Protein AF-A0A131ZZ94-F1 (afdb_monomer_lite)

Organism: Sarcoptes scabiei (NCBI:txid52283)

Secondary structure (DSSP, 8-state):
-EEEE-TTS-EEEEES-TTT-SS-EEEEEP--TT--TTS----S------S----TTSEEEEEETTEEEEEEEEEE-SSEEEEEETTEEEEEEE--SEEEEEEEETTEEEEEEE---------------------EEEEEEETTTTEEEEEEEES-EEEEEEETTEEEEEETTS-EEEE-PPPHHHHHHHHHHTT-HHHHHHHHHHTT--HHHHHHHHHHHHHHHHHHT-HHHHHHHHHTTBTTB-HHHHHHHS-SGGGHHHHHHHHHHHHHTT---HHHHHHHHHHHHHHT-HHHHHHHHH-TT----HHHHHHHHHHTT-HHHHHHHHHHTT-HHHHHHIIIIII--HHHHHHHHHHHHHTT-HHHHHHHHHHHHHHHHHH-HHHHHHHHHHHHHHHHHHHHHHHHHTTS--------------TT--GGGGGGGGTT-HHHHHHHHHHHHHHHHH-TTS-S---HHHHHHHHHHHHHHHHHHHHHHHT--

Radius of gyration: 48.08 Å; chains: 1; bounding box: 126×49×130 Å

Foldseek 3Di:
DDWDADPVGKIWDWDDDPPDDPDTPIDIDDDDVPDDPPVDDPPPPDDDQDDDAADPQQKDWADDVVDPPFIWIWGDDQQWIWTADPVHTDDIGGDHFAWDHWDHANQKIKTKGFDPPPPPPPDDDDDDDDPPQRWIKIWIARPVVGDTPDIDTHAAFPDWDCPPNWIWTQHPVRDIDIHDDDDLVVVLVVCVVVLVLVVSLVSCVVPPDDLLVSLVSLQSNLVVCVVVVVNQVSLVSNLSNPPNDDVVVVCVSQVDPVRLVSLLVNLVSCVVVVNDDQVSVLVNLLSCLSVVVPPVNLVVLPDPPDDYDLVSSLVSCVVSPVLVSSLVSCVVVVVVVSNVCSCVVPVVPLPVVLVVLVVVVVVVVLLVSQVVCLVCLLSSCVVPVPSSLVSLLVSQVVLVVVVVVVVVPVVPDPDDDDDDDDPPPSSRHDSVSNLVSCVPPLPSSLVNLVSQVVVVVVSPPDDDDDPPVSVVVNVVSVVVVVVVVVVVVVVPD

InterPro domains:
  IPR000547 Clathrin, heavy chain/VPS, 7-fold repeat [PS50236] (238-382)
  IPR011990 Tetratricopeptide-like helical domain superfamily [G3DSA:1.25.40.10] (176-417)
  IPR057307 PEP5/VPS11 N-terminal [PF23341] (46-181)
  IPR057308 PEP5/VPS11, clathrin heavy-chain repeat [PF23356] (226-484)

Sequence (493 aa):
MIAVGFNDGHCLIIKGQLIRDKNLRLKLFQISRSDSITNVRFALNTRQIDSFGCEIGASCLKSDPKQTDSLQFIVGRKDAIYFYSIDGRGPCLAYDGHKLFLSWFRNYLVVVTTENTGRSVENFKETSDTLVMNQNHITIYDIEKKFIAYSCPVPTVNQIVSEWGLIYLISNDGRVLVFRECDIQTKLELLFKKNQFSMAIEIAKNQTYSQDVLADMFKQYGDHLYSNGDFDEAINQYCQTLGFLEPSYVIRKFLDLQRIHNLTTYLQEIHKRNLATEDHTTLLINCYVKLKNEEKLNEFLRSSEIVFDVDIAIRVLRQSGYFENASMLAKKHLRYDNYFSILIEDQGDAKTVLQTFEEMFNENKYEIVGQYLCKYGRLLMNDDPETTTKLLKQLCLACMLKASDETSDLNRNSDDLDIGNDSNTFVGGNPEMYLHIFLNNHSKMIEFLEFLIKEWKRFEKFEPEVPMEISNTLLELYMHSYKTDTKVSDGLR

pLDDT: mean 74.45, std 16.96, range [26.92, 93.44]

Structure (mmCIF, N/CA/C/O backbone):
data_AF-A0A131ZZ94-F1
#
_entry.id   AF-A0A131ZZ94-F1
#
loop_
_atom_site.group_PDB
_atom_site.id
_atom_site.type_symbol
_atom_site.label_atom_id
_atom_site.label_alt_id
_atom_site.label_comp_id
_atom_site.label_asym_id
_atom_site.label_entity_id
_atom_site.label_seq_id
_atom_site.pdbx_PDB_ins_code
_atom_site.Cartn_x
_atom_site.Cartn_y
_atom_site.Cartn_z
_atom_site.occupancy
_atom_site.B_iso_or_equiv
_atom_site.auth_seq_id
_atom_site.auth_comp_id
_atom_site.auth_asym_id
_atom_site.auth_atom_id
_atom_site.pdbx_PDB_model_num
ATOM 1 N N . MET A 1 1 ? 50.672 -1.438 -36.544 1.00 46.91 1 MET A N 1
ATOM 2 C CA . MET A 1 1 ? 51.143 -2.355 -37.604 1.00 46.91 1 MET A CA 1
ATOM 3 C C . MET A 1 1 ? 49.917 -2.675 -38.429 1.00 46.91 1 MET A C 1
ATOM 5 O O . MET A 1 1 ? 48.940 -3.099 -37.833 1.00 46.91 1 MET A O 1
ATOM 9 N N . ILE A 1 2 ? 49.925 -2.373 -39.723 1.00 48.00 2 ILE A N 1
ATOM 10 C CA . ILE A 1 2 ? 48.803 -2.670 -40.623 1.00 48.00 2 ILE A CA 1
ATOM 11 C C . ILE A 1 2 ? 49.236 -3.826 -41.519 1.00 48.00 2 ILE A C 1
ATOM 13 O O . ILE A 1 2 ? 50.358 -3.808 -42.019 1.00 48.00 2 ILE A O 1
ATOM 17 N N . ALA A 1 3 ? 48.376 -4.826 -41.692 1.00 51.38 3 ALA A N 1
ATOM 18 C CA . ALA A 1 3 ? 48.575 -5.907 -42.647 1.00 51.38 3 ALA A CA 1
ATOM 19 C C . ALA A 1 3 ? 47.468 -5.832 -43.705 1.00 51.38 3 ALA A C 1
ATOM 21 O O . ALA A 1 3 ? 46.295 -5.738 -43.353 1.00 51.38 3 ALA A O 1
ATOM 22 N N . VAL A 1 4 ? 47.848 -5.839 -44.981 1.00 52.34 4 VAL A N 1
ATOM 23 C CA . VAL A 1 4 ? 46.928 -5.793 -46.124 1.00 52.34 4 VAL A CA 1
ATOM 24 C C . VAL A 1 4 ? 47.115 -7.072 -46.929 1.00 52.34 4 VAL A C 1
ATOM 26 O O . VAL A 1 4 ? 48.199 -7.311 -47.458 1.00 52.34 4 VAL A O 1
ATOM 29 N N . GLY A 1 5 ? 46.073 -7.900 -46.986 1.00 46.19 5 GLY A N 1
ATOM 30 C CA . GLY A 1 5 ? 46.037 -9.104 -47.813 1.00 46.19 5 GLY A CA 1
ATOM 31 C C . GLY A 1 5 ? 45.476 -8.800 -49.201 1.00 46.19 5 GLY A C 1
ATOM 32 O O . GLY A 1 5 ? 44.475 -8.096 -49.317 1.00 46.19 5 GLY A O 1
ATOM 33 N N . PHE A 1 6 ? 46.113 -9.331 -50.239 1.00 48.53 6 PHE A N 1
ATOM 34 C CA . PHE A 1 6 ? 45.680 -9.232 -51.630 1.00 48.53 6 PHE A CA 1
ATOM 35 C C . PHE A 1 6 ? 45.013 -10.536 -52.087 1.00 48.53 6 PHE A C 1
ATOM 37 O O . PHE A 1 6 ? 45.308 -11.618 -51.578 1.00 48.53 6 PHE A O 1
ATOM 44 N N . ASN A 1 7 ? 44.125 -10.440 -53.082 1.00 39.03 7 ASN A N 1
ATOM 45 C CA . ASN A 1 7 ? 43.371 -11.584 -53.620 1.00 39.03 7 ASN A CA 1
ATOM 46 C C . ASN A 1 7 ? 44.253 -12.662 -54.275 1.00 39.03 7 ASN A C 1
ATOM 48 O O . ASN A 1 7 ? 43.802 -13.785 -54.478 1.00 39.03 7 ASN A O 1
ATOM 52 N N . ASP A 1 8 ? 45.501 -12.336 -54.603 1.00 45.38 8 ASP A N 1
ATOM 53 C CA . ASP A 1 8 ? 46.503 -13.261 -55.140 1.00 45.38 8 ASP A CA 1
ATOM 54 C C . ASP A 1 8 ? 47.322 -13.966 -54.039 1.00 45.38 8 ASP A C 1
ATOM 56 O O . ASP A 1 8 ? 48.255 -14.717 -54.326 1.00 45.38 8 ASP A O 1
ATOM 60 N N . GLY A 1 9 ? 46.960 -13.739 -52.773 1.00 44.78 9 GLY A N 1
ATOM 61 C CA . GLY A 1 9 ? 47.592 -14.321 -51.602 1.00 44.78 9 GLY A CA 1
ATOM 62 C C . GLY A 1 9 ? 48.712 -13.471 -51.012 1.00 44.78 9 GLY A C 1
ATOM 63 O O . GLY A 1 9 ? 49.158 -13.781 -49.919 1.00 44.78 9 GLY A O 1
ATOM 64 N N . HIS A 1 10 ? 49.176 -12.386 -51.634 1.00 50.19 10 HIS A N 1
ATOM 65 C CA . HIS A 1 10 ? 50.245 -11.590 -51.020 1.00 50.19 10 HIS A CA 1
ATOM 66 C C . HIS A 1 10 ? 49.765 -10.893 -49.745 1.00 50.19 10 HIS A C 1
ATOM 68 O O . HIS A 1 10 ? 48.630 -10.432 -49.658 1.00 50.19 10 HIS A O 1
ATOM 74 N N . CYS A 1 11 ? 50.650 -10.768 -48.755 1.00 43.88 11 CYS A N 1
ATOM 75 C CA . CYS A 1 11 ? 50.369 -9.984 -47.556 1.00 43.88 11 CYS A CA 1
ATOM 76 C C . CYS A 1 11 ? 51.442 -8.908 -47.384 1.00 43.88 11 CYS A C 1
ATOM 78 O O . CYS A 1 11 ? 52.639 -9.198 -47.279 1.00 43.88 11 CYS A O 1
ATOM 80 N N . LEU A 1 12 ? 51.008 -7.650 -47.386 1.00 54.84 12 LEU A N 1
ATOM 81 C CA . LEU A 1 12 ? 51.851 -6.487 -47.161 1.00 54.84 12 LEU A CA 1
ATOM 82 C C . LEU A 1 12 ? 51.756 -6.085 -45.696 1.00 54.84 12 LEU A C 1
ATOM 84 O O . LEU A 1 12 ? 50.696 -5.678 -45.223 1.00 54.84 12 LEU A O 1
ATOM 88 N N . ILE A 1 13 ? 52.879 -6.157 -44.987 1.00 53.91 13 ILE A N 1
ATOM 89 C CA . ILE A 1 13 ? 52.961 -5.691 -43.604 1.00 53.91 13 ILE A CA 1
ATOM 90 C C . ILE A 1 13 ? 53.627 -4.318 -43.585 1.00 53.91 13 ILE A C 1
ATOM 92 O O . ILE A 1 13 ? 54.760 -4.141 -44.039 1.00 53.91 13 ILE A O 1
ATOM 96 N N . ILE A 1 14 ? 52.916 -3.355 -43.006 1.00 62.72 14 ILE A N 1
ATOM 97 C CA . ILE A 1 14 ? 53.347 -1.976 -42.811 1.00 62.72 14 ILE A CA 1
ATOM 98 C C . ILE A 1 14 ? 53.611 -1.762 -41.321 1.00 62.72 14 ILE A C 1
ATOM 100 O O . ILE A 1 14 ? 52.702 -1.798 -40.479 1.00 62.72 14 ILE A O 1
ATOM 104 N N . LYS A 1 15 ? 54.883 -1.541 -40.974 1.00 47.03 15 LYS A N 1
ATOM 105 C CA . LYS A 1 15 ? 55.322 -1.309 -39.594 1.00 47.03 15 LYS A CA 1
ATOM 106 C C . LYS A 1 15 ? 55.968 0.079 -39.488 1.00 47.03 15 LYS A C 1
ATOM 108 O O . LYS A 1 15 ? 57.059 0.288 -40.002 1.00 47.03 15 LYS A O 1
ATOM 113 N N . GLY A 1 16 ? 55.282 1.011 -38.823 1.00 58.53 16 GLY A N 1
ATOM 114 C CA . GLY A 1 16 ? 55.731 2.392 -38.593 1.00 58.53 16 GLY A CA 1
ATOM 115 C C . GLY A 1 16 ? 54.583 3.310 -38.146 1.00 58.53 16 GLY A C 1
ATOM 116 O O . GLY A 1 16 ? 53.424 2.885 -38.151 1.00 58.53 16 GLY A O 1
ATOM 117 N N . GLN A 1 17 ? 54.891 4.551 -37.751 1.00 52.94 17 GLN A N 1
ATOM 118 C CA . GLN A 1 17 ? 53.883 5.598 -37.529 1.00 52.94 17 GLN A CA 1
ATOM 119 C C . GLN A 1 17 ? 53.517 6.243 -38.875 1.00 52.94 17 GLN A C 1
ATOM 121 O O . GLN A 1 17 ? 54.285 7.034 -39.418 1.00 52.94 17 GLN A O 1
ATOM 126 N N . LEU A 1 18 ? 52.330 5.915 -39.396 1.00 54.91 18 LEU A N 1
ATOM 127 C CA . LEU A 1 18 ? 51.855 6.300 -40.740 1.00 54.91 18 LEU A CA 1
ATOM 128 C C . LEU A 1 18 ? 51.822 7.812 -41.007 1.00 54.91 18 LEU A C 1
ATOM 130 O O . LEU A 1 18 ? 51.810 8.223 -42.159 1.00 54.91 18 LEU A O 1
ATOM 134 N N . ILE A 1 19 ? 51.804 8.633 -39.956 1.00 55.12 19 ILE A N 1
ATOM 135 C CA . ILE A 1 19 ? 51.599 10.083 -40.064 1.00 55.12 19 ILE A CA 1
ATOM 136 C C . ILE A 1 19 ? 52.928 10.859 -40.109 1.00 55.12 19 ILE A C 1
ATOM 138 O O . ILE A 1 19 ? 52.954 11.992 -40.580 1.00 55.12 19 ILE A O 1
ATOM 142 N N . ARG A 1 20 ? 54.046 10.294 -39.625 1.00 51.78 20 ARG A N 1
ATOM 143 C CA . ARG A 1 20 ? 55.294 11.062 -39.422 1.00 51.78 20 ARG A CA 1
ATOM 144 C C . ARG A 1 20 ? 56.564 10.448 -39.989 1.00 51.78 20 ARG A C 1
ATOM 146 O O . ARG A 1 20 ? 57.563 11.157 -40.078 1.00 51.78 20 ARG A O 1
ATOM 153 N N . ASP A 1 21 ? 56.550 9.180 -40.378 1.00 51.53 21 ASP A N 1
ATOM 154 C CA . ASP A 1 21 ? 57.777 8.503 -40.783 1.00 51.53 21 ASP A CA 1
ATOM 155 C C . ASP A 1 21 ? 57.909 8.458 -42.312 1.00 51.53 21 ASP A C 1
ATOM 157 O O . ASP A 1 21 ? 57.137 7.783 -42.991 1.00 51.53 21 ASP A O 1
ATOM 161 N N . LYS A 1 22 ? 58.892 9.177 -42.873 1.00 56.44 22 LYS A N 1
ATOM 162 C CA . LYS A 1 22 ? 59.203 9.115 -44.318 1.00 56.44 22 LYS A CA 1
ATOM 163 C C . LYS A 1 22 ? 59.820 7.769 -44.720 1.00 56.44 22 LYS A C 1
ATOM 165 O O . LYS A 1 22 ? 59.779 7.412 -45.892 1.00 56.44 22 LYS A O 1
ATOM 170 N N . ASN A 1 23 ? 60.345 7.011 -43.754 1.00 52.41 23 ASN A N 1
ATOM 171 C CA . ASN A 1 23 ? 60.973 5.709 -43.968 1.00 52.41 23 ASN A CA 1
ATOM 172 C C . ASN A 1 23 ? 60.067 4.575 -43.469 1.00 52.41 23 ASN A C 1
ATOM 174 O O . ASN A 1 23 ? 60.428 3.802 -42.579 1.00 52.41 23 ASN A O 1
ATOM 178 N N . LEU A 1 24 ? 58.873 4.465 -44.057 1.00 57.50 24 LEU A N 1
ATOM 179 C CA . LEU A 1 24 ? 57.983 3.328 -43.828 1.00 57.50 24 LEU A CA 1
ATOM 180 C C . LEU A 1 24 ? 58.675 2.038 -44.285 1.00 57.50 24 LEU A C 1
ATOM 182 O O . LEU A 1 24 ? 58.926 1.828 -45.471 1.00 57.50 24 LEU A O 1
ATOM 186 N N . ARG A 1 25 ? 58.976 1.144 -43.337 1.00 55.22 25 ARG A N 1
ATOM 187 C CA . ARG A 1 25 ? 59.466 -0.201 -43.657 1.00 55.22 25 ARG A CA 1
ATOM 188 C C . ARG A 1 25 ? 58.295 -1.043 -44.154 1.00 55.22 25 ARG A C 1
ATOM 190 O O . ARG A 1 25 ? 57.530 -1.595 -43.362 1.00 55.22 25 ARG A O 1
ATOM 197 N N . LEU A 1 26 ? 58.167 -1.106 -45.475 1.00 56.69 26 LEU A N 1
ATOM 198 C CA . LEU A 1 26 ? 57.225 -1.959 -46.190 1.00 56.69 26 LEU A CA 1
ATOM 199 C C . LEU A 1 26 ? 57.909 -3.286 -46.506 1.00 56.69 26 LEU A C 1
ATOM 201 O O . LEU A 1 26 ? 59.005 -3.303 -47.068 1.00 56.69 26 LEU A O 1
ATOM 205 N N . LYS A 1 27 ? 57.279 -4.402 -46.139 1.00 53.06 27 LYS A N 1
ATOM 206 C CA . LYS A 1 27 ? 57.772 -5.734 -46.496 1.00 53.06 27 LYS A CA 1
ATOM 207 C C . LYS A 1 27 ? 56.646 -6.508 -47.168 1.00 53.06 27 LYS A C 1
ATOM 209 O O . LYS A 1 27 ? 55.640 -6.819 -46.530 1.00 53.06 27 LYS A O 1
ATOM 214 N N . LEU A 1 28 ? 56.813 -6.750 -48.467 1.00 47.59 28 LEU A N 1
ATOM 215 C CA . LEU A 1 28 ? 55.926 -7.591 -49.261 1.00 47.59 28 LEU A CA 1
ATOM 216 C C . LEU A 1 28 ? 56.375 -9.041 -49.082 1.00 47.59 28 LEU A C 1
ATOM 218 O O . LEU A 1 28 ? 57.528 -9.368 -49.363 1.00 47.59 28 LEU A O 1
ATOM 222 N N . PHE A 1 29 ? 55.484 -9.894 -48.590 1.00 52.84 29 PHE A N 1
ATOM 223 C CA . PHE A 1 29 ? 55.756 -11.320 -48.480 1.00 52.84 29 PHE A CA 1
ATOM 224 C C . PHE A 1 29 ? 55.069 -12.067 -49.623 1.00 52.84 29 PHE A C 1
ATOM 226 O O . PHE A 1 29 ? 53.852 -11.976 -49.790 1.00 52.84 29 PHE A O 1
ATOM 233 N N . GLN A 1 30 ? 55.868 -12.795 -50.405 1.00 48.09 30 GLN A N 1
ATOM 234 C CA . GLN A 1 30 ? 55.397 -13.712 -51.439 1.00 48.09 30 GLN A CA 1
ATOM 235 C C . GLN A 1 30 ? 55.072 -15.058 -50.790 1.00 48.09 30 GLN A C 1
ATOM 237 O O . GLN A 1 30 ? 55.921 -15.641 -50.115 1.00 48.09 30 GLN A O 1
ATOM 242 N N . ILE A 1 31 ? 53.837 -15.533 -50.953 1.00 52.62 31 ILE A N 1
ATOM 243 C CA . ILE A 1 31 ? 53.407 -16.810 -50.378 1.00 52.62 31 ILE A CA 1
ATOM 244 C C . ILE A 1 31 ? 53.910 -17.954 -51.265 1.00 52.62 31 ILE A C 1
ATOM 246 O O . ILE A 1 31 ? 53.377 -18.194 -52.347 1.00 52.62 31 ILE A O 1
ATOM 250 N N . SER A 1 32 ? 54.909 -18.703 -50.793 1.00 49.25 32 SER A N 1
ATOM 251 C CA . SER A 1 32 ? 55.075 -20.101 -51.195 1.00 49.25 32 SER A CA 1
ATOM 252 C C . SER A 1 32 ? 54.032 -20.930 -50.436 1.00 49.25 32 SER A C 1
ATOM 254 O O . SER A 1 32 ? 53.804 -20.725 -49.246 1.00 49.25 32 SER A O 1
ATOM 256 N N . ARG A 1 33 ? 53.367 -21.881 -51.108 1.00 49.97 33 ARG A N 1
ATOM 257 C CA . ARG A 1 33 ? 52.320 -22.731 -50.495 1.00 49.97 33 ARG A CA 1
ATOM 258 C C . ARG A 1 33 ? 52.803 -23.559 -49.287 1.00 49.97 33 ARG A C 1
ATOM 260 O O . ARG A 1 33 ? 51.976 -24.188 -48.633 1.00 49.97 33 ARG A O 1
ATOM 267 N N . SER A 1 34 ? 54.106 -23.597 -49.012 1.00 45.50 34 SER A N 1
ATOM 268 C CA . SER A 1 34 ? 54.725 -24.465 -48.010 1.00 45.50 34 SER A CA 1
ATOM 269 C C . SER A 1 34 ? 55.165 -23.774 -46.718 1.00 45.50 34 SER A C 1
ATOM 271 O O . SER A 1 34 ? 55.247 -24.474 -45.714 1.00 45.50 34 SER A O 1
ATOM 273 N N . ASP A 1 35 ? 55.395 -22.454 -46.688 1.00 43.88 35 ASP A N 1
ATOM 274 C CA . ASP A 1 35 ? 56.026 -21.807 -45.525 1.00 43.88 35 ASP A CA 1
ATOM 275 C C . ASP A 1 35 ? 55.230 -20.606 -44.990 1.00 43.88 35 ASP A C 1
ATOM 277 O O . ASP A 1 35 ? 55.074 -19.572 -45.640 1.00 43.88 35 ASP A O 1
ATOM 281 N N . SER A 1 36 ? 54.737 -20.724 -43.753 1.00 44.25 36 SER A N 1
ATOM 282 C CA . SER A 1 36 ? 54.044 -19.652 -43.031 1.00 44.25 36 SER A CA 1
ATOM 283 C C . SER A 1 36 ? 55.044 -18.736 -42.315 1.00 44.25 36 SER A C 1
ATOM 285 O O . SER A 1 36 ? 55.601 -19.106 -41.283 1.00 44.25 36 SER A O 1
ATOM 287 N N . ILE A 1 37 ? 55.244 -17.516 -42.818 1.00 45.94 37 ILE A N 1
ATOM 288 C CA . ILE A 1 37 ? 56.236 -16.557 -42.286 1.00 45.94 37 ILE A CA 1
ATOM 289 C C . ILE A 1 37 ? 55.794 -15.897 -40.958 1.00 45.94 37 ILE A C 1
ATOM 291 O O . ILE A 1 37 ? 56.588 -15.256 -40.274 1.00 45.94 37 ILE A O 1
ATOM 295 N N . THR A 1 38 ? 54.543 -16.076 -40.530 1.00 44.00 38 THR A N 1
ATOM 296 C CA . THR A 1 38 ? 53.992 -15.434 -39.321 1.00 44.00 38 THR A CA 1
ATOM 297 C C . THR A 1 38 ? 53.884 -16.351 -38.101 1.00 44.00 38 THR A C 1
ATOM 299 O O . THR A 1 38 ? 53.284 -15.941 -37.112 1.00 44.00 38 THR A O 1
ATOM 302 N N . ASN A 1 39 ? 54.413 -17.584 -38.135 1.00 37.38 39 ASN A N 1
ATOM 303 C CA . ASN A 1 39 ? 54.088 -18.630 -37.143 1.00 37.38 39 ASN A CA 1
ATOM 304 C C . ASN A 1 39 ? 52.571 -18.918 -37.012 1.00 37.38 39 ASN A C 1
ATOM 306 O O . ASN A 1 39 ? 52.156 -19.679 -36.143 1.00 37.38 39 ASN A O 1
ATOM 310 N N . VAL A 1 40 ? 51.740 -18.368 -37.906 1.00 36.47 40 VAL A N 1
ATOM 311 C CA . VAL A 1 40 ? 50.331 -18.720 -38.078 1.00 36.47 40 VAL A CA 1
ATOM 312 C C . VAL A 1 40 ? 50.240 -19.553 -39.348 1.00 36.47 40 VAL A C 1
ATOM 314 O O . VAL A 1 40 ? 50.200 -19.032 -40.462 1.00 36.47 40 VAL A O 1
ATOM 317 N N . ARG A 1 41 ? 50.254 -20.874 -39.184 1.00 41.00 41 ARG A N 1
ATOM 318 C CA . ARG A 1 41 ? 49.861 -21.806 -40.239 1.00 41.00 41 ARG A CA 1
ATOM 319 C C . ARG A 1 41 ? 48.337 -21.851 -40.234 1.00 41.00 41 ARG A C 1
ATOM 321 O O . ARG A 1 41 ? 47.757 -22.306 -39.252 1.00 41.00 41 ARG A O 1
ATOM 328 N N . PHE A 1 42 ? 47.680 -21.408 -41.307 1.00 44.03 42 PHE A N 1
ATOM 329 C CA . PHE A 1 42 ? 46.278 -21.775 -41.515 1.00 44.03 42 PHE A CA 1
ATOM 330 C C . PHE A 1 42 ? 46.252 -23.300 -41.646 1.00 44.03 42 PHE A C 1
ATOM 332 O O . PHE A 1 42 ? 46.781 -23.858 -42.610 1.00 44.03 42 PHE A O 1
ATOM 339 N N . ALA A 1 43 ? 45.771 -23.992 -40.613 1.00 37.97 43 ALA A N 1
ATOM 340 C CA . ALA A 1 43 ? 45.686 -25.441 -40.636 1.00 37.97 43 ALA A CA 1
ATOM 341 C C . ALA A 1 43 ? 44.800 -25.852 -41.820 1.00 37.97 43 ALA A C 1
ATOM 343 O O . ALA A 1 43 ? 43.672 -25.389 -41.949 1.00 37.97 43 ALA A O 1
ATOM 344 N N . LEU A 1 44 ? 45.312 -26.745 -42.668 1.00 43.72 44 LEU A N 1
ATOM 345 C CA . LEU A 1 44 ? 44.608 -27.312 -43.827 1.00 43.72 44 LEU A CA 1
ATOM 346 C C . LEU A 1 44 ? 43.401 -28.191 -43.439 1.00 43.72 44 LEU A C 1
ATOM 348 O O . LEU A 1 44 ? 42.758 -28.759 -44.316 1.00 43.72 44 LEU A O 1
ATOM 352 N N . ASN A 1 45 ? 43.057 -28.283 -42.149 1.00 49.00 45 ASN A N 1
ATOM 353 C CA . ASN A 1 45 ? 41.781 -28.833 -41.698 1.00 49.00 45 ASN A CA 1
ATOM 354 C C . ASN A 1 45 ? 40.673 -27.795 -41.914 1.00 49.00 45 ASN A C 1
ATOM 356 O O . ASN A 1 45 ? 40.109 -27.238 -40.974 1.00 49.00 45 ASN A O 1
ATOM 360 N N . THR A 1 46 ? 40.365 -27.525 -43.178 1.00 54.62 46 THR A N 1
ATOM 361 C CA . THR A 1 46 ? 39.184 -26.759 -43.559 1.00 54.62 46 THR A CA 1
ATOM 362 C C . THR A 1 46 ? 37.966 -27.665 -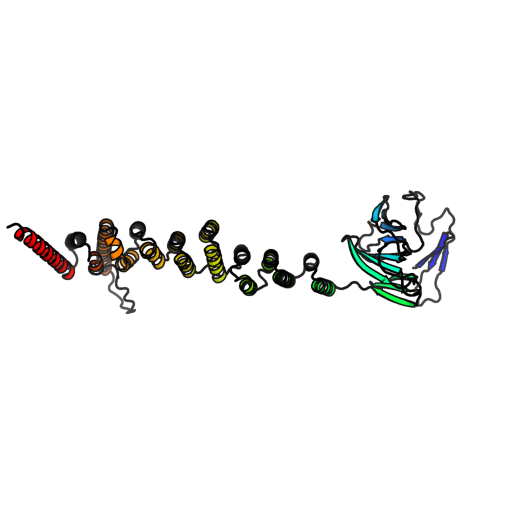43.430 1.00 54.62 46 THR A C 1
ATOM 364 O O . THR A 1 46 ? 37.745 -28.545 -44.262 1.00 54.62 46 THR A O 1
ATOM 367 N N . ARG A 1 47 ? 37.165 -27.465 -42.382 1.00 60.53 47 ARG A N 1
ATOM 368 C CA . ARG A 1 47 ? 35.829 -28.059 -42.286 1.00 60.53 47 ARG A CA 1
ATOM 369 C C . ARG A 1 47 ? 34.843 -27.111 -42.960 1.00 60.53 47 ARG A C 1
ATOM 371 O O . ARG A 1 47 ? 34.616 -26.010 -42.469 1.00 60.53 47 ARG A O 1
ATOM 378 N N . GLN A 1 48 ? 34.270 -27.524 -44.088 1.00 65.00 48 GLN A N 1
ATOM 379 C CA . GLN A 1 48 ? 33.223 -26.748 -44.745 1.00 65.00 48 GLN A CA 1
ATOM 380 C C . GLN A 1 48 ? 31.938 -26.828 -43.912 1.00 65.00 48 GLN A C 1
ATOM 382 O O . GLN A 1 48 ? 31.360 -27.902 -43.762 1.00 65.00 48 GLN A O 1
ATOM 387 N N . ILE A 1 49 ? 31.523 -25.696 -43.341 1.00 69.81 49 ILE A N 1
ATOM 388 C CA . ILE A 1 49 ? 30.300 -25.599 -42.529 1.00 69.81 49 ILE A CA 1
ATOM 389 C C . ILE A 1 49 ? 29.069 -25.390 -43.425 1.00 69.81 49 ILE A C 1
ATOM 391 O O . ILE A 1 49 ? 28.005 -25.932 -43.140 1.00 69.81 49 ILE A O 1
ATOM 395 N N . ASP A 1 50 ? 29.216 -24.623 -44.509 1.00 67.12 50 ASP A N 1
ATOM 396 C CA . ASP A 1 50 ? 28.177 -24.369 -45.512 1.00 67.12 50 ASP A CA 1
ATOM 397 C C . ASP A 1 50 ? 28.823 -24.042 -46.882 1.00 67.12 50 ASP A C 1
ATOM 399 O O . ASP A 1 50 ? 29.994 -23.662 -46.952 1.00 67.12 50 ASP A O 1
ATOM 403 N N . SER A 1 51 ? 28.090 -24.215 -47.984 1.00 74.38 51 SER A N 1
ATOM 404 C CA . SER A 1 51 ? 28.499 -23.890 -49.362 1.00 74.38 51 SER A CA 1
ATOM 405 C C . SER A 1 51 ? 27.964 -22.551 -49.873 1.00 74.38 51 SER A C 1
ATOM 407 O O . SER A 1 51 ? 28.358 -22.098 -50.945 1.00 74.38 51 SER A O 1
ATOM 409 N N . PHE A 1 52 ? 27.050 -21.919 -49.142 1.00 71.12 52 PHE A N 1
ATOM 410 C CA . PHE A 1 52 ? 26.390 -20.691 -49.578 1.00 71.12 52 PHE A CA 1
ATOM 411 C C . PHE A 1 52 ? 27.128 -19.431 -49.072 1.00 71.12 52 PHE A C 1
ATOM 413 O O . PHE A 1 52 ? 27.348 -19.261 -47.871 1.00 71.12 52 PHE A O 1
ATOM 420 N N . GLY A 1 53 ? 27.471 -18.517 -49.985 1.00 73.44 53 GLY A N 1
ATOM 421 C CA . GLY A 1 53 ? 28.133 -17.239 -49.680 1.00 73.44 53 GLY A CA 1
ATOM 422 C C . GLY A 1 53 ? 27.172 -16.065 -49.442 1.00 73.44 53 GLY A C 1
ATOM 423 O O . GLY A 1 53 ? 25.974 -16.257 -49.223 1.00 73.44 53 GLY A O 1
ATOM 424 N N . CYS A 1 54 ? 27.711 -14.846 -49.506 1.00 79.56 54 CYS A N 1
ATOM 425 C CA . CYS A 1 54 ? 26.967 -13.585 -49.502 1.00 79.56 54 CYS A CA 1
ATOM 426 C C . CYS A 1 54 ? 27.596 -12.571 -50.462 1.00 79.56 54 CYS A C 1
ATOM 428 O O . CYS A 1 54 ? 28.691 -12.783 -50.986 1.00 79.56 54 CYS A O 1
ATOM 430 N N . GLU A 1 55 ? 26.894 -11.464 -50.682 1.00 77.50 55 GLU A N 1
ATOM 431 C CA . GLU A 1 55 ? 27.408 -10.333 -51.451 1.00 77.50 55 GLU A CA 1
ATOM 432 C C . GLU A 1 55 ? 28.458 -9.540 -50.654 1.00 77.50 55 GLU A C 1
ATOM 434 O O . GLU A 1 55 ? 28.577 -9.668 -49.430 1.00 77.50 55 GLU A O 1
ATOM 439 N N . ILE A 1 56 ? 29.253 -8.729 -51.358 1.00 78.00 56 ILE A N 1
ATOM 440 C CA . ILE A 1 56 ? 30.296 -7.895 -50.748 1.00 78.00 56 ILE A CA 1
ATOM 441 C C . ILE A 1 56 ? 29.636 -6.897 -49.794 1.00 78.00 56 ILE A C 1
ATOM 443 O O . ILE A 1 56 ? 28.702 -6.204 -50.175 1.00 78.00 56 ILE A O 1
ATOM 447 N N . GLY A 1 57 ? 30.133 -6.824 -48.557 1.00 78.00 57 GLY A N 1
ATOM 448 C CA . GLY A 1 57 ? 29.572 -5.965 -47.509 1.00 78.00 57 GLY A CA 1
ATOM 449 C C . GLY A 1 57 ? 28.493 -6.643 -46.661 1.00 78.00 57 GLY A C 1
ATOM 450 O O . GLY A 1 57 ? 28.298 -6.249 -45.514 1.00 78.00 57 GLY A O 1
ATOM 451 N N . ALA A 1 58 ? 27.872 -7.724 -47.138 1.00 84.50 58 ALA A N 1
ATOM 452 C CA . ALA A 1 58 ? 26.814 -8.449 -46.432 1.00 84.50 58 ALA A CA 1
ATOM 453 C C . ALA A 1 58 ? 27.339 -9.488 -45.418 1.00 84.50 58 ALA A C 1
ATOM 455 O O . ALA A 1 58 ? 26.661 -10.471 -45.119 1.00 84.50 58 ALA A O 1
ATOM 456 N N . SER A 1 59 ? 28.539 -9.289 -44.872 1.00 85.12 59 SER A N 1
ATOM 457 C CA . SER A 1 59 ? 29.110 -10.136 -43.820 1.00 85.12 59 SER A CA 1
ATOM 458 C C . SER A 1 59 ? 29.866 -9.312 -42.793 1.00 85.12 59 SER A C 1
ATOM 460 O O . SER A 1 59 ? 30.578 -8.379 -43.163 1.00 85.12 59 SER A O 1
ATOM 462 N N . CYS A 1 60 ? 29.792 -9.703 -41.526 1.00 84.31 60 CYS A N 1
ATOM 463 C CA . CYS A 1 60 ? 30.581 -9.094 -40.462 1.00 84.31 60 CYS A CA 1
ATOM 464 C C . CYS A 1 60 ? 30.988 -10.123 -39.403 1.00 84.31 60 CYS A C 1
ATOM 466 O O . CYS A 1 60 ? 30.446 -11.225 -39.325 1.00 84.31 60 CYS A O 1
ATOM 468 N N . LEU A 1 61 ? 31.973 -9.764 -38.586 1.00 82.62 61 LEU A N 1
ATOM 469 C CA . LEU A 1 61 ? 32.399 -10.563 -37.445 1.00 82.62 61 LEU A CA 1
ATOM 470 C C . LEU A 1 61 ? 31.766 -9.983 -36.180 1.00 82.62 61 LEU A C 1
ATOM 472 O O . LEU A 1 61 ? 31.943 -8.801 -35.883 1.00 82.62 61 LEU A O 1
ATOM 476 N N . LYS A 1 62 ? 31.070 -10.819 -35.412 1.00 80.00 62 LYS A N 1
ATOM 477 C CA . LYS A 1 62 ? 30.710 -10.501 -34.035 1.00 80.00 62 LYS A CA 1
ATOM 478 C C . LYS A 1 62 ? 31.994 -10.469 -33.216 1.00 80.00 62 LYS A C 1
ATOM 480 O O . LYS A 1 62 ? 32.625 -11.503 -33.006 1.00 80.00 62 LYS A O 1
ATOM 485 N N . SER A 1 63 ? 32.375 -9.278 -32.779 1.00 69.88 63 SER A N 1
ATOM 486 C CA . SER A 1 63 ? 33.558 -9.062 -31.955 1.00 69.88 63 SER A CA 1
ATOM 487 C C . SER A 1 63 ? 33.137 -8.347 -30.681 1.00 69.88 63 SER A C 1
ATOM 489 O O . SER A 1 63 ? 32.836 -7.154 -30.720 1.00 69.88 63 SER A O 1
ATOM 491 N N . ASP A 1 64 ? 33.133 -9.066 -29.559 1.00 65.50 64 ASP A N 1
ATOM 492 C CA . ASP A 1 64 ? 33.071 -8.455 -28.233 1.00 65.50 64 ASP A CA 1
ATOM 493 C C . ASP A 1 64 ? 34.507 -8.314 -27.694 1.00 65.50 64 ASP A C 1
ATOM 495 O O . ASP A 1 64 ? 35.178 -9.325 -27.479 1.00 65.50 64 ASP A O 1
ATOM 499 N N . PRO A 1 65 ? 35.008 -7.087 -27.453 1.00 59.28 65 PRO A N 1
ATOM 500 C CA . PRO A 1 65 ? 36.323 -6.876 -26.849 1.00 59.28 65 PRO A CA 1
ATOM 501 C C . PRO A 1 65 ? 36.507 -7.571 -25.491 1.00 59.28 65 PRO A C 1
ATOM 503 O O . PRO A 1 65 ? 37.644 -7.770 -25.067 1.00 59.28 65 PRO A O 1
ATOM 506 N N . LYS A 1 66 ? 35.413 -7.899 -24.787 1.00 56.44 66 LYS A N 1
ATOM 507 C CA . LYS A 1 66 ? 35.430 -8.526 -23.458 1.00 56.44 66 LYS A CA 1
ATOM 508 C C . LYS A 1 66 ? 35.343 -10.053 -23.495 1.00 56.44 66 LYS A C 1
ATOM 510 O O . LYS A 1 66 ? 35.671 -10.687 -22.496 1.00 56.44 66 LYS A O 1
ATOM 515 N N . GLN A 1 67 ? 34.912 -10.640 -24.611 1.00 57.75 67 GLN A N 1
ATOM 516 C CA . GLN A 1 67 ? 34.686 -12.078 -24.753 1.00 57.75 67 GLN A CA 1
ATOM 517 C C . GLN A 1 67 ? 35.322 -12.573 -26.059 1.00 57.75 67 GLN A C 1
ATOM 519 O O . GLN A 1 67 ? 34.703 -12.599 -27.119 1.00 57.75 67 GLN A O 1
ATOM 524 N N . THR A 1 68 ? 36.592 -12.970 -25.984 1.00 55.19 68 THR A N 1
ATOM 525 C CA . THR A 1 68 ? 37.351 -13.483 -27.138 1.00 55.19 68 THR A CA 1
ATOM 526 C C . THR A 1 68 ? 36.933 -14.890 -27.571 1.00 55.19 68 THR A C 1
ATOM 528 O O . THR A 1 68 ? 37.218 -15.281 -28.700 1.00 55.19 68 THR A O 1
ATOM 531 N N . ASP A 1 69 ? 36.232 -15.633 -26.711 1.00 52.12 69 ASP A N 1
ATOM 532 C CA . ASP A 1 69 ? 35.911 -17.051 -26.931 1.00 52.12 69 ASP A CA 1
ATOM 533 C C . ASP A 1 69 ? 34.606 -17.278 -27.721 1.00 52.12 69 ASP A C 1
ATOM 535 O O . ASP A 1 69 ? 34.316 -18.399 -28.128 1.00 52.12 69 ASP A O 1
ATOM 539 N N . SER A 1 70 ? 33.816 -16.226 -27.981 1.00 62.25 70 SER A N 1
ATOM 540 C CA . SER A 1 70 ? 32.503 -16.302 -28.649 1.00 62.25 70 SER A CA 1
ATOM 541 C C . SER A 1 70 ? 32.474 -15.609 -30.021 1.00 62.25 70 SER A C 1
ATOM 543 O O . SER A 1 70 ? 31.471 -15.011 -30.420 1.00 62.25 70 SER A O 1
ATOM 545 N N . LEU A 1 71 ? 33.577 -15.704 -30.770 1.00 68.69 71 LEU A N 1
ATOM 546 C CA . LEU A 1 71 ? 33.677 -15.216 -32.149 1.00 68.69 71 LEU A CA 1
ATOM 547 C C . LEU A 1 71 ? 32.630 -15.896 -33.043 1.00 68.69 71 LEU A C 1
ATOM 549 O O . LEU A 1 71 ? 32.714 -17.090 -33.334 1.00 68.69 71 LEU A O 1
ATOM 553 N N . GLN A 1 72 ? 31.652 -15.113 -33.498 1.00 77.81 72 GLN A N 1
ATOM 554 C CA . GLN A 1 72 ? 30.629 -15.559 -34.442 1.00 77.81 72 GLN A CA 1
ATOM 555 C C . GLN A 1 72 ? 30.770 -14.799 -35.756 1.00 77.81 72 GLN A C 1
ATOM 557 O O . GLN A 1 72 ? 30.864 -13.573 -35.775 1.00 77.81 72 GLN A O 1
ATOM 562 N N . PHE A 1 73 ? 30.759 -15.514 -36.873 1.00 81.44 73 PHE A N 1
ATOM 563 C CA . PHE A 1 73 ? 30.733 -14.917 -38.201 1.00 81.44 73 PHE A CA 1
ATOM 564 C C . PHE A 1 73 ? 29.288 -14.775 -38.677 1.00 81.44 73 PHE A C 1
ATOM 566 O O . PHE A 1 73 ? 28.513 -15.727 -38.618 1.00 81.44 73 PHE A O 1
ATOM 573 N N . ILE A 1 74 ? 28.912 -13.582 -39.124 1.00 86.31 74 ILE A N 1
ATOM 574 C CA . ILE A 1 74 ? 27.541 -13.239 -39.494 1.00 86.31 74 ILE A CA 1
ATOM 575 C C . ILE A 1 74 ? 27.478 -13.035 -41.002 1.00 86.31 74 ILE A C 1
ATOM 577 O O . ILE A 1 74 ? 28.257 -12.267 -41.566 1.00 86.31 74 ILE A O 1
ATOM 581 N N . VAL A 1 75 ? 26.527 -13.704 -41.649 1.00 85.12 75 VAL A N 1
ATOM 582 C CA . VAL A 1 75 ? 26.355 -13.697 -43.105 1.00 85.12 75 VAL A CA 1
ATOM 583 C C . VAL A 1 75 ? 24.916 -13.346 -43.455 1.00 85.12 75 VAL A C 1
ATOM 585 O O . VAL A 1 75 ? 23.984 -14.061 -43.090 1.00 85.12 75 VAL A O 1
ATOM 588 N N . GLY A 1 76 ? 24.726 -12.257 -44.191 1.00 85.12 76 GLY A N 1
ATOM 589 C CA . GLY A 1 76 ? 23.440 -11.827 -44.722 1.00 85.12 76 GLY A CA 1
ATOM 590 C C . GLY A 1 76 ? 23.186 -12.429 -46.097 1.00 85.12 76 GLY A C 1
ATOM 591 O O . GLY A 1 76 ? 23.909 -12.151 -47.049 1.00 85.12 76 GLY A O 1
ATOM 592 N N . ARG A 1 77 ? 22.131 -13.232 -46.215 1.00 85.44 77 ARG A N 1
ATOM 593 C CA . ARG A 1 77 ? 21.588 -13.723 -47.493 1.00 85.44 77 ARG A CA 1
ATOM 594 C C . ARG A 1 77 ? 20.218 -13.115 -47.737 1.00 85.44 77 ARG A C 1
ATOM 596 O O . ARG A 1 77 ? 19.680 -12.507 -46.830 1.00 85.44 77 ARG A O 1
ATOM 603 N N . LYS A 1 78 ? 19.629 -13.265 -48.922 1.00 84.56 78 LYS A N 1
ATOM 604 C CA . LYS A 1 78 ? 18.332 -12.632 -49.237 1.00 84.56 78 LYS A CA 1
ATOM 605 C C . LYS A 1 78 ? 17.213 -13.033 -48.261 1.00 84.56 78 LYS A C 1
ATOM 607 O O . LYS A 1 78 ? 16.462 -12.180 -47.825 1.00 84.56 78 LYS A O 1
ATOM 612 N N . ASP A 1 79 ? 17.196 -14.294 -47.844 1.00 84.88 79 ASP A N 1
ATOM 613 C CA . ASP A 1 79 ? 16.198 -14.907 -46.961 1.00 84.88 79 ASP A CA 1
ATOM 614 C C . ASP A 1 79 ? 16.394 -14.586 -45.466 1.00 84.88 79 ASP A C 1
ATOM 616 O O . ASP A 1 79 ? 15.442 -14.310 -44.735 1.00 84.88 79 ASP A O 1
ATOM 620 N N . ALA A 1 80 ? 17.634 -14.646 -44.974 1.00 87.94 80 ALA A N 1
ATOM 621 C CA . ALA A 1 80 ? 17.917 -14.529 -43.544 1.00 87.94 80 ALA A CA 1
ATOM 622 C C . ALA A 1 80 ? 19.350 -14.063 -43.261 1.00 87.94 80 ALA A C 1
ATOM 624 O O . ALA A 1 80 ? 20.184 -13.919 -44.158 1.00 87.94 80 ALA A O 1
ATOM 625 N N . ILE A 1 81 ? 19.618 -13.753 -41.996 1.00 89.19 81 ILE A N 1
ATOM 626 C CA . ILE A 1 81 ? 20.958 -13.477 -41.482 1.00 89.19 81 ILE A CA 1
ATOM 627 C C . ILE A 1 81 ? 21.392 -14.674 -40.643 1.00 89.19 81 ILE A C 1
ATOM 629 O O . ILE A 1 81 ? 20.717 -15.057 -39.688 1.00 89.19 81 ILE A O 1
ATOM 633 N N . TYR A 1 82 ? 22.513 -15.275 -41.015 1.00 84.25 82 TYR A N 1
ATOM 634 C CA . TYR A 1 82 ? 23.021 -16.513 -40.445 1.00 84.25 82 TYR A CA 1
ATOM 635 C C . TYR A 1 82 ? 24.214 -16.248 -39.539 1.00 84.25 82 TYR A C 1
ATOM 637 O O . TYR A 1 82 ? 25.136 -15.537 -39.933 1.00 84.25 82 TYR A O 1
ATOM 645 N N . PHE A 1 83 ? 24.205 -16.849 -38.351 1.00 85.56 83 PHE A N 1
ATOM 646 C CA . PHE A 1 83 ? 25.317 -16.801 -37.410 1.00 85.56 83 PHE A CA 1
ATOM 647 C C . PHE A 1 83 ? 26.085 -18.121 -37.484 1.00 85.56 83 PHE A C 1
ATOM 649 O O . PHE A 1 83 ? 25.489 -19.195 -37.431 1.00 85.56 83 PHE A O 1
ATOM 656 N N . TYR A 1 84 ? 27.404 -18.051 -37.598 1.00 79.38 84 TYR A N 1
ATOM 657 C CA . TYR A 1 84 ? 28.300 -19.200 -37.663 1.00 79.38 84 TYR A CA 1
ATOM 658 C C . TYR A 1 84 ? 29.283 -19.146 -36.505 1.00 79.38 84 TYR A C 1
ATOM 660 O O . TYR A 1 84 ? 29.935 -18.128 -36.290 1.00 79.38 84 TYR A O 1
ATOM 668 N N . SER A 1 85 ? 29.403 -20.255 -35.791 1.00 75.31 85 SER A N 1
ATOM 669 C CA . SER A 1 85 ? 30.448 -20.484 -34.798 1.00 75.31 85 SER A CA 1
ATOM 670 C C . SER A 1 85 ? 31.509 -21.418 -35.385 1.00 75.31 85 SER A C 1
ATOM 672 O O . SER A 1 85 ? 31.300 -22.034 -36.432 1.00 75.31 85 SER A O 1
ATOM 674 N N . ILE A 1 86 ? 32.631 -21.580 -34.684 1.00 71.31 86 ILE A N 1
ATOM 675 C CA . ILE A 1 86 ? 33.690 -22.534 -35.058 1.00 71.31 86 ILE A CA 1
ATOM 676 C C . ILE A 1 86 ? 33.137 -23.971 -35.153 1.00 71.31 86 ILE A C 1
ATOM 678 O O . ILE A 1 86 ? 33.543 -24.741 -36.024 1.00 71.31 86 ILE A O 1
ATOM 682 N N . ASP A 1 87 ? 32.161 -24.310 -34.308 1.00 70.50 87 ASP A N 1
ATOM 683 C CA . ASP A 1 87 ? 31.563 -25.648 -34.243 1.00 70.50 87 ASP A CA 1
ATOM 684 C C . ASP A 1 87 ? 30.503 -25.922 -35.322 1.00 70.50 87 ASP A C 1
ATOM 686 O O . ASP A 1 87 ? 30.178 -27.083 -35.589 1.00 70.50 87 ASP A O 1
ATOM 690 N N . GLY A 1 88 ? 29.964 -24.880 -35.966 1.00 70.94 88 GLY A N 1
ATOM 691 C CA . GLY A 1 88 ? 28.930 -25.030 -36.985 1.00 70.94 88 GLY A CA 1
ATOM 692 C C . GLY A 1 88 ? 27.977 -23.842 -37.115 1.00 70.94 88 GLY A C 1
ATOM 693 O O . GLY A 1 88 ? 28.213 -22.744 -36.610 1.00 70.94 88 GLY A O 1
ATOM 694 N N . ARG A 1 89 ? 26.872 -24.074 -37.828 1.00 76.25 89 ARG A N 1
ATOM 695 C CA . ARG A 1 89 ? 25.810 -23.084 -38.038 1.00 76.25 89 ARG A CA 1
ATOM 696 C C . ARG A 1 89 ? 25.017 -22.882 -36.746 1.00 76.25 89 ARG A C 1
ATOM 698 O O . ARG A 1 89 ? 24.465 -23.829 -36.196 1.00 76.25 89 ARG A O 1
ATOM 705 N N . GLY A 1 90 ? 24.984 -21.641 -36.281 1.00 78.19 90 GLY A N 1
ATOM 706 C CA . GLY A 1 90 ? 24.224 -21.192 -35.125 1.00 78.19 90 GLY A CA 1
ATOM 707 C C . GLY A 1 90 ? 22.816 -20.708 -35.498 1.00 78.19 90 GLY A C 1
ATOM 708 O O . GLY A 1 90 ? 22.276 -21.094 -36.541 1.00 78.19 90 GLY A O 1
ATOM 709 N N . PRO A 1 91 ? 22.195 -19.867 -34.649 1.00 81.94 91 PRO A N 1
ATOM 710 C CA . PRO A 1 91 ? 20.855 -19.346 -34.901 1.00 81.94 91 PRO A CA 1
ATOM 711 C C . PRO A 1 91 ? 20.814 -18.481 -36.169 1.00 81.94 91 PRO A C 1
ATOM 713 O O . PRO A 1 91 ? 21.840 -18.038 -36.682 1.00 81.94 91 PRO A O 1
ATOM 716 N N . CYS A 1 92 ? 19.612 -18.227 -36.681 1.00 85.62 92 CYS A N 1
ATOM 717 C CA . CYS A 1 92 ? 19.402 -17.317 -37.802 1.00 85.62 92 CYS A CA 1
ATOM 718 C C . CYS A 1 92 ? 18.301 -16.308 -37.486 1.00 85.62 92 CYS A C 1
ATOM 720 O O . CYS A 1 92 ? 17.342 -16.628 -36.784 1.00 85.62 92 CYS A O 1
ATOM 722 N N . LEU A 1 93 ? 18.456 -15.091 -38.001 1.00 85.81 93 LEU A N 1
ATOM 723 C CA . LEU A 1 93 ? 17.451 -14.041 -37.942 1.00 85.81 93 LEU A CA 1
ATOM 724 C C . LEU A 1 93 ? 16.725 -14.009 -39.289 1.00 85.81 93 LEU A C 1
ATOM 726 O O . LEU A 1 93 ? 17.317 -13.636 -40.305 1.00 85.81 93 LEU A O 1
ATOM 730 N N . ALA A 1 94 ? 15.460 -14.428 -39.297 1.00 84.44 94 ALA A N 1
ATOM 731 C CA . ALA A 1 94 ? 14.612 -14.355 -40.480 1.00 84.44 94 ALA A CA 1
ATOM 732 C C . ALA A 1 94 ? 14.354 -12.883 -40.820 1.00 84.44 94 ALA A C 1
ATOM 734 O O . ALA A 1 94 ? 13.765 -12.145 -40.030 1.00 84.44 94 ALA A O 1
ATOM 735 N N . TYR A 1 95 ? 14.843 -12.448 -41.975 1.00 83.00 95 TYR A N 1
ATOM 736 C CA . TYR A 1 95 ? 14.689 -11.078 -42.434 1.00 83.00 95 TYR A CA 1
ATOM 737 C C . TYR A 1 95 ? 14.837 -11.085 -43.943 1.00 83.00 95 TYR A C 1
ATOM 739 O O . TYR A 1 95 ? 15.947 -11.243 -44.445 1.00 83.00 95 TYR A O 1
ATOM 747 N N . ASP A 1 96 ? 13.723 -10.974 -44.647 1.00 82.75 96 ASP A N 1
ATOM 748 C CA . ASP A 1 96 ? 13.727 -10.999 -46.101 1.00 82.75 96 ASP A CA 1
ATOM 749 C C . ASP A 1 96 ? 14.125 -9.626 -46.647 1.00 82.75 96 ASP A C 1
ATOM 751 O O . ASP A 1 96 ? 13.695 -8.590 -46.132 1.00 82.75 96 ASP A O 1
ATOM 755 N N . GLY A 1 97 ? 14.982 -9.617 -47.658 1.00 83.88 97 GLY A N 1
ATOM 756 C CA . GLY A 1 97 ? 15.458 -8.392 -48.284 1.00 83.88 97 GLY A CA 1
ATOM 757 C C . GLY A 1 97 ? 16.880 -8.494 -48.812 1.00 83.88 97 GLY A C 1
ATOM 758 O O . GLY A 1 97 ? 17.701 -9.309 -48.380 1.00 83.88 97 GLY A O 1
ATOM 759 N N . HIS A 1 98 ? 17.196 -7.628 -49.769 1.00 86.56 98 HIS A N 1
ATOM 760 C CA . HIS A 1 98 ? 18.530 -7.557 -50.348 1.00 86.56 98 HIS A CA 1
ATOM 761 C C . HIS A 1 98 ? 19.458 -6.756 -49.427 1.00 86.56 98 HIS A C 1
ATOM 763 O O . HIS A 1 98 ? 19.275 -5.557 -49.222 1.00 86.56 98 HIS A O 1
ATOM 769 N N . LYS A 1 99 ? 20.414 -7.452 -48.802 1.00 87.38 99 LYS A N 1
ATOM 770 C CA . LYS A 1 99 ? 21.311 -6.912 -47.768 1.00 87.38 99 LYS A CA 1
ATOM 771 C C . LYS A 1 99 ? 22.578 -6.403 -48.422 1.00 87.38 99 LYS A C 1
ATOM 773 O O . LYS A 1 99 ? 23.338 -7.194 -48.967 1.00 87.38 99 LYS A O 1
ATOM 778 N N . LEU A 1 100 ? 22.803 -5.100 -48.323 1.00 86.94 100 LEU A N 1
ATOM 779 C CA . LEU A 1 100 ? 23.994 -4.451 -48.858 1.00 86.94 100 LEU A CA 1
ATOM 780 C C . LEU A 1 100 ? 25.145 -4.504 -47.861 1.00 86.94 100 LEU A C 1
ATOM 782 O O . LEU A 1 100 ? 26.260 -4.883 -48.201 1.00 86.94 100 LEU A O 1
ATOM 786 N N . PHE A 1 101 ? 24.862 -4.130 -46.613 1.00 88.81 101 PHE A N 1
ATOM 787 C CA . PHE A 1 101 ? 25.886 -4.005 -45.586 1.00 88.81 101 PHE A CA 1
ATOM 788 C C . PHE A 1 101 ? 25.426 -4.606 -44.268 1.00 88.81 101 PHE A C 1
ATOM 790 O O . PHE A 1 101 ? 24.313 -4.346 -43.805 1.00 88.81 101 PHE A O 1
ATOM 797 N N . LEU A 1 102 ? 26.325 -5.364 -43.648 1.00 90.50 102 LEU A N 1
ATOM 798 C CA . LEU A 1 102 ? 26.242 -5.781 -42.260 1.00 90.50 102 LEU A CA 1
ATOM 799 C C . LEU A 1 102 ? 27.416 -5.185 -41.491 1.00 90.50 102 LEU A C 1
ATOM 801 O O . LEU A 1 102 ? 28.564 -5.292 -41.913 1.00 90.50 102 LEU A O 1
ATOM 805 N N . SER A 1 103 ? 27.136 -4.593 -40.336 1.00 90.12 103 SER A N 1
ATOM 806 C CA . SER A 1 103 ? 28.169 -4.160 -39.398 1.00 90.12 103 SER A CA 1
ATOM 807 C C . SER A 1 103 ? 27.798 -4.573 -37.984 1.00 90.12 103 SER A C 1
ATOM 809 O O . SER A 1 103 ? 26.627 -4.551 -37.604 1.00 90.12 103 SER A O 1
ATOM 811 N N . TRP A 1 104 ? 28.802 -4.972 -37.209 1.00 88.31 104 TRP A N 1
ATOM 812 C CA . TRP A 1 104 ? 28.640 -5.275 -35.796 1.00 88.31 104 TRP A CA 1
ATOM 813 C C . TRP A 1 104 ? 29.188 -4.118 -34.967 1.00 88.31 104 TRP A C 1
ATOM 815 O O . TRP A 1 104 ? 30.358 -3.757 -35.091 1.00 88.31 104 TRP A O 1
ATOM 825 N N . PHE A 1 105 ? 28.353 -3.546 -34.104 1.00 87.56 105 PHE A N 1
ATOM 826 C CA . PHE A 1 105 ? 28.737 -2.441 -33.237 1.00 87.56 105 PHE A CA 1
ATOM 827 C C . PHE A 1 105 ? 28.278 -2.701 -31.802 1.00 87.56 105 PHE A C 1
ATOM 829 O O . PHE A 1 105 ? 27.091 -2.612 -31.496 1.00 87.56 105 PHE A O 1
ATOM 836 N N . ARG A 1 106 ? 29.231 -2.977 -30.900 1.00 84.38 106 ARG A N 1
ATOM 837 C CA . ARG A 1 106 ? 28.970 -3.347 -29.494 1.00 84.38 106 ARG A CA 1
ATOM 838 C C . ARG A 1 106 ? 28.069 -4.585 -29.395 1.00 84.38 106 ARG A C 1
ATOM 840 O O . ARG A 1 106 ? 28.552 -5.676 -29.667 1.00 84.38 106 ARG A O 1
ATOM 847 N N . ASN A 1 107 ? 26.788 -4.404 -29.070 1.00 84.81 107 ASN A N 1
ATOM 848 C CA . ASN A 1 107 ? 25.780 -5.470 -28.984 1.00 84.81 107 ASN A CA 1
ATOM 849 C C . ASN A 1 107 ? 24.747 -5.368 -30.121 1.00 84.81 107 ASN A C 1
ATOM 851 O O . ASN A 1 107 ? 23.802 -6.156 -30.188 1.00 84.81 107 ASN A O 1
ATOM 855 N N . TYR A 1 108 ? 24.921 -4.393 -31.017 1.00 89.06 108 TYR A N 1
ATOM 856 C CA . TYR A 1 108 ? 23.995 -4.100 -32.093 1.00 89.06 108 TYR A CA 1
ATOM 857 C C . TYR A 1 108 ? 24.471 -4.690 -33.421 1.00 89.06 108 TYR A C 1
ATOM 859 O O . TYR A 1 108 ? 25.619 -4.500 -33.834 1.00 89.06 108 TYR A O 1
ATOM 867 N N . LEU A 1 109 ? 23.550 -5.340 -34.128 1.00 91.12 109 LEU A N 1
ATOM 868 C CA . LEU A 1 109 ? 23.715 -5.702 -35.530 1.00 91.12 109 LEU A CA 1
ATOM 869 C C . LEU A 1 109 ? 23.075 -4.618 -36.397 1.00 91.12 109 LEU A C 1
ATOM 871 O O . LEU A 1 109 ? 21.860 -4.424 -36.369 1.00 91.12 109 LEU A O 1
ATOM 875 N N . VAL A 1 110 ? 23.895 -3.928 -37.180 1.00 92.25 110 VAL A N 1
ATOM 876 C CA . VAL A 1 110 ? 23.455 -2.919 -38.142 1.00 92.25 110 VAL A CA 1
ATOM 877 C C . VAL A 1 110 ? 23.279 -3.586 -39.497 1.00 92.25 110 VAL A C 1
ATOM 879 O O . VAL A 1 110 ? 24.225 -4.160 -40.037 1.00 92.25 110 VAL A O 1
ATOM 882 N N . VAL A 1 111 ? 22.074 -3.491 -40.046 1.00 92.62 111 VAL A N 1
ATOM 883 C CA . VAL A 1 111 ? 21.697 -4.060 -41.338 1.00 92.62 111 VAL A CA 1
ATOM 884 C C . VAL A 1 111 ? 21.254 -2.929 -42.249 1.00 92.62 111 VAL A C 1
ATOM 886 O O . VAL A 1 111 ? 20.362 -2.164 -41.891 1.00 92.62 111 VAL A O 1
ATOM 889 N N . VAL A 1 112 ? 21.853 -2.833 -43.433 1.00 91.81 112 VAL A N 1
ATOM 890 C CA . VAL A 1 112 ? 21.374 -1.947 -44.498 1.00 91.81 112 VAL A CA 1
ATOM 891 C C . VAL A 1 112 ? 20.843 -2.797 -45.635 1.00 91.81 112 VAL A C 1
ATOM 893 O O . VAL A 1 112 ? 21.565 -3.624 -46.197 1.00 91.81 112 VAL A O 1
ATOM 896 N N . THR A 1 113 ? 19.579 -2.578 -45.970 1.00 91.06 113 THR A N 1
ATOM 897 C CA . THR A 1 113 ? 18.911 -3.216 -47.103 1.00 91.06 113 THR A CA 1
ATOM 898 C C . THR A 1 113 ? 18.584 -2.213 -48.188 1.00 91.06 113 THR A C 1
ATOM 900 O O . THR A 1 113 ? 18.502 -1.014 -47.928 1.00 91.06 113 THR A O 1
ATOM 903 N N . THR A 1 114 ? 18.406 -2.699 -49.410 1.00 86.19 114 THR A N 1
ATOM 904 C CA . THR A 1 114 ? 17.625 -1.971 -50.408 1.00 86.19 114 THR A CA 1
ATOM 905 C C . THR A 1 114 ? 16.158 -2.319 -50.205 1.00 86.19 114 THR A C 1
ATOM 907 O O . THR A 1 114 ? 15.806 -3.494 -50.045 1.00 86.19 114 THR A O 1
ATOM 910 N N . GLU A 1 115 ? 15.287 -1.312 -50.187 1.00 68.88 115 GLU A N 1
ATOM 911 C CA . GLU A 1 115 ? 13.861 -1.585 -50.311 1.00 68.88 115 GLU A CA 1
ATOM 912 C C . GLU A 1 115 ? 13.587 -2.078 -51.734 1.00 68.88 115 GLU A C 1
ATOM 914 O O . GLU A 1 115 ? 13.391 -1.295 -52.658 1.00 68.88 115 GLU A O 1
ATOM 919 N N . ASN A 1 116 ? 13.549 -3.396 -51.920 1.00 52.78 116 ASN A N 1
ATOM 920 C CA . ASN A 1 116 ? 12.702 -3.951 -52.963 1.00 52.78 116 ASN A CA 1
ATOM 921 C C . ASN A 1 116 ? 11.294 -3.973 -52.380 1.00 52.78 116 ASN A C 1
ATOM 923 O O . ASN A 1 116 ? 11.033 -4.688 -51.412 1.00 52.78 116 ASN A O 1
ATOM 927 N N . THR A 1 117 ? 10.399 -3.167 -52.940 1.00 47.53 117 THR A N 1
ATOM 928 C CA . THR A 1 117 ? 8.964 -3.141 -52.645 1.00 47.53 117 THR A CA 1
ATOM 929 C C . THR A 1 117 ? 8.340 -4.528 -52.858 1.00 47.53 117 THR A C 1
ATOM 931 O O . THR A 1 117 ? 7.773 -4.838 -53.897 1.00 47.53 117 THR A O 1
ATOM 934 N N . GLY A 1 118 ? 8.469 -5.390 -51.850 1.00 43.28 118 GLY A N 1
ATOM 935 C CA . GLY A 1 118 ? 7.848 -6.714 -51.753 1.00 43.28 118 GLY A CA 1
ATOM 936 C C . GLY A 1 118 ? 6.770 -6.792 -50.671 1.00 43.28 118 GLY A C 1
ATOM 937 O O . GLY A 1 118 ? 6.210 -7.857 -50.436 1.00 43.28 118 GLY A O 1
ATOM 938 N N . ARG A 1 119 ? 6.449 -5.674 -50.005 1.00 40.88 119 ARG A N 1
ATOM 939 C CA . ARG A 1 119 ? 5.218 -5.543 -49.218 1.00 40.88 119 ARG A CA 1
ATOM 940 C C . ARG A 1 119 ? 4.172 -4.870 -50.092 1.00 40.88 119 ARG A C 1
ATOM 942 O O . ARG A 1 119 ? 4.092 -3.648 -50.143 1.00 40.88 119 ARG A O 1
ATOM 949 N N . SER A 1 120 ? 3.385 -5.685 -50.786 1.00 35.94 120 SER A N 1
ATOM 950 C CA . SER A 1 120 ? 2.109 -5.285 -51.371 1.00 35.94 120 SER A CA 1
ATOM 951 C C . SER A 1 120 ? 1.181 -4.799 -50.254 1.00 35.94 120 SER A C 1
ATOM 953 O O . SER A 1 120 ? 0.434 -5.574 -49.660 1.00 35.94 120 SER A O 1
ATOM 955 N N . VAL A 1 121 ? 1.261 -3.510 -49.936 1.00 37.72 121 VAL A N 1
ATOM 956 C CA . VAL A 1 121 ? 0.140 -2.788 -49.344 1.00 37.72 121 VAL A CA 1
ATOM 957 C C . VAL A 1 121 ? -0.744 -2.417 -50.525 1.00 37.72 121 VAL A C 1
ATOM 959 O O . VAL A 1 121 ? -0.477 -1.458 -51.245 1.00 37.72 121 VAL A O 1
ATOM 962 N N . GLU A 1 122 ? -1.749 -3.250 -50.785 1.00 41.50 122 GLU A N 1
ATOM 963 C CA . GLU A 1 122 ? -2.851 -2.862 -51.654 1.00 41.50 122 GLU A CA 1
ATOM 964 C C . GLU A 1 122 ? -3.476 -1.571 -51.112 1.00 41.50 122 GLU A C 1
ATOM 966 O O . GLU A 1 122 ? -3.700 -1.434 -49.908 1.00 41.50 122 GLU A O 1
ATOM 971 N N . ASN A 1 123 ? -3.787 -0.667 -52.043 1.00 37.97 123 ASN A N 1
ATOM 972 C CA . ASN A 1 123 ? -4.434 0.637 -51.879 1.00 37.97 123 ASN A CA 1
ATOM 973 C C . ASN A 1 123 ? -3.501 1.827 -51.647 1.00 37.97 123 ASN A C 1
ATOM 975 O O . ASN A 1 123 ? -3.460 2.346 -50.545 1.00 37.97 123 ASN A O 1
ATOM 979 N N . PHE A 1 124 ? -2.910 2.374 -52.713 1.00 35.59 124 PHE A N 1
ATOM 980 C CA . PHE A 1 124 ? -2.960 3.824 -52.949 1.00 35.59 124 PHE A CA 1
ATOM 981 C C . PHE A 1 124 ? -2.957 4.111 -54.456 1.00 35.59 124 PHE A C 1
ATOM 983 O O . PHE A 1 124 ? -2.175 3.548 -55.216 1.00 35.59 124 PHE A O 1
ATOM 990 N N . LYS A 1 125 ? -3.920 4.938 -54.873 1.00 36.44 125 LYS A N 1
ATOM 991 C CA . LYS A 1 125 ? -4.208 5.302 -56.262 1.00 36.44 125 LYS A CA 1
ATOM 992 C C . LYS A 1 125 ? -3.051 6.077 -56.890 1.00 36.44 125 LYS A C 1
ATOM 994 O O . LYS A 1 125 ? -2.438 6.924 -56.246 1.00 36.44 125 LYS A O 1
ATOM 999 N N . GLU A 1 126 ? -2.840 5.792 -58.169 1.00 42.94 126 GLU A N 1
ATOM 1000 C CA . GLU A 1 126 ? -1.952 6.487 -59.093 1.00 42.94 126 GLU A CA 1
ATOM 1001 C C . GLU A 1 126 ? -2.139 8.005 -59.037 1.00 42.94 126 GLU A C 1
ATOM 1003 O O . GLU A 1 126 ? -3.209 8.511 -59.368 1.00 42.94 126 GLU A O 1
ATOM 1008 N N . THR A 1 127 ? -1.070 8.724 -58.696 1.00 34.28 127 THR A N 1
ATOM 1009 C CA . THR A 1 127 ? -0.781 10.044 -59.264 1.00 34.28 127 THR A CA 1
ATOM 1010 C C . THR A 1 127 ? 0.706 10.367 -59.113 1.00 34.28 127 THR A C 1
ATOM 1012 O O . THR A 1 127 ? 1.271 10.241 -58.031 1.00 34.28 127 THR A O 1
ATOM 1015 N N . SER A 1 128 ? 1.270 10.874 -60.210 1.00 38.88 128 SER A N 1
ATOM 1016 C CA . SER A 1 128 ? 2.508 11.655 -60.355 1.00 38.88 128 SER A CA 1
ATOM 1017 C C . SER A 1 128 ? 3.869 10.961 -60.207 1.00 38.88 128 SER A C 1
ATOM 1019 O O . SER A 1 128 ? 4.327 10.623 -59.119 1.00 38.88 128 SER A O 1
ATOM 1021 N N . ASP A 1 129 ? 4.542 10.893 -61.360 1.00 41.06 129 ASP A N 1
ATOM 1022 C CA . ASP A 1 129 ? 5.986 10.839 -61.582 1.00 41.06 129 ASP A CA 1
ATOM 1023 C C . ASP A 1 129 ? 6.816 11.423 -60.429 1.00 41.06 129 ASP A C 1
ATOM 1025 O O . ASP A 1 129 ? 7.009 12.632 -60.300 1.00 41.06 129 ASP A O 1
ATOM 1029 N N . THR A 1 130 ? 7.388 10.539 -59.621 1.00 36.66 130 THR A N 1
ATOM 1030 C CA . THR A 1 130 ? 8.594 10.824 -58.848 1.00 36.66 130 THR A CA 1
ATOM 1031 C C . THR A 1 130 ? 9.483 9.606 -58.987 1.00 36.66 130 THR A C 1
ATOM 1033 O O . THR A 1 130 ? 9.089 8.490 -58.664 1.00 36.66 130 THR A O 1
ATOM 1036 N N . LEU A 1 131 ? 10.664 9.830 -59.563 1.00 41.59 131 LEU A N 1
ATOM 1037 C CA . LEU A 1 131 ? 11.748 8.863 -59.673 1.00 41.59 131 LEU A CA 1
ATOM 1038 C C . LEU A 1 131 ? 11.820 8.057 -58.373 1.00 41.59 131 LEU A C 1
ATOM 1040 O O . LEU A 1 131 ? 12.109 8.635 -57.324 1.00 41.59 131 LEU A O 1
ATOM 1044 N N . VAL A 1 132 ? 11.534 6.755 -58.447 1.00 45.41 132 VAL A N 1
ATOM 1045 C CA . VAL A 1 132 ? 11.735 5.812 -57.345 1.00 45.41 132 VAL A CA 1
ATOM 1046 C C . VAL A 1 132 ? 13.231 5.829 -57.051 1.00 45.41 132 VAL A C 1
ATOM 1048 O O . VAL A 1 132 ? 14.022 5.128 -57.677 1.00 45.41 132 VAL A O 1
ATOM 1051 N N . MET A 1 133 ? 13.654 6.739 -56.175 1.00 50.03 133 MET A N 1
ATOM 1052 C CA . MET A 1 133 ? 15.004 6.733 -55.652 1.00 50.03 133 MET A CA 1
ATOM 1053 C C . MET A 1 133 ? 15.126 5.422 -54.893 1.00 50.03 133 MET A C 1
ATOM 1055 O O . MET A 1 133 ? 14.343 5.184 -53.978 1.00 50.03 133 MET A O 1
ATOM 1059 N N . ASN A 1 134 ? 16.076 4.578 -55.291 1.00 56.72 134 ASN A N 1
ATOM 1060 C CA . ASN A 1 134 ? 16.477 3.398 -54.535 1.00 56.72 134 ASN A CA 1
ATOM 1061 C C . ASN A 1 134 ? 16.947 3.869 -53.151 1.00 56.72 134 ASN A C 1
ATOM 1063 O O . ASN A 1 134 ? 18.120 4.184 -52.963 1.00 56.72 134 ASN A O 1
ATOM 1067 N N . GLN A 1 135 ? 16.022 4.031 -52.210 1.00 74.81 135 GLN A N 1
ATOM 1068 C CA . GLN A 1 135 ? 16.346 4.386 -50.842 1.00 74.81 135 GLN A CA 1
ATOM 1069 C C . GLN A 1 135 ? 16.796 3.114 -50.139 1.00 74.81 135 GLN A C 1
ATOM 1071 O O . GLN A 1 135 ? 16.214 2.036 -50.287 1.00 74.81 135 GLN A O 1
ATOM 1076 N N . ASN A 1 136 ? 17.888 3.245 -49.403 1.00 88.31 136 ASN A N 1
ATOM 1077 C CA . ASN A 1 136 ? 18.337 2.176 -48.543 1.00 88.31 136 ASN A CA 1
ATOM 1078 C C . ASN A 1 136 ? 17.549 2.264 -47.237 1.00 88.31 136 ASN A C 1
ATOM 1080 O O . ASN A 1 136 ? 17.080 3.326 -46.843 1.00 88.31 136 ASN A O 1
ATOM 1084 N N . HIS A 1 137 ? 17.441 1.161 -46.521 1.00 90.25 137 HIS A N 1
ATOM 1085 C CA . HIS A 1 137 ? 16.783 1.123 -45.230 1.00 90.25 137 HIS A CA 1
ATOM 1086 C C . HIS A 1 137 ? 17.765 0.586 -44.188 1.00 90.25 137 HIS A C 1
ATOM 1088 O O . HIS A 1 137 ? 18.298 -0.517 -44.340 1.00 90.25 137 HIS A O 1
ATOM 1094 N N . ILE A 1 138 ? 18.029 1.368 -43.134 1.00 91.69 138 ILE A N 1
ATOM 1095 C CA . ILE A 1 138 ? 18.854 0.927 -42.003 1.00 91.69 138 ILE A CA 1
ATOM 1096 C C . ILE A 1 138 ? 17.965 0.351 -40.905 1.00 91.69 138 ILE A C 1
ATOM 1098 O O . ILE A 1 138 ? 17.014 0.987 -40.452 1.00 91.69 138 ILE A O 1
ATOM 1102 N N . THR A 1 139 ? 18.327 -0.835 -40.426 1.00 92.00 139 THR A N 1
ATOM 1103 C CA . THR A 1 139 ? 17.732 -1.464 -39.250 1.00 92.00 139 THR A CA 1
ATOM 1104 C C . THR A 1 139 ? 18.832 -1.867 -38.278 1.00 92.00 139 THR A C 1
ATOM 1106 O O . THR A 1 139 ? 19.778 -2.564 -38.639 1.00 92.00 139 THR A O 1
ATOM 1109 N N . ILE A 1 140 ? 18.717 -1.411 -37.034 1.00 92.19 140 ILE A N 1
ATOM 1110 C CA . ILE A 1 140 ? 19.653 -1.706 -35.951 1.00 92.19 140 ILE A CA 1
ATOM 1111 C C . ILE A 1 140 ? 18.960 -2.662 -34.984 1.00 92.19 140 ILE A C 1
ATOM 1113 O O . ILE A 1 140 ? 17.961 -2.302 -34.359 1.00 92.19 140 ILE A O 1
ATOM 1117 N N . TYR A 1 141 ? 19.491 -3.874 -34.865 1.00 89.62 141 TYR A N 1
ATOM 1118 C CA . TYR A 1 141 ? 18.966 -4.922 -33.994 1.00 89.62 141 TYR A CA 1
ATOM 1119 C C . TYR A 1 141 ? 19.787 -5.034 -32.720 1.00 89.62 141 TYR A C 1
ATOM 1121 O O . TYR A 1 141 ? 21.011 -5.112 -32.786 1.00 89.62 141 TYR A O 1
ATOM 1129 N N . ASP A 1 142 ? 19.115 -5.130 -31.577 1.00 87.44 142 ASP A N 1
ATOM 1130 C CA . ASP A 1 142 ? 19.711 -5.657 -30.352 1.00 87.44 142 ASP A CA 1
ATOM 1131 C C . ASP A 1 142 ? 19.446 -7.169 -30.320 1.00 87.44 142 ASP A C 1
ATOM 1133 O O . ASP A 1 142 ? 18.316 -7.618 -30.100 1.00 87.44 142 ASP A O 1
ATOM 1137 N N . ILE A 1 143 ? 20.477 -7.960 -30.626 1.00 83.81 143 ILE A N 1
ATOM 1138 C CA . ILE A 1 143 ? 20.349 -9.420 -30.751 1.00 83.81 143 ILE A CA 1
ATOM 1139 C C . ILE A 1 143 ? 20.149 -10.081 -29.383 1.00 83.81 143 ILE A C 1
ATOM 1141 O O . ILE A 1 143 ? 19.466 -11.102 -29.293 1.00 83.81 143 ILE A O 1
ATOM 1145 N N . GLU A 1 144 ? 20.701 -9.502 -28.317 1.00 79.38 144 GLU A N 1
ATOM 1146 C CA . GLU A 1 144 ? 20.596 -10.053 -26.963 1.00 79.38 144 GLU A CA 1
ATOM 1147 C C . GLU A 1 144 ? 19.189 -9.853 -26.401 1.00 79.38 144 GLU A C 1
ATOM 1149 O O . GLU A 1 144 ? 18.574 -10.798 -25.907 1.00 79.38 144 GLU A O 1
ATOM 1154 N N . LYS A 1 145 ? 18.648 -8.639 -26.543 1.00 74.06 145 LYS A N 1
ATOM 1155 C CA . LYS A 1 145 ? 17.305 -8.280 -26.063 1.00 74.06 145 LYS A CA 1
ATOM 1156 C C . LYS A 1 145 ? 16.195 -8.543 -27.085 1.00 74.06 145 LYS A C 1
ATOM 1158 O O . LYS A 1 145 ? 15.030 -8.287 -26.797 1.00 74.06 145 LYS A O 1
ATOM 1163 N N . LYS A 1 146 ? 16.543 -9.063 -28.267 1.00 81.38 146 LYS A N 1
ATOM 1164 C CA . LYS A 1 146 ? 15.623 -9.486 -29.339 1.00 81.38 146 LYS A CA 1
ATOM 1165 C C . LYS A 1 146 ? 14.627 -8.402 -29.781 1.00 81.38 146 LYS A C 1
ATOM 1167 O O . LYS A 1 146 ? 13.468 -8.709 -30.054 1.00 81.38 146 LYS A O 1
ATOM 1172 N N . PHE A 1 147 ? 15.063 -7.147 -29.892 1.00 81.31 147 PHE A N 1
ATOM 1173 C CA . PHE A 1 147 ? 14.214 -6.055 -30.385 1.00 81.31 147 PHE A CA 1
ATOM 1174 C C . PHE A 1 147 ? 14.930 -5.177 -31.421 1.00 81.31 147 PHE A C 1
ATOM 1176 O O . PHE A 1 147 ? 16.155 -5.201 -31.559 1.00 81.31 147 PHE A O 1
ATOM 1183 N N . ILE A 1 148 ? 14.146 -4.402 -32.174 1.00 87.25 148 ILE A N 1
ATOM 1184 C CA . ILE A 1 148 ? 14.652 -3.430 -33.150 1.00 87.25 148 ILE A CA 1
ATOM 1185 C C . ILE A 1 148 ? 14.890 -2.106 -32.424 1.00 87.25 148 ILE A C 1
ATOM 1187 O O . ILE A 1 148 ? 13.941 -1.446 -32.007 1.00 87.25 148 ILE A O 1
ATOM 1191 N N . ALA A 1 149 ? 16.155 -1.716 -32.281 1.00 85.44 149 ALA A N 1
ATOM 1192 C CA . ALA A 1 149 ? 16.541 -0.491 -31.591 1.00 85.44 149 ALA A CA 1
ATOM 1193 C C . ALA A 1 149 ? 16.266 0.764 -32.429 1.00 85.44 149 ALA A C 1
ATOM 1195 O O . ALA A 1 149 ? 15.877 1.800 -31.890 1.00 85.44 149 ALA A O 1
ATOM 1196 N N . TYR A 1 150 ? 16.460 0.680 -33.747 1.00 88.44 150 TYR A N 1
ATOM 1197 C CA . TYR A 1 150 ? 16.224 1.793 -34.663 1.00 88.44 150 TYR A CA 1
ATOM 1198 C C . TYR A 1 150 ? 15.956 1.294 -36.087 1.00 88.44 150 TYR A C 1
ATOM 1200 O O . TYR A 1 150 ? 16.521 0.286 -36.509 1.00 88.44 150 TYR A O 1
ATOM 1208 N N . SER A 1 151 ? 15.097 1.999 -36.824 1.00 90.56 151 SER A N 1
ATOM 1209 C CA . SER A 1 151 ? 14.658 1.639 -38.175 1.00 90.56 151 SER A CA 1
ATOM 1210 C C . SER A 1 151 ? 14.297 2.911 -38.938 1.00 90.56 151 SER A C 1
ATOM 1212 O O . SER A 1 151 ? 13.448 3.663 -38.459 1.00 90.56 151 SER A O 1
ATOM 1214 N N . CYS A 1 152 ? 14.938 3.186 -40.076 1.00 89.00 152 CYS A N 1
ATOM 1215 C CA . CYS A 1 152 ? 14.664 4.399 -40.855 1.00 89.00 152 CYS A CA 1
ATOM 1216 C C . CYS A 1 152 ? 15.116 4.259 -42.322 1.00 89.00 152 CYS A C 1
ATOM 1218 O O . CYS A 1 152 ? 16.173 3.665 -42.568 1.00 89.00 152 CYS A O 1
ATOM 1220 N N . PRO A 1 153 ? 14.387 4.843 -43.292 1.00 89.44 153 PRO A N 1
ATOM 1221 C CA . PRO A 1 153 ? 14.905 5.033 -44.641 1.00 89.44 153 PRO A CA 1
ATOM 1222 C C . PRO A 1 153 ? 16.088 6.010 -44.638 1.00 89.44 153 PRO A C 1
ATOM 1224 O O . PRO A 1 153 ? 16.092 7.035 -43.953 1.00 89.44 153 PRO A O 1
ATOM 1227 N N . VAL A 1 154 ? 17.109 5.689 -45.422 1.00 88.25 154 VAL A N 1
ATOM 1228 C CA . VAL A 1 154 ? 18.335 6.469 -45.593 1.00 88.25 154 VAL A CA 1
ATOM 1229 C C . VAL A 1 154 ? 18.678 6.591 -47.083 1.00 88.25 154 VAL A C 1
ATOM 1231 O O . VAL A 1 154 ? 18.297 5.740 -47.890 1.00 88.25 154 VAL A O 1
ATOM 1234 N N . PRO A 1 155 ? 19.415 7.639 -47.491 1.00 87.06 155 PRO A N 1
ATOM 1235 C CA . PRO A 1 155 ? 19.938 7.724 -48.851 1.00 87.06 155 PRO A CA 1
ATOM 1236 C C . PRO A 1 155 ? 20.809 6.508 -49.193 1.00 87.06 155 PRO A C 1
ATOM 1238 O O . PRO A 1 155 ? 21.273 5.795 -48.302 1.00 87.06 155 PRO A O 1
ATOM 1241 N N . THR A 1 156 ? 21.076 6.289 -50.483 1.00 87.50 156 THR A N 1
ATOM 1242 C CA . THR A 1 156 ? 21.992 5.232 -50.940 1.00 87.50 156 THR A CA 1
ATOM 1243 C C . THR A 1 156 ? 23.316 5.292 -50.183 1.00 87.50 156 THR A C 1
ATOM 1245 O O . THR A 1 156 ? 24.071 6.256 -50.312 1.00 87.50 156 THR A O 1
ATOM 1248 N N . VAL A 1 157 ? 23.575 4.252 -49.398 1.00 87.88 157 VAL A N 1
ATOM 1249 C CA . VAL A 1 157 ? 24.747 4.092 -48.537 1.00 87.88 157 VAL A CA 1
ATOM 1250 C C . VAL A 1 157 ? 25.902 3.544 -49.368 1.00 87.88 157 VAL A C 1
ATOM 1252 O O . VAL A 1 157 ? 25.746 2.528 -50.040 1.00 87.88 157 VAL A O 1
ATOM 1255 N N . ASN A 1 158 ? 27.056 4.198 -49.282 1.00 87.75 158 ASN A N 1
ATOM 1256 C CA . ASN A 1 158 ? 28.321 3.732 -49.843 1.00 87.75 158 ASN A CA 1
ATOM 1257 C C . ASN A 1 158 ? 29.073 2.834 -48.852 1.00 87.75 158 ASN A C 1
ATOM 1259 O O . ASN A 1 158 ? 29.612 1.795 -49.216 1.00 87.75 158 ASN A O 1
ATOM 1263 N N . GLN A 1 159 ? 29.130 3.252 -47.582 1.00 85.56 159 GLN A N 1
ATOM 1264 C CA . GLN A 1 159 ? 29.918 2.565 -46.561 1.00 85.56 159 GLN A CA 1
ATOM 1265 C C . GLN A 1 159 ? 29.367 2.792 -45.149 1.00 85.56 159 GLN A C 1
ATOM 1267 O O . GLN A 1 159 ? 28.861 3.869 -44.827 1.00 85.56 159 GLN A O 1
ATOM 1272 N N . ILE A 1 160 ? 29.530 1.777 -44.295 1.00 89.50 160 ILE A N 1
ATOM 1273 C CA . ILE A 1 160 ? 29.308 1.852 -42.847 1.00 89.50 160 ILE A CA 1
ATOM 1274 C C . ILE A 1 160 ? 30.661 1.831 -42.143 1.00 89.50 160 ILE A C 1
ATOM 1276 O O . ILE A 1 160 ? 31.496 0.972 -42.427 1.00 89.50 160 ILE A O 1
ATOM 1280 N N . VAL A 1 161 ? 30.868 2.756 -41.212 1.00 88.94 161 VAL A N 1
ATOM 1281 C CA . VAL A 1 161 ? 32.086 2.838 -40.403 1.00 88.94 161 VAL A CA 1
ATOM 1282 C C . VAL A 1 161 ? 31.707 2.943 -38.931 1.00 88.94 161 VAL A C 1
ATOM 1284 O O . VAL A 1 161 ? 30.809 3.694 -38.561 1.00 88.94 161 VAL A O 1
ATOM 1287 N N . SER A 1 162 ? 32.394 2.190 -38.080 1.00 87.50 162 SER A N 1
ATOM 1288 C CA . SER A 1 162 ? 32.154 2.158 -36.638 1.00 87.50 162 SER A CA 1
ATOM 1289 C C . SER A 1 162 ? 33.409 2.613 -35.907 1.00 87.50 162 SER A C 1
ATOM 1291 O O . SER A 1 162 ? 34.257 1.800 -35.562 1.00 87.50 162 SER A O 1
ATOM 1293 N N . GLU A 1 163 ? 33.532 3.920 -35.691 1.00 83.88 163 GLU A N 1
ATOM 1294 C CA . GLU A 1 163 ? 34.724 4.542 -35.108 1.00 83.88 163 GLU A CA 1
ATOM 1295 C C . GLU A 1 163 ? 34.348 5.483 -33.963 1.00 83.88 163 GLU A C 1
ATOM 1297 O O . GLU A 1 163 ? 33.231 5.994 -33.886 1.00 83.88 163 GLU A O 1
ATOM 1302 N N . TRP A 1 164 ? 35.273 5.686 -33.023 1.00 85.12 164 TRP A N 1
ATOM 1303 C CA . TRP A 1 164 ? 35.095 6.588 -31.868 1.00 85.12 164 TRP A CA 1
ATOM 1304 C C . TRP A 1 164 ? 33.828 6.329 -31.032 1.00 85.12 164 TRP A C 1
ATOM 1306 O O . TRP A 1 164 ? 33.284 7.232 -30.400 1.00 85.12 164 TRP A O 1
ATOM 1316 N N . GLY A 1 165 ? 33.347 5.083 -31.018 1.00 82.81 165 GLY A N 1
ATOM 1317 C CA . GLY A 1 165 ? 32.138 4.711 -30.286 1.00 82.81 165 GLY A CA 1
ATOM 1318 C C . GLY A 1 165 ? 30.836 5.224 -30.909 1.00 82.81 165 GLY A C 1
ATOM 1319 O O . GLY A 1 165 ? 29.840 5.315 -30.192 1.00 82.81 165 GLY A O 1
ATOM 1320 N N . LEU A 1 166 ? 30.834 5.532 -32.208 1.00 88.19 166 LEU A N 1
ATOM 1321 C CA . LEU A 1 166 ? 29.666 5.936 -32.991 1.00 88.19 166 LEU A CA 1
ATOM 1322 C C . LEU A 1 166 ? 29.584 5.122 -34.291 1.00 88.19 166 LEU A C 1
ATOM 1324 O O . LEU A 1 166 ? 30.573 4.534 -34.733 1.00 88.19 166 LEU A O 1
ATOM 1328 N N . ILE A 1 167 ? 28.401 5.093 -34.907 1.00 90.81 167 ILE A N 1
ATOM 1329 C CA . ILE A 1 167 ? 28.209 4.511 -36.241 1.00 90.81 167 ILE A CA 1
ATOM 1330 C C . ILE A 1 167 ? 28.040 5.655 -37.239 1.00 90.81 167 ILE A C 1
ATOM 1332 O O . ILE A 1 167 ? 27.199 6.532 -37.051 1.00 90.81 167 ILE A O 1
ATOM 1336 N N . TYR A 1 168 ? 28.816 5.619 -38.313 1.00 91.81 168 TYR A N 1
ATOM 1337 C CA . TYR A 1 168 ? 28.760 6.557 -39.424 1.00 91.81 168 TYR A CA 1
ATOM 1338 C C . TYR A 1 168 ? 28.261 5.825 -40.667 1.00 91.81 168 TYR A C 1
ATOM 1340 O O . TYR A 1 168 ? 28.838 4.809 -41.061 1.00 91.81 168 TYR A O 1
ATOM 1348 N N . LEU A 1 169 ? 27.215 6.348 -41.303 1.00 91.38 169 LEU A N 1
ATOM 1349 C CA . LEU A 1 169 ? 26.856 5.974 -42.670 1.00 91.38 169 LEU A CA 1
ATOM 1350 C C . LEU A 1 169 ? 27.332 7.066 -43.613 1.00 91.38 169 LEU A C 1
ATOM 1352 O O . LEU A 1 169 ? 26.968 8.229 -43.445 1.00 91.38 169 LEU A O 1
ATOM 1356 N N . ILE A 1 170 ? 28.114 6.678 -44.612 1.00 91.00 170 ILE A N 1
ATOM 1357 C CA . ILE A 1 170 ? 28.546 7.560 -45.691 1.00 91.00 170 ILE A CA 1
ATOM 1358 C C . ILE A 1 170 ? 27.645 7.274 -46.883 1.00 91.00 170 ILE A C 1
ATOM 1360 O O . ILE A 1 170 ? 27.648 6.162 -47.413 1.00 91.00 170 ILE A O 1
ATOM 1364 N N . SER A 1 171 ? 26.866 8.266 -47.288 1.00 88.94 171 SER A N 1
ATOM 1365 C CA . SER A 1 171 ? 25.959 8.185 -48.429 1.00 88.94 171 SER A CA 1
ATOM 1366 C C . SER A 1 171 ? 26.669 8.553 -49.738 1.00 88.94 171 SER A C 1
ATOM 1368 O O . SER A 1 171 ? 27.649 9.299 -49.744 1.00 88.94 171 SER A O 1
ATOM 1370 N N . ASN A 1 172 ? 26.157 8.062 -50.869 1.00 85.69 172 ASN A N 1
ATOM 1371 C CA . ASN A 1 172 ? 26.677 8.373 -52.210 1.00 85.69 172 ASN A CA 1
ATOM 1372 C C . ASN A 1 172 ? 26.547 9.860 -52.579 1.00 85.69 172 ASN A C 1
ATOM 1374 O O . ASN A 1 172 ? 27.293 10.350 -53.420 1.00 85.69 172 ASN A O 1
ATOM 1378 N N . ASP A 1 173 ? 25.621 10.583 -51.947 1.00 83.88 173 ASP A N 1
ATOM 1379 C CA . ASP A 1 173 ? 25.423 12.026 -52.121 1.00 83.88 173 ASP A CA 1
ATOM 1380 C C . ASP A 1 173 ? 26.420 12.880 -51.308 1.00 83.88 173 ASP A C 1
ATOM 1382 O O . ASP A 1 173 ? 26.297 14.103 -51.260 1.00 83.88 173 ASP A O 1
ATOM 1386 N N . GLY A 1 174 ? 27.402 12.246 -50.657 1.00 83.38 174 GLY A N 1
ATOM 1387 C CA . GLY A 1 174 ? 28.431 12.912 -49.858 1.00 83.38 174 GLY A CA 1
ATOM 1388 C C . GLY A 1 174 ? 27.989 13.293 -48.443 1.00 83.38 174 GLY A C 1
ATOM 1389 O O . GLY A 1 174 ? 28.756 13.934 -47.725 1.00 83.38 174 GLY A O 1
ATOM 1390 N N . ARG A 1 175 ? 26.779 12.911 -48.009 1.00 88.19 175 ARG A N 1
ATOM 1391 C CA . ARG A 1 175 ? 26.319 13.139 -46.631 1.00 88.19 175 ARG A CA 1
ATOM 1392 C C . ARG A 1 175 ? 26.838 12.054 -45.692 1.00 88.19 175 ARG A C 1
ATOM 1394 O O . ARG A 1 175 ? 26.935 10.886 -46.061 1.00 88.19 175 ARG A O 1
ATOM 1401 N N . VAL A 1 176 ? 27.113 12.443 -44.448 1.00 90.56 176 VAL A N 1
ATOM 1402 C CA . VAL A 1 176 ? 27.473 11.519 -43.367 1.00 90.56 176 VAL A CA 1
ATOM 1403 C C . VAL A 1 176 ? 26.380 11.553 -42.304 1.00 90.56 176 VAL A C 1
ATOM 1405 O O . VAL A 1 176 ? 26.130 12.596 -41.703 1.00 90.56 176 VAL A O 1
ATOM 1408 N N . LEU A 1 177 ? 25.726 10.416 -42.074 1.00 90.31 177 LEU A N 1
ATOM 1409 C CA . LEU A 1 177 ? 24.753 10.240 -40.997 1.00 90.31 177 LEU A CA 1
ATOM 1410 C C . LEU A 1 177 ? 25.460 9.638 -39.787 1.00 90.31 177 LEU A C 1
ATOM 1412 O O . LEU A 1 177 ? 26.129 8.611 -39.905 1.00 90.31 177 LEU A O 1
ATOM 1416 N N . VAL A 1 178 ? 25.299 10.267 -38.626 1.00 91.31 178 VAL A N 1
ATOM 1417 C CA . VAL A 1 178 ? 25.927 9.832 -37.374 1.00 91.31 178 VAL A CA 1
ATOM 1418 C C . VAL A 1 178 ? 24.862 9.260 -36.452 1.00 91.31 178 VAL A C 1
ATOM 1420 O O . VAL A 1 178 ? 23.942 9.967 -36.045 1.00 91.31 178 VAL A O 1
ATOM 1423 N N . PHE A 1 179 ? 25.009 7.991 -36.084 1.00 89.75 179 PHE A N 1
ATOM 1424 C CA . PHE A 1 179 ? 24.158 7.336 -35.102 1.00 89.75 179 PHE A CA 1
ATOM 1425 C C . PHE A 1 179 ? 24.888 7.289 -33.771 1.00 89.75 179 PHE A C 1
ATOM 1427 O O . PHE A 1 179 ? 25.958 6.688 -33.627 1.00 89.75 179 PHE A O 1
ATOM 1434 N N . ARG A 1 180 ? 24.269 7.938 -32.789 1.00 88.38 180 ARG A N 1
ATOM 1435 C CA . ARG A 1 180 ? 24.714 7.955 -31.405 1.00 88.38 180 ARG A CA 1
ATOM 1436 C C . ARG A 1 180 ? 23.734 7.161 -30.566 1.00 88.38 180 ARG A C 1
ATOM 1438 O O . ARG A 1 180 ? 22.528 7.379 -30.636 1.00 88.38 180 ARG A O 1
ATOM 1445 N N . GLU A 1 181 ? 24.267 6.270 -29.744 1.00 83.44 181 GLU A N 1
ATOM 1446 C CA . GLU A 1 181 ? 23.466 5.627 -28.715 1.00 83.44 181 GLU A CA 1
ATOM 1447 C C . GLU A 1 181 ? 23.002 6.682 -27.703 1.00 83.44 181 GLU A C 1
ATOM 1449 O O . GLU A 1 181 ? 23.826 7.378 -27.102 1.00 83.44 181 GLU A O 1
ATOM 1454 N N . CYS A 1 182 ? 21.684 6.810 -27.539 1.00 82.31 182 CYS A N 1
ATOM 1455 C CA . CYS A 1 182 ? 21.107 7.659 -26.506 1.00 82.31 182 CYS A CA 1
ATOM 1456 C C . CYS A 1 182 ? 21.544 7.170 -25.124 1.00 82.31 182 CYS A C 1
ATOM 1458 O O . CYS A 1 182 ? 21.573 5.966 -24.845 1.00 82.31 182 CYS A O 1
ATOM 1460 N N . ASP A 1 183 ? 21.850 8.122 -24.257 1.00 81.25 183 ASP A N 1
ATOM 1461 C CA . ASP A 1 183 ? 22.014 7.886 -22.834 1.00 81.25 183 ASP A CA 1
ATOM 1462 C C . ASP A 1 183 ? 20.694 7.404 -22.212 1.00 81.25 183 ASP A C 1
ATOM 1464 O O . ASP A 1 183 ? 19.609 7.531 -22.789 1.00 81.25 183 ASP A O 1
ATOM 1468 N N . ILE A 1 184 ? 20.791 6.794 -21.033 1.00 76.31 184 ILE A N 1
ATOM 1469 C CA . ILE A 1 184 ? 19.639 6.139 -20.413 1.00 76.31 184 ILE A CA 1
ATOM 1470 C C . ILE A 1 184 ? 18.575 7.155 -19.990 1.00 76.31 184 ILE A C 1
ATOM 1472 O O . ILE A 1 184 ? 17.393 6.861 -20.135 1.00 76.31 184 ILE A O 1
ATOM 1476 N N . GLN A 1 185 ? 18.966 8.352 -19.539 1.00 78.81 185 GLN A N 1
ATOM 1477 C CA . GLN A 1 185 ? 18.013 9.402 -19.166 1.00 78.81 185 GLN A CA 1
ATOM 1478 C C . GLN A 1 185 ? 17.160 9.792 -20.377 1.00 78.81 185 GLN A C 1
ATOM 1480 O O . GLN A 1 185 ? 15.936 9.697 -20.315 1.00 78.81 185 GLN A O 1
ATOM 1485 N N . THR A 1 186 ? 17.791 10.062 -21.525 1.00 82.88 186 THR A N 1
ATOM 1486 C CA . THR A 1 186 ? 17.065 10.320 -22.778 1.00 82.88 186 THR A CA 1
ATOM 1487 C C . THR A 1 186 ? 16.202 9.129 -23.219 1.00 82.88 186 THR A C 1
ATOM 1489 O O . THR A 1 186 ? 15.079 9.324 -23.685 1.00 82.88 186 THR A O 1
ATOM 1492 N N . LYS A 1 187 ? 16.678 7.879 -23.072 1.00 80.69 187 LYS A N 1
ATOM 1493 C CA . LYS A 1 187 ? 15.869 6.679 -23.380 1.00 80.69 187 LYS A CA 1
ATOM 1494 C C . LYS A 1 187 ? 14.609 6.619 -22.510 1.00 80.69 187 LYS A C 1
ATOM 1496 O O . LYS A 1 187 ? 13.531 6.372 -23.042 1.00 80.69 187 LYS A O 1
ATOM 1501 N N . LEU A 1 188 ? 14.733 6.869 -21.208 1.00 79.94 188 LEU A N 1
ATOM 1502 C CA . LEU A 1 188 ? 13.609 6.886 -20.271 1.00 79.94 188 LEU A CA 1
ATOM 1503 C C . LEU A 1 188 ? 12.628 8.013 -20.603 1.00 79.94 188 LEU A C 1
ATOM 1505 O O . LEU A 1 188 ? 11.439 7.751 -20.733 1.00 79.94 188 LEU A O 1
ATOM 1509 N N . GLU A 1 189 ? 13.109 9.233 -20.848 1.00 80.75 189 GLU A N 1
ATOM 1510 C CA . GLU A 1 189 ? 12.262 10.358 -21.267 1.00 80.75 189 GLU A CA 1
ATOM 1511 C C . GLU A 1 189 ? 11.493 10.069 -22.563 1.00 80.75 189 GLU A C 1
ATOM 1513 O O . GLU A 1 189 ? 10.313 10.404 -22.679 1.00 80.75 189 GLU A O 1
ATOM 1518 N N . LEU A 1 190 ? 12.137 9.434 -23.548 1.00 81.62 190 LEU A N 1
ATOM 1519 C CA . LEU A 1 190 ? 11.480 9.024 -24.790 1.00 81.62 190 LEU A CA 1
ATOM 1520 C C . LEU A 1 190 ? 10.415 7.951 -24.547 1.00 81.62 190 LEU A C 1
ATOM 1522 O O . LEU A 1 190 ? 9.351 8.010 -25.164 1.00 81.62 190 LEU A O 1
ATOM 1526 N N . LEU A 1 191 ? 10.684 6.988 -23.664 1.00 81.31 191 LEU A N 1
ATOM 1527 C CA . LEU A 1 191 ? 9.715 5.959 -23.289 1.00 81.31 191 LEU A CA 1
ATOM 1528 C C . LEU A 1 191 ? 8.527 6.564 -22.537 1.00 81.31 191 LEU A C 1
ATOM 1530 O O . LEU A 1 191 ? 7.390 6.226 -22.860 1.00 81.31 191 LEU A O 1
ATOM 1534 N N . PHE A 1 192 ? 8.764 7.514 -21.628 1.00 80.62 192 PHE A N 1
ATOM 1535 C CA . PHE A 1 192 ? 7.705 8.256 -20.941 1.00 80.62 192 PHE A CA 1
ATOM 1536 C C . PHE A 1 192 ? 6.856 9.066 -21.920 1.00 80.62 192 PHE A C 1
ATOM 1538 O O . PHE A 1 192 ? 5.635 8.965 -21.889 1.00 80.62 192 PHE A O 1
ATOM 1545 N N . LYS A 1 193 ? 7.474 9.775 -22.874 1.00 81.50 193 LYS A N 1
ATOM 1546 C CA . LYS A 1 193 ? 6.744 10.494 -23.937 1.00 81.50 193 LYS A CA 1
ATOM 1547 C C . LYS A 1 193 ? 5.916 9.570 -24.834 1.00 81.50 193 LYS A C 1
ATOM 1549 O O . LYS A 1 193 ? 4.912 10.004 -25.388 1.00 81.50 193 LYS A O 1
ATOM 1554 N N . LYS A 1 194 ? 6.342 8.316 -25.005 1.00 83.38 194 LYS A N 1
ATOM 1555 C CA . LYS A 1 194 ? 5.623 7.286 -25.773 1.00 83.38 194 LYS A CA 1
ATOM 1556 C C . LYS A 1 194 ? 4.657 6.453 -24.922 1.00 83.38 194 LYS A C 1
ATOM 1558 O O . LYS A 1 194 ? 4.105 5.483 -25.436 1.00 83.38 194 LYS A O 1
ATOM 1563 N N . ASN A 1 195 ? 4.465 6.799 -23.648 1.00 80.19 195 ASN A N 1
ATOM 1564 C CA . ASN A 1 195 ? 3.655 6.060 -22.677 1.00 80.19 195 ASN A CA 1
ATOM 1565 C C . ASN A 1 195 ? 4.071 4.582 -22.488 1.00 80.19 195 ASN A C 1
ATOM 1567 O O . ASN A 1 195 ? 3.266 3.748 -22.077 1.00 80.19 195 ASN A O 1
ATOM 1571 N N . GLN A 1 196 ? 5.334 4.232 -22.759 1.00 80.75 196 GLN A N 1
ATOM 1572 C CA . GLN A 1 196 ? 5.888 2.881 -22.581 1.00 80.75 196 GLN A CA 1
ATOM 1573 C C . GLN A 1 196 ? 6.535 2.718 -21.195 1.00 80.75 196 GLN A C 1
ATOM 1575 O O . GLN A 1 196 ? 7.729 2.445 -21.061 1.00 80.75 196 GLN A O 1
ATOM 1580 N N . PHE A 1 197 ? 5.732 2.901 -20.147 1.00 81.31 197 PHE A N 1
ATOM 1581 C CA . PHE A 1 197 ? 6.191 2.912 -18.754 1.00 81.31 197 PHE A CA 1
ATOM 1582 C C . PHE A 1 197 ? 6.724 1.557 -18.262 1.00 81.31 197 PHE A C 1
ATOM 1584 O O . PHE A 1 197 ? 7.710 1.520 -17.531 1.00 81.31 197 PHE A O 1
ATOM 1591 N N . SER A 1 198 ? 6.128 0.439 -18.688 1.00 81.94 198 SER A N 1
ATOM 1592 C CA . SER A 1 198 ? 6.559 -0.908 -18.280 1.00 81.94 198 SER A CA 1
ATOM 1593 C C . SER A 1 198 ? 8.007 -1.199 -18.688 1.00 81.94 198 SER A C 1
ATOM 1595 O O . SER A 1 198 ? 8.817 -1.615 -17.861 1.00 81.94 198 SER A O 1
ATOM 1597 N N . MET A 1 199 ? 8.358 -0.885 -19.938 1.00 77.75 199 MET A N 1
ATOM 1598 C CA . MET A 1 199 ? 9.722 -1.018 -20.451 1.00 77.75 199 MET A CA 1
ATOM 1599 C C . MET A 1 199 ? 10.684 -0.030 -19.776 1.00 77.75 199 MET A C 1
ATOM 1601 O O . MET A 1 199 ? 11.824 -0.389 -19.487 1.00 77.75 199 MET A O 1
ATOM 1605 N N . ALA A 1 200 ? 10.236 1.196 -19.481 1.00 80.44 200 ALA A N 1
ATOM 1606 C CA . ALA A 1 200 ? 11.048 2.175 -18.757 1.00 80.44 200 ALA A CA 1
ATOM 1607 C C . ALA A 1 200 ? 11.431 1.671 -17.353 1.00 80.44 200 ALA A C 1
ATOM 1609 O O . ALA A 1 200 ? 12.601 1.723 -16.974 1.00 80.44 200 ALA A O 1
ATOM 1610 N N . ILE A 1 201 ? 10.468 1.107 -16.617 1.00 81.69 201 ILE A N 1
ATOM 1611 C CA . ILE A 1 201 ? 10.689 0.537 -15.282 1.00 81.69 201 ILE A CA 1
ATOM 1612 C C . ILE A 1 201 ? 11.616 -0.681 -15.351 1.00 81.69 201 ILE A C 1
ATOM 1614 O O . ILE A 1 201 ? 12.499 -0.823 -14.508 1.00 81.69 201 ILE A O 1
ATOM 1618 N N . GLU A 1 202 ? 11.459 -1.555 -16.347 1.00 81.44 202 GLU A N 1
ATOM 1619 C CA . GLU A 1 202 ? 12.341 -2.714 -16.527 1.00 81.44 202 GLU A CA 1
ATOM 1620 C C . GLU A 1 202 ? 13.793 -2.286 -16.790 1.00 81.44 202 GLU A C 1
ATOM 1622 O O . GLU A 1 202 ? 14.727 -2.802 -16.169 1.00 81.44 202 GLU A O 1
ATOM 1627 N N . ILE A 1 203 ? 13.993 -1.282 -17.651 1.00 78.56 203 ILE A N 1
ATOM 1628 C CA . ILE A 1 203 ? 15.316 -0.702 -17.913 1.00 78.56 203 ILE A CA 1
ATOM 1629 C C . ILE A 1 203 ? 15.905 -0.097 -16.635 1.00 78.56 203 ILE A C 1
ATOM 1631 O O . ILE A 1 203 ? 17.082 -0.322 -16.348 1.00 78.56 203 ILE A O 1
ATOM 1635 N N . ALA A 1 204 ? 15.101 0.623 -15.852 1.00 80.25 204 ALA A N 1
ATOM 1636 C CA . ALA A 1 204 ? 15.551 1.245 -14.613 1.00 80.25 204 ALA A CA 1
ATOM 1637 C C . ALA A 1 204 ? 15.894 0.209 -13.521 1.00 80.25 204 ALA A C 1
ATOM 1639 O O . ALA A 1 204 ? 16.909 0.341 -12.837 1.00 80.25 204 ALA A O 1
ATOM 1640 N N . LYS A 1 205 ? 15.126 -0.881 -13.394 1.00 79.38 205 LYS A N 1
ATOM 1641 C CA . LYS A 1 205 ? 15.439 -1.983 -12.463 1.00 79.38 205 LYS A CA 1
ATOM 1642 C C . LYS A 1 205 ? 16.768 -2.661 -12.796 1.00 79.38 205 LYS A C 1
ATOM 1644 O O . LYS A 1 205 ? 17.558 -2.944 -11.900 1.00 79.38 205 LYS A O 1
ATOM 1649 N N . ASN A 1 206 ? 17.039 -2.870 -14.083 1.00 76.75 206 ASN A N 1
ATOM 1650 C CA . ASN A 1 206 ? 18.254 -3.542 -14.548 1.00 76.75 206 ASN A CA 1
ATOM 1651 C C . ASN A 1 206 ? 19.541 -2.731 -14.327 1.00 76.75 206 ASN A C 1
ATOM 1653 O O . ASN A 1 206 ? 20.633 -3.286 -14.424 1.00 76.75 206 ASN A O 1
ATOM 1657 N N . GLN A 1 207 ? 19.438 -1.429 -14.058 1.00 69.50 207 GLN A N 1
ATOM 1658 C CA . GLN A 1 207 ? 20.589 -0.525 -14.003 1.00 69.50 207 GLN A CA 1
ATOM 1659 C C . GLN A 1 207 ? 20.896 0.026 -12.607 1.00 69.50 207 GLN A C 1
ATOM 1661 O O . GLN A 1 207 ? 21.604 1.024 -12.487 1.00 69.50 207 GLN A O 1
ATOM 1666 N N . THR A 1 208 ? 20.430 -0.644 -11.545 1.00 68.62 208 THR A N 1
ATOM 1667 C CA . THR A 1 208 ? 20.745 -0.282 -10.146 1.00 68.62 208 THR A CA 1
ATOM 1668 C C . THR A 1 208 ? 20.481 1.199 -9.840 1.00 68.62 208 THR A C 1
ATOM 1670 O O . THR A 1 208 ? 21.290 1.865 -9.197 1.00 68.62 208 THR A O 1
ATOM 1673 N N . TYR A 1 209 ? 19.367 1.743 -10.341 1.00 71.50 209 TYR A N 1
ATOM 1674 C CA . TYR A 1 209 ? 18.927 3.086 -9.964 1.00 71.50 209 TYR A CA 1
ATOM 1675 C C . TYR A 1 209 ? 18.604 3.147 -8.465 1.00 71.50 209 TYR A C 1
ATOM 1677 O O . TYR A 1 209 ? 18.203 2.145 -7.866 1.00 71.50 209 TYR A O 1
ATOM 1685 N N . SER A 1 210 ? 18.763 4.329 -7.859 1.00 79.62 210 SER A N 1
ATOM 1686 C CA . SER A 1 210 ? 18.314 4.550 -6.485 1.00 79.62 210 SER A CA 1
ATOM 1687 C C . SER A 1 210 ? 16.802 4.343 -6.383 1.00 79.62 210 SER A C 1
ATOM 1689 O O . SER A 1 210 ? 16.046 4.622 -7.321 1.00 79.62 210 SER A O 1
ATOM 1691 N N . GLN A 1 211 ? 16.357 3.842 -5.231 1.00 80.75 211 GLN A N 1
ATOM 1692 C CA . GLN A 1 211 ? 14.941 3.563 -5.001 1.00 80.75 211 GLN A CA 1
ATOM 1693 C C . GLN A 1 211 ? 14.077 4.835 -5.073 1.00 80.75 211 GLN A C 1
ATOM 1695 O O . GLN A 1 211 ? 12.939 4.743 -5.523 1.00 80.75 211 GLN A O 1
ATOM 1700 N N . ASP A 1 212 ? 14.634 6.015 -4.771 1.00 81.62 212 ASP A N 1
ATOM 1701 C CA . ASP A 1 212 ? 13.943 7.308 -4.908 1.00 81.62 212 ASP A CA 1
ATOM 1702 C C . ASP A 1 212 ? 13.522 7.596 -6.357 1.00 81.62 212 ASP A C 1
ATOM 1704 O O . ASP A 1 212 ? 12.386 7.980 -6.634 1.00 81.62 212 ASP A O 1
ATOM 1708 N N . VAL A 1 213 ? 14.441 7.383 -7.305 1.00 82.56 213 VAL A N 1
ATOM 1709 C CA . VAL A 1 213 ? 14.195 7.642 -8.730 1.00 82.56 213 VAL A CA 1
ATOM 1710 C C . VAL A 1 213 ? 13.190 6.633 -9.274 1.00 82.56 213 VAL A C 1
ATOM 1712 O O . VAL A 1 213 ? 12.290 7.001 -10.023 1.00 82.56 213 VAL A O 1
ATOM 1715 N N . LEU A 1 214 ? 13.295 5.369 -8.854 1.00 85.12 214 LEU A N 1
ATOM 1716 C CA . LEU A 1 214 ? 12.313 4.343 -9.200 1.00 85.12 214 LEU A CA 1
ATOM 1717 C C . LEU A 1 214 ? 10.922 4.680 -8.649 1.00 85.12 214 LEU A C 1
ATOM 1719 O O . LEU A 1 214 ? 9.937 4.509 -9.365 1.00 85.12 214 LEU A O 1
ATOM 1723 N N . ALA A 1 215 ? 10.830 5.188 -7.418 1.00 86.75 215 ALA A N 1
ATOM 1724 C CA . ALA A 1 215 ? 9.562 5.585 -6.820 1.00 86.75 215 ALA A CA 1
ATOM 1725 C C . ALA A 1 215 ? 8.882 6.716 -7.609 1.00 86.75 215 ALA A C 1
ATOM 1727 O O . ALA A 1 215 ? 7.675 6.647 -7.842 1.00 86.75 215 ALA A O 1
ATOM 1728 N N . ASP A 1 216 ? 9.632 7.710 -8.098 1.00 86.69 216 ASP A N 1
ATOM 1729 C CA . ASP A 1 216 ? 9.050 8.753 -8.952 1.00 86.69 216 ASP A CA 1
ATOM 1730 C C . ASP A 1 216 ? 8.579 8.198 -10.310 1.00 86.69 216 ASP A C 1
ATOM 1732 O O . ASP A 1 216 ? 7.506 8.566 -10.791 1.00 86.69 216 ASP A O 1
ATOM 1736 N N . MET A 1 217 ? 9.295 7.228 -10.894 1.00 86.31 217 MET A N 1
ATOM 1737 C CA . MET A 1 217 ? 8.836 6.544 -12.114 1.00 86.31 217 MET A CA 1
ATOM 1738 C C . MET A 1 217 ? 7.535 5.764 -11.890 1.00 86.31 217 MET A C 1
ATOM 1740 O O . MET A 1 217 ? 6.614 5.848 -12.704 1.00 86.31 217 MET A O 1
ATOM 1744 N N . PHE A 1 218 ? 7.436 5.024 -10.782 1.00 88.94 218 PHE A N 1
ATOM 1745 C CA . PHE A 1 218 ? 6.221 4.298 -10.405 1.00 88.94 218 PHE A CA 1
ATOM 1746 C C . PHE A 1 218 ? 5.049 5.244 -10.138 1.00 88.94 218 PHE A C 1
ATOM 1748 O O . PHE A 1 218 ? 3.928 4.956 -10.553 1.00 88.94 218 PHE A O 1
ATOM 1755 N N . LYS A 1 219 ? 5.302 6.401 -9.518 1.00 91.06 219 LYS A N 1
ATOM 1756 C CA . LYS A 1 219 ? 4.301 7.455 -9.333 1.00 91.06 219 LYS A CA 1
ATOM 1757 C C . LYS A 1 219 ? 3.798 7.990 -10.676 1.00 91.06 219 LYS A C 1
ATOM 1759 O O . LYS A 1 219 ? 2.588 8.053 -10.871 1.00 91.06 219 LYS A O 1
ATOM 1764 N N . GLN A 1 220 ? 4.692 8.338 -11.607 1.00 88.94 220 GLN A N 1
ATOM 1765 C CA . GLN A 1 220 ? 4.301 8.816 -12.941 1.00 88.94 220 GLN A CA 1
ATOM 1766 C C . GLN A 1 220 ? 3.492 7.759 -13.707 1.00 88.94 220 GLN A C 1
ATOM 1768 O O . GLN A 1 220 ? 2.497 8.085 -14.357 1.00 88.94 220 GLN A O 1
ATOM 1773 N N . TYR A 1 221 ? 3.877 6.485 -13.590 1.00 89.88 221 TYR A N 1
ATOM 1774 C CA . TYR A 1 221 ? 3.133 5.387 -14.197 1.00 89.88 221 TYR A CA 1
ATOM 1775 C C . TYR A 1 221 ? 1.743 5.210 -13.569 1.00 89.88 221 TYR A C 1
ATOM 1777 O O . TYR A 1 221 ? 0.751 5.114 -14.294 1.00 89.88 221 TYR A O 1
ATOM 1785 N N . GLY A 1 222 ? 1.654 5.242 -12.236 1.00 90.62 222 GLY A N 1
ATOM 1786 C CA . GLY A 1 222 ? 0.389 5.196 -11.503 1.00 90.62 222 GLY A CA 1
ATOM 1787 C C . GLY A 1 222 ? -0.536 6.362 -11.860 1.00 90.62 222 GLY A C 1
ATOM 1788 O O . GLY A 1 222 ? -1.723 6.148 -12.082 1.00 90.62 222 GLY A O 1
ATOM 1789 N N . ASP A 1 223 ? -0.000 7.578 -12.008 1.00 90.75 223 ASP A N 1
ATOM 1790 C CA . ASP A 1 223 ? -0.766 8.768 -12.402 1.00 90.75 223 ASP A CA 1
ATOM 1791 C C . ASP A 1 223 ? -1.359 8.644 -13.813 1.00 90.75 223 ASP A C 1
ATOM 1793 O O . ASP A 1 223 ? -2.511 9.031 -14.045 1.00 90.75 223 ASP A O 1
ATOM 1797 N N . HIS A 1 224 ? -0.596 8.077 -14.750 1.00 89.81 224 HIS A N 1
ATOM 1798 C CA . HIS A 1 224 ? -1.070 7.799 -16.102 1.00 89.81 224 HIS A CA 1
ATOM 1799 C C . HIS A 1 224 ? -2.164 6.721 -16.107 1.00 89.81 224 HIS A C 1
ATOM 1801 O O . HIS A 1 224 ? -3.224 6.936 -16.690 1.00 89.81 224 HIS A O 1
ATOM 1807 N N . LEU A 1 225 ? -1.956 5.599 -15.407 1.00 89.00 225 LEU A N 1
ATOM 1808 C CA . LEU A 1 225 ? -2.961 4.533 -15.286 1.00 89.00 225 LEU A CA 1
ATOM 1809 C C . LEU A 1 225 ? -4.252 5.034 -14.628 1.00 89.00 225 LEU A C 1
ATOM 1811 O O . LEU A 1 225 ? -5.347 4.773 -15.122 1.00 89.00 225 LEU A O 1
ATOM 1815 N N . TYR A 1 226 ? -4.122 5.834 -13.570 1.00 90.00 226 TYR A N 1
ATOM 1816 C CA . TYR A 1 226 ? -5.253 6.462 -12.898 1.00 90.00 226 TYR A CA 1
ATOM 1817 C C . TYR A 1 226 ? -6.038 7.383 -13.842 1.00 90.00 226 TYR A C 1
ATOM 1819 O O . TYR A 1 226 ? -7.266 7.397 -13.812 1.00 90.00 226 TYR A O 1
ATOM 1827 N N . SER A 1 227 ? -5.342 8.140 -14.696 1.00 90.44 227 SER A N 1
ATOM 1828 C CA . SER A 1 227 ? -5.977 9.016 -15.691 1.00 90.44 227 SER A CA 1
ATOM 1829 C C . SER A 1 227 ? -6.682 8.229 -16.800 1.00 90.44 227 SER A C 1
ATOM 1831 O O . SER A 1 227 ? -7.697 8.688 -17.318 1.00 90.44 227 SER A O 1
ATOM 1833 N N . ASN A 1 228 ? -6.182 7.033 -17.124 1.00 89.62 228 ASN A N 1
ATOM 1834 C CA . ASN A 1 228 ? -6.778 6.135 -18.115 1.00 89.62 228 ASN A CA 1
ATOM 1835 C C . ASN A 1 228 ? -7.961 5.316 -17.573 1.00 89.62 228 ASN A C 1
ATOM 1837 O O . ASN A 1 228 ? -8.702 4.738 -18.362 1.00 89.62 228 ASN A O 1
ATOM 1841 N N . GLY A 1 229 ? -8.166 5.289 -16.252 1.00 87.94 229 GLY A N 1
ATOM 1842 C CA . GLY A 1 229 ? -9.258 4.558 -15.601 1.00 87.94 229 GLY A CA 1
ATOM 1843 C C . GLY A 1 229 ? -8.880 3.176 -15.057 1.00 87.94 229 GLY A C 1
ATOM 1844 O O . GLY A 1 229 ? -9.716 2.528 -14.431 1.00 87.94 229 GLY A O 1
ATOM 1845 N N . ASP A 1 230 ? -7.628 2.747 -15.222 1.00 90.38 230 ASP A N 1
ATOM 1846 C CA . ASP A 1 230 ? -7.122 1.466 -14.717 1.00 90.38 230 ASP A CA 1
ATOM 1847 C C . ASP A 1 230 ? -6.686 1.602 -13.249 1.00 90.38 230 ASP A C 1
ATOM 1849 O O . ASP A 1 230 ? -5.501 1.664 -12.913 1.00 90.38 230 ASP A O 1
ATOM 1853 N N . PHE A 1 231 ? -7.665 1.700 -12.347 1.00 91.50 231 PHE A N 1
ATOM 1854 C CA . PHE A 1 231 ? -7.428 2.002 -10.930 1.00 91.50 231 PHE A CA 1
ATOM 1855 C C . PHE A 1 231 ? -6.738 0.876 -10.153 1.00 91.50 231 PHE A C 1
ATOM 1857 O O . PHE A 1 231 ? -5.975 1.164 -9.229 1.00 91.50 231 PHE A O 1
ATOM 1864 N N . ASP A 1 232 ? -7.000 -0.377 -10.516 1.00 90.25 232 ASP A N 1
ATOM 1865 C CA . ASP A 1 232 ? -6.450 -1.550 -9.828 1.00 90.25 232 ASP A CA 1
ATOM 1866 C C . ASP A 1 232 ? -4.954 -1.687 -10.112 1.00 90.25 232 ASP A C 1
ATOM 1868 O O . ASP A 1 232 ? -4.143 -1.901 -9.213 1.00 90.25 232 ASP A O 1
ATOM 1872 N N . GLU A 1 233 ? -4.553 -1.470 -11.363 1.00 89.94 233 GLU A N 1
ATOM 1873 C CA . GLU A 1 233 ? -3.137 -1.492 -11.700 1.00 89.94 233 GLU A CA 1
ATOM 1874 C C . GLU A 1 233 ? -2.435 -0.232 -11.191 1.00 89.94 233 GLU A C 1
ATOM 1876 O O . GLU A 1 233 ? -1.326 -0.317 -10.668 1.00 89.94 233 GLU A O 1
ATOM 1881 N N . ALA A 1 234 ? -3.102 0.929 -11.225 1.00 93.44 234 ALA A N 1
ATOM 1882 C CA . ALA A 1 234 ? -2.562 2.152 -10.640 1.00 93.44 234 ALA A CA 1
ATOM 1883 C C . ALA A 1 234 ? -2.208 1.972 -9.155 1.00 93.44 234 ALA A C 1
ATOM 1885 O O . ALA A 1 234 ? -1.128 2.392 -8.732 1.00 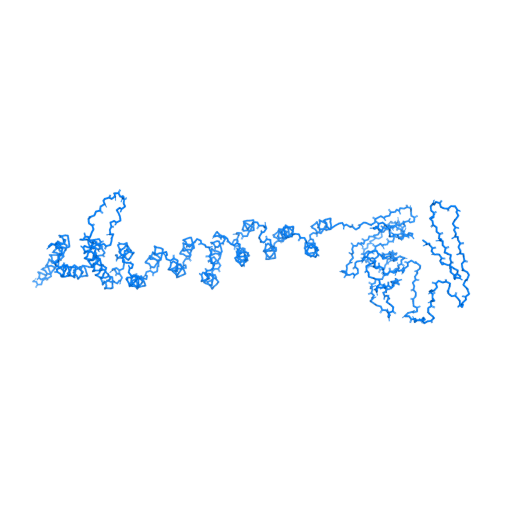93.44 234 ALA A O 1
ATOM 1886 N N . ILE A 1 235 ? -3.071 1.317 -8.363 1.00 93.00 235 ILE A N 1
ATOM 1887 C CA . ILE A 1 235 ? -2.791 1.114 -6.938 1.00 93.00 235 ILE A CA 1
ATOM 1888 C C . ILE A 1 235 ? -1.611 0.171 -6.706 1.00 93.00 235 ILE A C 1
ATOM 1890 O O . ILE A 1 235 ? -0.772 0.461 -5.853 1.00 93.00 235 ILE A O 1
ATOM 1894 N N . ASN A 1 236 ? -1.472 -0.882 -7.518 1.00 91.88 236 ASN A N 1
ATOM 1895 C CA . ASN A 1 236 ? -0.318 -1.781 -7.459 1.00 91.88 236 ASN A CA 1
ATOM 1896 C C . ASN A 1 236 ? 0.998 -1.024 -7.678 1.00 91.88 236 ASN A C 1
ATOM 1898 O O . ASN A 1 236 ? 1.981 -1.279 -6.978 1.00 91.88 236 ASN A O 1
ATOM 1902 N N . GLN A 1 237 ? 1.013 -0.061 -8.606 1.00 90.81 237 GLN A N 1
ATOM 1903 C CA . GLN A 1 237 ? 2.188 0.777 -8.853 1.00 90.81 237 GLN A CA 1
ATOM 1904 C C . GLN A 1 237 ? 2.452 1.745 -7.692 1.00 90.81 237 GLN A C 1
ATOM 1906 O O . GLN A 1 237 ? 3.595 1.865 -7.250 1.00 90.81 237 GLN A O 1
ATOM 1911 N N . TYR A 1 238 ? 1.418 2.373 -7.121 1.00 93.19 238 TYR A N 1
ATOM 1912 C CA . TYR A 1 238 ? 1.588 3.222 -5.936 1.00 93.19 238 TYR A CA 1
ATOM 1913 C C . TYR A 1 238 ? 2.104 2.440 -4.719 1.00 93.19 238 TYR A C 1
ATOM 1915 O O . TYR A 1 238 ? 2.948 2.957 -3.987 1.00 93.19 238 TYR A O 1
ATOM 1923 N N . CYS A 1 239 ? 1.708 1.178 -4.529 1.00 91.56 239 CYS A N 1
ATOM 1924 C CA . CYS A 1 239 ? 2.259 0.322 -3.471 1.00 91.56 239 CYS A CA 1
ATOM 1925 C C . CYS A 1 239 ? 3.783 0.125 -3.594 1.00 91.56 239 CYS A C 1
ATOM 1927 O O . CYS A 1 239 ? 4.467 -0.086 -2.591 1.00 91.56 239 CYS A O 1
ATOM 1929 N N . GLN A 1 240 ? 4.357 0.229 -4.798 1.00 89.00 240 GLN A N 1
ATOM 1930 C CA . GLN A 1 240 ? 5.813 0.164 -4.987 1.00 89.00 240 GLN A CA 1
ATOM 1931 C C . GLN A 1 240 ? 6.536 1.447 -4.549 1.00 89.00 240 GLN A C 1
ATOM 1933 O O . GLN A 1 240 ? 7.741 1.411 -4.324 1.00 89.00 240 GLN A O 1
ATOM 1938 N N . THR A 1 241 ? 5.814 2.558 -4.377 1.00 90.50 241 THR A N 1
ATOM 1939 C CA . THR A 1 241 ? 6.373 3.863 -3.966 1.00 90.50 241 THR A CA 1
ATOM 1940 C C . THR A 1 241 ? 6.417 4.077 -2.450 1.00 90.50 241 THR A C 1
ATOM 1942 O O . THR A 1 241 ? 6.914 5.105 -1.982 1.00 90.50 241 THR A O 1
ATOM 1945 N N . LEU A 1 242 ? 5.908 3.112 -1.674 1.00 88.62 242 LEU A N 1
ATOM 1946 C CA . LEU A 1 242 ? 5.844 3.188 -0.215 1.00 88.62 242 LEU A CA 1
ATOM 1947 C C . LEU A 1 242 ? 7.240 3.343 0.401 1.00 88.62 242 LEU A C 1
ATOM 1949 O O . LEU A 1 242 ? 8.134 2.545 0.123 1.00 88.62 242 LEU A O 1
ATOM 1953 N N . GLY A 1 243 ? 7.391 4.352 1.261 1.00 84.62 243 GLY A N 1
ATOM 1954 C CA . GLY A 1 243 ? 8.655 4.732 1.904 1.00 84.62 243 GLY A CA 1
ATOM 1955 C C . GLY A 1 243 ? 9.308 5.978 1.298 1.00 84.62 243 GLY A C 1
ATOM 1956 O O . GLY A 1 243 ? 10.082 6.638 1.981 1.00 84.62 243 GLY A O 1
ATOM 1957 N N . PHE A 1 244 ? 8.946 6.339 0.063 1.00 87.44 244 PHE A N 1
ATOM 1958 C CA . PHE A 1 244 ? 9.470 7.522 -0.634 1.00 87.44 244 PHE A CA 1
ATOM 1959 C C . PHE A 1 244 ? 8.373 8.537 -0.959 1.00 87.44 244 PHE A C 1
ATOM 1961 O O . PHE A 1 244 ? 8.575 9.742 -0.826 1.00 87.44 244 PHE A O 1
ATOM 1968 N N . LEU A 1 245 ? 7.198 8.056 -1.375 1.00 89.25 245 LEU A N 1
ATOM 1969 C CA . LEU A 1 245 ? 6.031 8.893 -1.631 1.00 89.25 245 LEU A CA 1
ATOM 1970 C C . LEU A 1 245 ? 5.157 8.998 -0.377 1.00 89.25 245 LEU A C 1
ATOM 1972 O O . LEU A 1 245 ? 4.837 7.989 0.251 1.00 89.25 245 LEU A O 1
ATOM 1976 N N . GLU A 1 246 ? 4.714 10.214 -0.051 1.00 88.69 246 GLU A N 1
ATOM 1977 C CA . GLU A 1 246 ? 3.784 10.436 1.058 1.00 88.69 246 GLU A CA 1
ATOM 1978 C C . GLU A 1 246 ? 2.423 9.752 0.806 1.00 88.69 246 GLU A C 1
ATOM 1980 O O . GLU A 1 246 ? 1.759 10.053 -0.197 1.00 88.69 246 GLU A O 1
ATOM 1985 N N . PRO A 1 247 ? 1.936 8.898 1.731 1.00 90.94 247 PRO A N 1
ATOM 1986 C CA . PRO A 1 247 ? 0.659 8.197 1.581 1.00 90.94 247 PRO A CA 1
ATOM 1987 C C . PRO A 1 247 ? -0.546 9.110 1.334 1.00 90.94 247 PRO A C 1
ATOM 1989 O O . PRO A 1 247 ? -1.449 8.744 0.579 1.00 90.94 247 PRO A O 1
ATOM 1992 N N . SER A 1 248 ? -0.540 10.318 1.903 1.00 90.69 248 SER A N 1
ATOM 1993 C CA . SER A 1 248 ? -1.585 11.336 1.733 1.00 90.69 248 SER A CA 1
ATOM 1994 C C . SER A 1 248 ? -1.879 11.661 0.265 1.00 90.69 248 SER A C 1
ATOM 1996 O O . SER A 1 248 ? -3.031 11.926 -0.091 1.00 90.69 248 SER A O 1
ATOM 1998 N N . TYR A 1 249 ? -0.864 11.604 -0.608 1.00 91.38 249 TYR A N 1
ATOM 1999 C CA . TYR A 1 249 ? -1.026 11.837 -2.043 1.00 91.38 249 TYR A CA 1
ATOM 2000 C C . TYR A 1 249 ? -1.977 10.816 -2.679 1.00 91.38 249 TYR A C 1
ATOM 2002 O O . TYR A 1 249 ? -2.910 11.191 -3.394 1.00 91.38 249 TYR A O 1
ATOM 2010 N N . VAL A 1 250 ? -1.755 9.534 -2.387 1.00 91.56 250 VAL A N 1
ATOM 2011 C CA . VAL A 1 250 ? -2.532 8.416 -2.931 1.00 91.56 250 VAL A CA 1
ATOM 2012 C C . VAL A 1 250 ? -3.901 8.359 -2.258 1.00 91.56 250 VAL A C 1
ATOM 2014 O O . VAL A 1 250 ? -4.918 8.292 -2.944 1.00 91.56 250 VAL A O 1
ATOM 2017 N N . ILE A 1 251 ? -3.959 8.499 -0.930 1.00 91.31 251 ILE A N 1
ATOM 2018 C CA . ILE A 1 251 ? -5.217 8.464 -0.167 1.00 91.31 251 ILE A CA 1
ATOM 2019 C C . ILE A 1 251 ? -6.209 9.511 -0.688 1.00 91.31 251 ILE A C 1
ATOM 2021 O O . ILE A 1 251 ? -7.372 9.191 -0.922 1.00 91.31 251 ILE A O 1
ATOM 2025 N N . ARG A 1 252 ? -5.754 10.742 -0.964 1.00 90.56 252 ARG A N 1
ATOM 2026 C CA . ARG A 1 252 ? -6.617 11.805 -1.504 1.00 90.56 252 ARG A CA 1
ATOM 2027 C C . ARG A 1 252 ? -7.189 11.469 -2.885 1.00 90.56 252 ARG A C 1
ATOM 2029 O O . ARG A 1 252 ? -8.295 11.901 -3.192 1.00 90.56 252 ARG A O 1
ATOM 2036 N N . LYS A 1 253 ? -6.463 10.710 -3.713 1.00 89.38 253 LYS A N 1
ATOM 2037 C CA . LYS A 1 253 ? -6.952 10.262 -5.028 1.00 89.38 253 LYS A CA 1
ATOM 2038 C C . LYS A 1 253 ? -7.995 9.147 -4.911 1.00 89.38 253 LYS A C 1
ATOM 2040 O O . LYS A 1 253 ? -8.951 9.133 -5.675 1.00 89.38 253 LYS A O 1
ATOM 2045 N N . PHE A 1 254 ? -7.843 8.235 -3.954 1.00 89.81 254 PHE A N 1
ATOM 2046 C CA . PHE A 1 254 ? -8.687 7.039 -3.830 1.00 89.81 254 PHE A CA 1
ATOM 2047 C C . PHE A 1 254 ? -9.764 7.127 -2.735 1.00 89.81 254 PHE A C 1
ATOM 2049 O O . PHE A 1 254 ? -10.350 6.112 -2.376 1.00 89.81 254 PHE A O 1
ATOM 2056 N N . LEU A 1 255 ? -10.065 8.326 -2.220 1.00 87.56 255 LEU A N 1
ATOM 2057 C CA . LEU A 1 255 ? -11.053 8.528 -1.148 1.00 87.56 255 LEU A CA 1
ATOM 2058 C C . LEU A 1 255 ? -12.514 8.311 -1.593 1.00 87.56 255 LEU A C 1
ATOM 2060 O O . LEU A 1 255 ? -13.413 8.235 -0.756 1.00 87.56 255 LEU A O 1
ATOM 2064 N N . ASP A 1 256 ? -12.758 8.217 -2.901 1.00 84.69 256 ASP A N 1
ATOM 2065 C CA . ASP A 1 256 ? -14.078 7.930 -3.460 1.00 84.69 256 ASP A CA 1
ATOM 2066 C C . ASP A 1 256 ? -14.593 6.554 -2.996 1.00 84.69 256 ASP A C 1
ATOM 2068 O O . ASP A 1 256 ? -13.890 5.542 -3.068 1.00 84.69 256 ASP A O 1
ATOM 2072 N N . LEU A 1 257 ? -15.856 6.510 -2.562 1.00 74.75 257 LEU A N 1
ATOM 2073 C CA . LEU A 1 257 ? -16.549 5.299 -2.119 1.00 74.75 257 LEU A CA 1
ATOM 2074 C C . LEU A 1 257 ? -16.559 4.205 -3.192 1.00 74.75 257 LEU A C 1
ATOM 2076 O O . LEU A 1 257 ? -16.514 3.027 -2.847 1.00 74.75 257 LEU A O 1
ATOM 2080 N N . GLN A 1 258 ? -16.562 4.567 -4.479 1.00 83.12 258 GLN A N 1
ATOM 2081 C CA . GLN A 1 258 ? -16.498 3.587 -5.570 1.00 83.12 258 GLN A CA 1
ATOM 2082 C C . GLN A 1 258 ? -15.165 2.822 -5.613 1.00 83.12 258 GLN A C 1
ATOM 2084 O O . GLN A 1 258 ? -15.089 1.745 -6.196 1.00 83.12 258 GLN A O 1
ATOM 2089 N N . ARG A 1 259 ? -14.108 3.367 -4.999 1.00 86.31 259 ARG A N 1
ATOM 2090 C CA . ARG A 1 259 ? -12.727 2.858 -5.071 1.00 86.31 259 ARG A CA 1
ATOM 2091 C C . ARG A 1 259 ? -12.180 2.451 -3.711 1.00 86.31 259 ARG A C 1
ATOM 2093 O O . ARG A 1 259 ? -10.976 2.254 -3.550 1.00 86.31 259 ARG A O 1
ATOM 2100 N N . ILE A 1 260 ? -13.071 2.279 -2.740 1.00 88.62 260 ILE A N 1
ATOM 2101 C CA . ILE A 1 260 ? -12.729 1.917 -1.368 1.00 88.62 260 ILE A CA 1
ATOM 2102 C C . ILE A 1 260 ? -11.946 0.598 -1.287 1.00 88.62 260 ILE A C 1
ATOM 2104 O O . ILE A 1 260 ? -11.075 0.466 -0.432 1.00 88.62 260 ILE A O 1
ATOM 2108 N N . HIS A 1 261 ? -12.177 -0.350 -2.206 1.00 90.38 261 HIS A N 1
ATOM 2109 C CA . HIS A 1 261 ? -11.392 -1.586 -2.306 1.00 90.38 261 HIS A CA 1
ATOM 2110 C C . HIS A 1 261 ? -9.913 -1.308 -2.606 1.00 90.38 261 HIS A C 1
ATOM 2112 O O . HIS A 1 261 ? -9.043 -1.845 -1.926 1.00 90.38 261 HIS A O 1
ATOM 2118 N N . ASN A 1 262 ? -9.627 -0.408 -3.548 1.00 91.69 262 ASN A N 1
ATOM 2119 C CA . ASN A 1 262 ? -8.258 -0.057 -3.933 1.00 91.69 262 ASN A CA 1
ATOM 2120 C C . ASN A 1 262 ? -7.561 0.705 -2.806 1.00 91.69 262 ASN A C 1
ATOM 2122 O O . ASN A 1 262 ? -6.431 0.382 -2.445 1.00 91.69 262 ASN A O 1
ATOM 2126 N N . LEU A 1 263 ? -8.271 1.638 -2.165 1.00 92.50 263 LEU A N 1
ATOM 2127 C CA . LEU A 1 263 ? -7.765 2.312 -0.970 1.00 92.50 263 LEU A CA 1
ATOM 2128 C C . LEU A 1 263 ? -7.460 1.319 0.164 1.00 92.50 263 LEU A C 1
ATOM 2130 O O . LEU A 1 263 ? -6.427 1.433 0.819 1.00 92.50 263 LEU A O 1
ATOM 2134 N N . THR A 1 264 ? -8.324 0.321 0.365 1.00 90.56 264 THR A N 1
ATOM 2135 C CA . THR A 1 264 ? -8.126 -0.728 1.377 1.00 90.56 264 THR A CA 1
ATOM 2136 C C . THR A 1 264 ? -6.859 -1.529 1.091 1.00 90.56 264 THR A C 1
ATOM 2138 O O . THR A 1 264 ? -6.044 -1.695 1.993 1.00 90.56 264 THR A O 1
ATOM 2141 N N . THR A 1 265 ? -6.643 -1.969 -0.154 1.00 91.19 265 THR A N 1
ATOM 2142 C CA . THR A 1 265 ? -5.421 -2.693 -0.547 1.00 91.19 265 THR A CA 1
ATOM 2143 C C . THR A 1 265 ? -4.167 -1.856 -0.289 1.00 91.19 265 THR A C 1
ATOM 2145 O O . THR A 1 265 ? -3.188 -2.361 0.257 1.00 91.19 265 THR A O 1
ATOM 2148 N N . TYR A 1 266 ? -4.199 -0.562 -0.612 1.00 92.88 266 TYR A N 1
ATOM 2149 C CA . TYR A 1 266 ? -3.071 0.339 -0.367 1.00 92.88 266 TYR A CA 1
ATOM 2150 C C . TYR A 1 266 ? -2.750 0.499 1.123 1.00 92.88 266 TYR A C 1
ATOM 2152 O O . TYR A 1 266 ? -1.596 0.373 1.531 1.00 92.88 266 TYR A O 1
ATOM 2160 N N . LEU A 1 267 ? -3.771 0.727 1.954 1.00 90.62 267 LEU A N 1
ATOM 2161 C CA . LEU A 1 267 ? -3.609 0.841 3.405 1.00 90.62 267 LEU A CA 1
ATOM 2162 C C . LEU A 1 267 ? -3.130 -0.479 4.032 1.00 90.62 267 LEU A C 1
ATOM 2164 O O . LEU A 1 267 ? -2.280 -0.461 4.920 1.00 90.62 267 LEU A O 1
ATOM 2168 N N . GLN A 1 268 ? -3.601 -1.628 3.542 1.00 89.12 268 GLN A N 1
ATOM 2169 C CA . GLN A 1 268 ? -3.096 -2.939 3.962 1.00 89.12 268 GLN A CA 1
ATOM 2170 C C . GLN A 1 268 ? -1.604 -3.109 3.649 1.00 89.12 268 GLN A C 1
ATOM 2172 O O . GLN A 1 268 ? -0.856 -3.591 4.497 1.00 89.12 268 GLN A O 1
ATOM 2177 N N . GLU A 1 269 ? -1.148 -2.705 2.462 1.00 89.81 269 GLU A N 1
ATOM 2178 C CA . GLU A 1 269 ? 0.274 -2.769 2.096 1.00 89.81 269 GLU A CA 1
ATOM 2179 C C . GLU A 1 269 ? 1.140 -1.830 2.949 1.00 89.81 269 GLU A C 1
ATOM 2181 O O . GLU A 1 269 ? 2.253 -2.202 3.326 1.00 89.81 269 GLU A O 1
ATOM 2186 N N . ILE A 1 270 ? 0.623 -0.656 3.331 1.00 90.38 270 ILE A N 1
ATOM 2187 C CA . ILE A 1 270 ? 1.289 0.237 4.295 1.00 90.38 270 ILE A CA 1
ATOM 2188 C C . ILE A 1 270 ? 1.491 -0.471 5.641 1.00 90.38 270 ILE A C 1
ATOM 2190 O O . ILE A 1 270 ? 2.594 -0.437 6.195 1.00 90.38 270 ILE A O 1
ATOM 2194 N N . HIS A 1 271 ? 0.452 -1.144 6.142 1.00 85.81 271 HIS A N 1
ATOM 2195 C CA . HIS A 1 271 ? 0.519 -1.909 7.387 1.00 85.81 271 HIS A CA 1
ATOM 2196 C C . HIS A 1 271 ? 1.509 -3.072 7.308 1.00 85.81 271 HIS A C 1
ATOM 2198 O O . HIS A 1 271 ? 2.330 -3.222 8.205 1.00 85.81 271 HIS A O 1
ATOM 2204 N N . LYS A 1 272 ? 1.510 -3.845 6.214 1.00 86.25 272 LYS A N 1
ATOM 2205 C CA . LYS A 1 272 ? 2.467 -4.952 6.022 1.00 86.25 272 LYS A CA 1
ATOM 2206 C C . LYS A 1 272 ? 3.927 -4.501 6.049 1.00 86.25 272 LYS A C 1
ATOM 2208 O O . LYS A 1 272 ? 4.803 -5.291 6.385 1.00 86.25 272 LYS A O 1
ATOM 2213 N N . ARG A 1 273 ? 4.202 -3.250 5.668 1.00 85.69 273 ARG A N 1
ATOM 2214 C CA . ARG A 1 273 ? 5.551 -2.665 5.675 1.00 85.69 273 ARG A CA 1
ATOM 2215 C C . ARG A 1 273 ? 5.896 -1.933 6.976 1.00 85.69 273 ARG A C 1
ATOM 2217 O O . ARG A 1 273 ? 6.980 -1.366 7.050 1.00 85.69 273 ARG A O 1
ATOM 2224 N N . ASN A 1 274 ? 5.012 -1.937 7.979 1.00 82.81 274 ASN A N 1
ATOM 2225 C CA . ASN A 1 274 ? 5.169 -1.201 9.242 1.00 82.81 274 ASN A CA 1
ATOM 2226 C C . ASN A 1 274 ? 5.393 0.313 9.056 1.00 82.81 274 ASN A C 1
ATOM 2228 O O . ASN A 1 274 ? 6.070 0.952 9.855 1.00 82.81 274 ASN A O 1
ATOM 2232 N N . LEU A 1 275 ? 4.818 0.893 7.996 1.00 83.19 275 LEU A N 1
ATOM 2233 C CA . LEU A 1 275 ? 4.864 2.335 7.707 1.00 83.19 275 LEU A CA 1
ATOM 2234 C C . LEU A 1 275 ? 3.547 3.043 8.074 1.00 83.19 275 LEU A C 1
ATOM 2236 O O . LEU A 1 275 ? 3.323 4.189 7.687 1.00 83.19 275 LEU A O 1
ATOM 2240 N N . ALA A 1 276 ? 2.641 2.342 8.757 1.00 83.50 276 ALA A N 1
ATOM 2241 C CA . ALA A 1 276 ? 1.329 2.859 9.114 1.00 83.50 276 ALA A CA 1
ATOM 2242 C C . ALA A 1 276 ? 1.412 3.851 10.279 1.00 83.50 276 ALA A C 1
ATOM 2244 O O . ALA A 1 276 ? 2.119 3.626 11.258 1.00 83.50 276 ALA A O 1
ATOM 2245 N N . THR A 1 277 ? 0.637 4.926 10.175 1.00 85.44 277 THR A N 1
ATOM 2246 C CA . THR A 1 277 ? 0.355 5.856 11.270 1.00 85.44 277 THR A CA 1
ATOM 2247 C C . THR A 1 277 ? -1.020 5.548 11.862 1.00 85.44 277 THR A C 1
ATOM 2249 O O . THR A 1 277 ? -1.831 4.855 11.244 1.00 85.44 277 THR A O 1
ATOM 2252 N N . GLU A 1 278 ? -1.320 6.103 13.035 1.00 82.62 278 GLU A N 1
ATOM 2253 C CA . GLU A 1 278 ? -2.622 5.933 13.697 1.00 82.62 278 GLU A CA 1
ATOM 2254 C C . GLU A 1 278 ? -3.801 6.379 12.810 1.00 82.62 278 GLU A C 1
ATOM 2256 O O . GLU A 1 278 ? -4.842 5.714 12.761 1.00 82.62 278 GLU A O 1
ATOM 2261 N N . ASP A 1 279 ? -3.612 7.452 12.034 1.00 85.31 279 ASP A N 1
ATOM 2262 C CA . ASP A 1 279 ? -4.590 7.948 11.060 1.00 85.31 279 ASP A CA 1
ATOM 2263 C C . ASP A 1 279 ? -4.837 6.941 9.929 1.00 85.31 279 ASP A C 1
ATOM 2265 O O . ASP A 1 279 ? -5.981 6.722 9.520 1.00 85.31 279 ASP A O 1
ATOM 2269 N N . HIS A 1 280 ? -3.777 6.301 9.421 1.00 87.81 280 HIS A N 1
ATOM 2270 C CA . HIS A 1 280 ? -3.887 5.276 8.380 1.00 87.81 280 HIS A CA 1
ATOM 2271 C C . HIS A 1 280 ? -4.660 4.058 8.885 1.00 87.81 280 HIS A C 1
ATOM 2273 O O . HIS A 1 280 ? -5.537 3.556 8.176 1.00 87.81 280 HIS A O 1
ATOM 2279 N N . THR A 1 281 ? -4.412 3.646 10.128 1.00 84.12 281 THR A N 1
ATOM 2280 C CA . THR A 1 281 ? -5.146 2.551 10.762 1.00 84.12 281 THR A CA 1
ATOM 2281 C C . THR A 1 281 ? -6.623 2.883 10.942 1.00 84.12 281 THR A C 1
ATOM 2283 O O . THR A 1 281 ? -7.497 2.084 10.604 1.00 84.12 281 THR A O 1
ATOM 2286 N N . THR A 1 282 ? -6.922 4.087 11.429 1.00 85.00 282 THR A N 1
ATOM 2287 C CA . THR A 1 282 ? -8.299 4.557 11.619 1.00 85.00 282 THR A CA 1
ATOM 2288 C C . THR A 1 282 ? -9.050 4.610 10.289 1.00 85.00 282 THR A C 1
ATOM 2290 O O . THR A 1 282 ? -10.203 4.182 10.189 1.00 85.00 282 THR A O 1
ATOM 2293 N N . LEU A 1 283 ? -8.394 5.095 9.231 1.00 87.69 283 LEU A N 1
ATOM 2294 C CA . LEU A 1 283 ? -8.963 5.110 7.889 1.00 87.69 283 LEU A CA 1
ATOM 2295 C C . LEU A 1 283 ? -9.196 3.691 7.353 1.00 87.69 283 LEU A C 1
ATOM 2297 O O . LEU A 1 283 ? -10.223 3.448 6.720 1.00 87.69 283 LEU A O 1
ATOM 2301 N N . LEU A 1 284 ? -8.296 2.748 7.635 1.00 88.75 284 LEU A N 1
ATOM 2302 C CA . LEU A 1 284 ? -8.444 1.348 7.239 1.00 88.75 284 LEU A CA 1
ATOM 2303 C C . LEU A 1 284 ? -9.633 0.677 7.944 1.00 88.75 284 LEU A C 1
ATOM 2305 O O . LEU A 1 284 ? -10.439 0.022 7.283 1.00 88.75 284 LEU A O 1
ATOM 2309 N N . ILE A 1 285 ? -9.806 0.900 9.251 1.00 86.00 285 ILE A N 1
ATOM 2310 C CA . ILE A 1 285 ? -10.975 0.416 10.006 1.00 86.00 285 ILE A CA 1
ATOM 2311 C C . ILE A 1 285 ? -12.264 0.986 9.403 1.00 86.00 285 ILE A C 1
ATOM 2313 O O . ILE A 1 285 ? -13.190 0.232 9.102 1.00 86.00 285 ILE A O 1
ATOM 2317 N N . ASN A 1 286 ? -12.300 2.296 9.135 1.00 86.31 286 ASN A N 1
ATOM 2318 C CA . ASN A 1 286 ? -13.423 2.940 8.449 1.00 86.31 286 ASN A CA 1
ATOM 2319 C C . ASN A 1 286 ? -13.716 2.300 7.080 1.00 86.31 286 ASN A C 1
ATOM 2321 O O . ASN A 1 286 ? -14.880 2.154 6.700 1.00 86.31 286 ASN A O 1
ATOM 2325 N N . CYS A 1 287 ? -12.677 1.907 6.338 1.00 88.25 287 CYS A N 1
ATOM 2326 C CA . CYS A 1 287 ? -12.840 1.220 5.061 1.00 88.25 287 CYS A CA 1
ATOM 2327 C C . CYS A 1 287 ? -13.465 -0.170 5.232 1.00 88.25 287 CYS A C 1
ATOM 2329 O O . CYS A 1 287 ? -14.436 -0.478 4.541 1.00 88.25 287 CYS A O 1
ATOM 2331 N N . TYR A 1 288 ? -12.984 -0.986 6.176 1.00 88.06 288 TYR A N 1
ATOM 2332 C CA . TYR A 1 288 ? -13.553 -2.314 6.445 1.00 88.06 288 TYR A CA 1
ATOM 2333 C C . TYR A 1 288 ? -15.011 -2.261 6.888 1.00 88.06 288 TYR A C 1
ATOM 2335 O O . TYR A 1 288 ? -15.838 -3.030 6.395 1.00 88.06 288 TYR A O 1
ATOM 2343 N N . VAL A 1 289 ? -15.325 -1.319 7.775 1.00 85.81 289 VAL A N 1
ATOM 2344 C CA . VAL A 1 289 ? -16.678 -1.065 8.271 1.00 85.81 289 VAL A CA 1
ATOM 2345 C C . VAL A 1 289 ? -17.629 -0.741 7.116 1.00 85.81 289 VAL A C 1
ATOM 2347 O O . VAL A 1 289 ? -18.699 -1.342 7.009 1.00 85.81 289 VAL A O 1
ATOM 2350 N N . LYS A 1 290 ? -17.224 0.156 6.205 1.00 86.06 290 LYS A N 1
ATOM 2351 C CA . LYS A 1 290 ? -18.016 0.513 5.014 1.00 86.06 290 LYS A CA 1
ATOM 2352 C C . LYS A 1 290 ? -18.150 -0.637 4.017 1.00 86.06 290 LYS A C 1
ATOM 2354 O O . LYS A 1 290 ? -19.192 -0.765 3.381 1.00 86.06 290 LYS A O 1
ATOM 2359 N N . LEU A 1 291 ? -17.118 -1.469 3.893 1.00 85.75 291 LEU A N 1
ATOM 2360 C CA . LEU A 1 291 ? -17.119 -2.665 3.050 1.00 85.75 291 LEU A CA 1
ATOM 2361 C C . LEU A 1 291 ? -17.914 -3.838 3.640 1.00 85.75 291 LEU A C 1
ATOM 2363 O O . LEU A 1 291 ? -18.104 -4.831 2.940 1.00 85.75 291 LEU A O 1
ATOM 2367 N N . LYS A 1 292 ? -18.367 -3.740 4.899 1.00 83.50 292 LYS A N 1
ATOM 2368 C CA . LYS A 1 292 ? -19.043 -4.817 5.644 1.00 83.50 292 LYS A CA 1
ATOM 2369 C C . LYS A 1 292 ? -18.259 -6.134 5.648 1.00 83.50 292 LYS A C 1
ATOM 2371 O O . LYS A 1 292 ? -18.837 -7.216 5.612 1.00 83.50 292 LYS A O 1
ATOM 2376 N N . ASN A 1 293 ? -16.930 -6.048 5.653 1.00 80.25 293 ASN A N 1
ATOM 2377 C CA . ASN A 1 293 ? -16.071 -7.226 5.698 1.00 80.25 293 ASN A CA 1
ATOM 2378 C C . ASN A 1 293 ? -15.712 -7.550 7.152 1.00 80.25 293 ASN A C 1
ATOM 2380 O O . ASN A 1 293 ? -14.669 -7.128 7.653 1.00 80.25 293 ASN A O 1
ATOM 2384 N N . GLU A 1 294 ? -16.609 -8.268 7.826 1.00 80.81 294 GLU A N 1
ATOM 2385 C CA . GLU A 1 294 ? -16.488 -8.586 9.253 1.00 80.81 294 GLU A CA 1
ATOM 2386 C C . GLU A 1 294 ? -15.301 -9.502 9.555 1.00 80.81 294 GLU A C 1
ATOM 2388 O O . GLU A 1 294 ? -14.591 -9.283 10.532 1.00 80.81 294 GLU A O 1
ATOM 2393 N N . GLU A 1 295 ? -15.031 -10.488 8.698 1.00 83.38 295 GLU A N 1
ATOM 2394 C CA . GLU A 1 295 ? -13.935 -11.439 8.902 1.00 83.38 295 GLU A CA 1
ATOM 2395 C C . GLU A 1 295 ? -1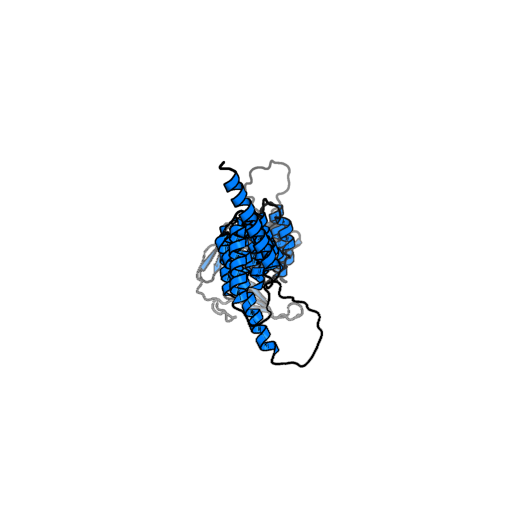2.577 -10.734 8.928 1.00 83.38 295 GLU A C 1
ATOM 2397 O O . GLU A 1 295 ? -11.822 -10.876 9.892 1.00 83.38 295 GLU A O 1
ATOM 2402 N N . LYS A 1 296 ? -12.295 -9.912 7.907 1.00 81.06 296 LYS A N 1
ATOM 2403 C CA . LYS A 1 296 ? -11.028 -9.172 7.824 1.00 81.06 296 LYS A CA 1
ATOM 2404 C C . LYS A 1 296 ? -10.911 -8.117 8.912 1.00 81.06 296 LYS A C 1
ATOM 2406 O O . LYS A 1 296 ? -9.814 -7.898 9.414 1.00 81.06 296 LYS A O 1
ATOM 2411 N N . LEU A 1 297 ? -12.017 -7.475 9.290 1.00 84.38 297 LEU A N 1
ATOM 2412 C CA . LEU A 1 297 ? -12.027 -6.529 10.402 1.00 84.38 297 LEU A CA 1
ATOM 2413 C C . LEU A 1 297 ? -11.680 -7.231 11.720 1.00 84.38 297 LEU A C 1
ATOM 2415 O O . LEU A 1 297 ? -10.837 -6.743 12.466 1.00 84.38 297 LEU A O 1
ATOM 2419 N N . ASN A 1 298 ? -12.278 -8.391 11.986 1.00 82.44 298 ASN A N 1
ATOM 2420 C CA . ASN A 1 298 ? -12.044 -9.154 13.210 1.00 82.44 298 ASN A CA 1
ATOM 2421 C C . ASN A 1 298 ? -10.618 -9.708 13.276 1.00 82.44 298 ASN A C 1
ATOM 2423 O O . ASN A 1 298 ? -9.985 -9.655 14.331 1.00 82.44 298 ASN A O 1
ATOM 2427 N N . GLU A 1 299 ? -10.098 -10.223 12.161 1.00 84.12 299 GLU A N 1
ATOM 2428 C CA . GLU A 1 299 ? -8.699 -10.642 12.045 1.00 84.12 299 GLU A CA 1
ATOM 2429 C C . GLU A 1 299 ? -7.756 -9.464 12.312 1.00 84.12 299 GLU A C 1
ATOM 2431 O O . GLU A 1 299 ? -6.839 -9.571 13.129 1.00 84.12 299 GLU A O 1
ATOM 2436 N N . PHE A 1 300 ? -8.046 -8.315 11.696 1.00 81.56 300 PHE A N 1
ATOM 2437 C CA . PHE A 1 300 ? -7.267 -7.100 11.872 1.00 81.56 300 PHE A CA 1
ATOM 2438 C C . PHE A 1 300 ? -7.264 -6.645 13.339 1.00 81.56 300 PHE A C 1
ATOM 2440 O O . PHE A 1 300 ? -6.196 -6.553 13.933 1.00 81.56 300 PHE A O 1
ATOM 2447 N N . LEU A 1 301 ? -8.427 -6.472 13.977 1.00 80.50 301 LEU A N 1
ATOM 2448 C CA . LEU A 1 301 ? -8.545 -6.013 15.374 1.00 80.50 301 LEU A CA 1
ATOM 2449 C C . LEU A 1 301 ? -7.911 -6.968 16.405 1.00 80.50 301 LEU A C 1
ATOM 2451 O O . LEU A 1 301 ? -7.514 -6.549 17.497 1.00 80.50 301 LEU A O 1
ATOM 2455 N N . ARG A 1 302 ? -7.818 -8.266 16.095 1.00 78.94 302 ARG A N 1
ATOM 2456 C CA . ARG A 1 302 ? -7.189 -9.245 16.993 1.00 78.94 302 ARG A CA 1
ATOM 2457 C C . ARG A 1 302 ? -5.672 -9.137 17.004 1.00 78.94 302 ARG A C 1
ATOM 2459 O O . ARG A 1 302 ? -5.084 -9.373 18.064 1.00 78.94 302 ARG A O 1
ATOM 2466 N N . SER A 1 303 ? -5.060 -8.763 15.882 1.00 75.50 303 SER A N 1
ATOM 2467 C CA . SER A 1 303 ? -3.606 -8.639 15.783 1.00 75.50 303 SER A CA 1
ATOM 2468 C C . SER A 1 303 ? -3.064 -7.627 16.810 1.00 75.50 303 SER A C 1
ATOM 2470 O O . SER A 1 303 ? -3.632 -6.561 17.038 1.00 75.50 303 SER A O 1
ATOM 2472 N N . SER A 1 304 ? -2.022 -8.019 17.545 1.00 58.69 304 SER A N 1
ATOM 2473 C CA . SER A 1 304 ? -1.502 -7.295 18.719 1.00 58.69 304 SER A CA 1
ATOM 2474 C C . SER A 1 304 ? -0.462 -6.224 18.390 1.00 58.69 304 SER A C 1
ATOM 2476 O O . SER A 1 304 ? -0.037 -5.503 19.284 1.00 58.69 304 SER A O 1
ATOM 2478 N N . GLU A 1 305 ? -0.042 -6.125 17.131 1.00 61.47 305 GLU A N 1
ATOM 2479 C CA . GLU A 1 305 ? 1.059 -5.256 16.688 1.00 61.47 305 GLU A CA 1
ATOM 2480 C C . GLU A 1 305 ? 0.598 -3.850 16.272 1.00 61.47 305 GLU A C 1
ATOM 2482 O O . GLU A 1 305 ? 1.390 -3.051 15.778 1.00 61.47 305 GLU A O 1
ATOM 2487 N N . ILE A 1 306 ? -0.687 -3.531 16.437 1.00 62.19 306 ILE A N 1
ATOM 2488 C CA . ILE A 1 306 ? -1.263 -2.339 15.819 1.00 62.19 306 ILE A CA 1
ATOM 2489 C C . ILE A 1 306 ? -1.151 -1.119 16.739 1.00 62.19 306 ILE A C 1
ATOM 2491 O O . ILE A 1 306 ? -1.665 -1.116 17.857 1.00 62.19 306 ILE A O 1
ATOM 2495 N N . VAL A 1 307 ? -0.554 -0.048 16.211 1.00 65.12 307 VAL A N 1
ATOM 2496 C CA . VAL A 1 307 ? -0.571 1.303 16.786 1.00 65.12 307 VAL A CA 1
ATOM 2497 C C . VAL A 1 307 ? -1.753 2.067 16.178 1.00 65.12 307 VAL A C 1
ATOM 2499 O O . VAL A 1 307 ? -1.767 2.359 14.978 1.00 65.12 307 VAL A O 1
ATOM 2502 N N . PHE A 1 308 ? -2.793 2.326 16.969 1.00 71.44 308 PHE A N 1
ATOM 2503 C CA . PHE A 1 308 ? -3.949 3.119 16.545 1.00 71.44 308 PHE A CA 1
ATOM 2504 C C . PHE A 1 308 ? -4.630 3.811 17.717 1.00 71.44 308 PHE A C 1
ATOM 2506 O O . PHE A 1 308 ? -4.529 3.364 18.860 1.00 71.44 308 PHE A O 1
ATOM 2513 N N . ASP A 1 309 ? -5.378 4.869 17.403 1.00 75.94 309 ASP A N 1
ATOM 2514 C CA . ASP A 1 309 ? -6.239 5.537 18.368 1.00 75.94 309 ASP A CA 1
ATOM 2515 C C . ASP A 1 309 ? -7.435 4.632 18.704 1.00 75.94 309 ASP A C 1
ATOM 2517 O O . ASP A 1 309 ? -8.419 4.518 17.961 1.00 75.94 309 ASP A O 1
ATOM 2521 N N . VAL A 1 310 ? -7.307 3.948 19.840 1.00 82.00 310 VAL A N 1
ATOM 2522 C CA . VAL A 1 310 ? -8.301 3.016 20.373 1.00 82.00 310 VAL A CA 1
ATOM 2523 C C . VAL A 1 310 ? -9.650 3.702 20.569 1.00 82.00 310 VAL A C 1
ATOM 2525 O O . VAL A 1 310 ? -10.688 3.109 20.276 1.00 82.00 310 VAL A O 1
ATOM 2528 N N . ASP A 1 311 ? -9.656 4.952 21.022 1.00 81.75 311 ASP A N 1
ATOM 2529 C CA . ASP A 1 311 ? -10.879 5.673 21.355 1.00 81.75 311 ASP A CA 1
ATOM 2530 C C . ASP A 1 311 ? -11.641 6.075 20.082 1.00 81.75 311 ASP A C 1
ATOM 2532 O O . ASP A 1 311 ? -12.868 5.921 20.007 1.00 81.75 311 ASP A O 1
ATOM 2536 N N . ILE A 1 312 ? -10.930 6.489 19.026 1.00 81.56 312 ILE A N 1
ATOM 2537 C CA . ILE A 1 312 ? -11.550 6.732 17.716 1.00 81.56 312 ILE A CA 1
ATOM 2538 C C . ILE A 1 312 ? -12.056 5.425 17.100 1.00 81.56 312 ILE A C 1
ATOM 2540 O O . ILE A 1 312 ? -13.179 5.400 16.587 1.00 81.56 312 ILE A O 1
ATOM 2544 N N . ALA A 1 313 ? -11.277 4.344 17.163 1.00 82.56 313 ALA A N 1
ATOM 2545 C CA . ALA A 1 313 ? -11.682 3.047 16.625 1.00 82.56 313 ALA A CA 1
ATOM 2546 C C . ALA A 1 313 ? -12.956 2.521 17.303 1.00 82.56 313 ALA A C 1
ATOM 2548 O O . ALA A 1 313 ? -13.898 2.129 16.612 1.00 82.56 313 ALA A O 1
ATOM 2549 N N . ILE A 1 314 ? -13.032 2.586 18.637 1.00 86.44 314 ILE A N 1
ATOM 2550 C CA . ILE A 1 314 ? -14.238 2.219 19.390 1.00 86.44 314 ILE A CA 1
ATOM 2551 C C . ILE A 1 314 ? -15.427 3.079 18.950 1.00 86.44 314 ILE A C 1
ATOM 2553 O O . ILE A 1 314 ? -16.501 2.544 18.668 1.00 86.44 314 ILE A O 1
ATOM 2557 N N . ARG A 1 315 ? -15.245 4.401 18.829 1.00 85.69 315 ARG A N 1
ATOM 2558 C CA . ARG A 1 315 ? -16.312 5.316 18.398 1.00 85.69 315 ARG A CA 1
ATOM 25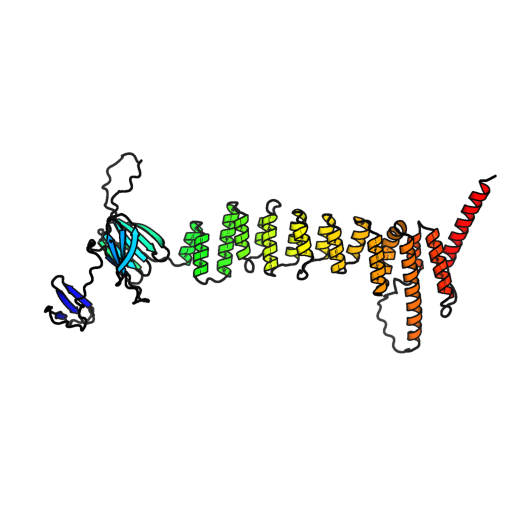59 C C . ARG A 1 315 ? -16.831 4.982 16.998 1.00 85.69 315 ARG A C 1
ATOM 2561 O O . ARG A 1 315 ? -18.042 4.964 16.793 1.00 85.69 315 ARG A O 1
ATOM 2568 N N . VAL A 1 316 ? -15.936 4.709 16.050 1.00 84.06 316 VAL A N 1
ATOM 2569 C CA . VAL A 1 316 ? -16.284 4.325 14.671 1.00 84.06 316 VAL A CA 1
ATOM 2570 C C . VAL A 1 316 ? -17.066 3.012 14.646 1.00 84.06 316 VAL A C 1
ATOM 2572 O O . VAL A 1 316 ? -18.098 2.923 13.974 1.00 84.06 316 VAL A O 1
ATOM 2575 N N . LEU A 1 317 ? -16.602 2.001 15.388 1.00 86.50 317 LEU A N 1
ATOM 2576 C CA . LEU A 1 317 ? -17.265 0.698 15.473 1.00 86.50 317 LEU A CA 1
ATOM 2577 C C . LEU A 1 317 ? -18.664 0.829 16.089 1.00 86.50 317 LEU A C 1
ATOM 2579 O O . LEU A 1 317 ? -19.624 0.311 15.517 1.00 86.50 317 LEU A O 1
ATOM 2583 N N . ARG A 1 318 ? -18.794 1.599 17.180 1.00 88.25 318 ARG A N 1
ATOM 2584 C CA . ARG A 1 318 ? -20.071 1.898 17.851 1.00 88.25 318 ARG A CA 1
ATOM 2585 C C . ARG A 1 318 ? -21.055 2.606 16.915 1.00 88.25 318 ARG A C 1
ATOM 2587 O O . ARG A 1 318 ? -22.183 2.152 16.763 1.00 88.25 318 ARG A O 1
ATOM 2594 N N . GLN A 1 319 ? -20.625 3.664 16.218 1.00 86.31 319 GLN A N 1
ATOM 2595 C CA . GLN A 1 319 ? -21.469 4.402 15.258 1.00 86.31 319 GLN A CA 1
ATOM 2596 C C . GLN A 1 319 ? -21.957 3.543 14.090 1.00 86.31 319 GLN A C 1
ATOM 2598 O O . GLN A 1 319 ? -23.001 3.819 13.503 1.00 86.31 319 GLN A O 1
ATOM 2603 N N . SER A 1 320 ? -21.190 2.514 13.746 1.00 83.12 320 SER A N 1
ATOM 2604 C CA . SER A 1 320 ? -21.478 1.642 12.613 1.00 83.12 320 SER A CA 1
ATOM 2605 C C . SER A 1 320 ? -22.258 0.385 13.002 1.00 83.12 320 SER A C 1
ATOM 2607 O O . SER A 1 320 ? -22.528 -0.445 12.138 1.00 83.12 320 SER A O 1
ATOM 2609 N N . GLY A 1 321 ? -22.626 0.246 14.282 1.00 83.44 321 GLY A N 1
ATOM 2610 C CA . GLY A 1 321 ? -23.419 -0.866 14.809 1.00 83.44 321 GLY A CA 1
ATOM 2611 C C . GLY A 1 321 ? -22.622 -2.124 15.171 1.00 83.44 321 GLY A C 1
ATOM 2612 O O . GLY A 1 321 ? -23.223 -3.132 15.531 1.00 83.44 321 GLY A O 1
ATOM 2613 N N . TYR A 1 322 ? -21.286 -2.095 15.116 1.00 86.19 322 TYR A N 1
ATOM 2614 C CA . TYR A 1 322 ? -20.429 -3.231 15.483 1.00 86.19 322 TYR A CA 1
ATOM 2615 C C . TYR A 1 322 ? -20.128 -3.241 16.990 1.00 86.19 322 TYR A C 1
ATOM 2617 O O . TYR A 1 322 ? -18.976 -3.104 17.411 1.00 86.19 322 TYR A O 1
ATOM 2625 N N . PHE A 1 323 ? -21.173 -3.381 17.810 1.00 87.31 323 PHE A N 1
ATOM 2626 C CA . PHE A 1 323 ? -21.080 -3.256 19.271 1.00 87.31 323 PHE A CA 1
ATOM 2627 C C . PHE A 1 323 ? -20.201 -4.333 19.924 1.00 87.31 323 PHE A C 1
ATOM 2629 O O . PHE A 1 323 ? -19.410 -4.006 20.803 1.00 87.31 323 PHE A O 1
ATOM 2636 N N . GLU A 1 324 ? -20.261 -5.586 19.458 1.00 86.12 324 GLU A N 1
ATOM 2637 C CA . GLU A 1 324 ? -19.432 -6.685 19.987 1.00 86.12 324 GLU A CA 1
ATOM 2638 C C . GLU A 1 324 ? -17.934 -6.455 19.745 1.00 86.12 324 GLU A C 1
ATOM 2640 O O . GLU A 1 324 ? -17.102 -6.641 20.633 1.00 86.12 324 GLU A O 1
ATOM 2645 N N . ASN A 1 325 ? -17.577 -5.988 18.548 1.00 86.62 325 ASN A N 1
ATOM 2646 C CA . ASN A 1 325 ? -16.188 -5.679 18.211 1.00 86.62 325 ASN A CA 1
ATOM 2647 C C . ASN A 1 325 ? -15.682 -4.472 19.006 1.00 86.62 325 ASN A C 1
ATOM 2649 O O . ASN A 1 325 ? -14.545 -4.472 19.480 1.00 86.62 325 ASN A O 1
ATOM 2653 N N . ALA A 1 326 ? -16.532 -3.454 19.179 1.00 87.00 326 ALA A N 1
ATOM 2654 C CA . ALA A 1 326 ? -16.218 -2.279 19.978 1.00 87.00 326 ALA A CA 1
ATOM 2655 C C . ALA A 1 326 ? -16.016 -2.636 21.462 1.00 87.00 326 ALA A C 1
ATOM 2657 O O . ALA A 1 326 ? -15.055 -2.167 22.073 1.00 87.00 326 ALA A O 1
ATOM 2658 N N . SER A 1 327 ? -16.866 -3.498 22.032 1.00 88.12 327 SER A N 1
ATOM 2659 C CA . SER A 1 327 ? -16.755 -3.932 23.429 1.00 88.12 327 SER A CA 1
ATOM 2660 C C . SER A 1 327 ? -15.536 -4.833 23.654 1.00 88.12 327 SER A C 1
ATOM 2662 O O . SER A 1 327 ? -14.787 -4.616 24.609 1.00 88.12 327 SER A O 1
ATOM 2664 N N . MET A 1 328 ? -15.250 -5.768 22.739 1.00 86.12 328 MET A N 1
ATOM 2665 C CA . MET A 1 328 ? -14.038 -6.597 22.787 1.00 86.12 328 MET A CA 1
ATOM 2666 C C . MET A 1 328 ? -12.770 -5.735 22.777 1.00 86.12 328 MET A C 1
ATOM 2668 O O . MET A 1 328 ? -11.849 -5.962 23.568 1.00 86.12 328 MET A O 1
ATOM 2672 N N . LEU A 1 329 ? -12.729 -4.726 21.904 1.00 86.19 329 LEU A N 1
ATOM 2673 C CA . LEU A 1 329 ? -11.598 -3.814 21.789 1.00 86.19 329 LEU A CA 1
ATOM 2674 C C . LEU A 1 329 ? -11.443 -2.933 23.036 1.00 86.19 329 LEU A C 1
ATOM 2676 O O . LEU A 1 329 ? -10.338 -2.802 23.564 1.00 86.19 329 LEU A O 1
ATOM 2680 N N . ALA A 1 330 ? -12.550 -2.399 23.559 1.00 88.12 330 ALA A N 1
ATOM 2681 C CA . ALA A 1 330 ? -12.554 -1.603 24.781 1.00 88.12 330 ALA A CA 1
ATOM 2682 C C . ALA A 1 330 ? -12.069 -2.405 26.002 1.00 88.12 330 ALA A C 1
ATOM 2684 O O . ALA A 1 330 ? -11.235 -1.904 26.760 1.00 88.12 330 ALA A O 1
ATOM 2685 N N . LYS A 1 331 ? -12.511 -3.666 26.156 1.00 86.38 331 LYS A N 1
ATOM 2686 C CA . LYS A 1 331 ? -12.051 -4.565 27.232 1.00 86.38 331 LYS A CA 1
ATOM 2687 C C . LYS A 1 331 ? -10.554 -4.858 27.108 1.00 86.38 331 LYS A C 1
ATOM 2689 O O . LYS A 1 331 ? -9.830 -4.748 28.094 1.00 86.38 331 LYS A O 1
ATOM 2694 N N . LYS A 1 332 ? -10.070 -5.173 25.898 1.00 85.50 332 LYS A N 1
ATOM 2695 C CA . LYS A 1 332 ? -8.652 -5.489 25.633 1.00 85.50 332 LYS A CA 1
ATOM 2696 C C . LYS A 1 332 ? -7.713 -4.330 25.987 1.00 85.50 332 LYS A C 1
ATOM 2698 O O . LYS A 1 332 ? -6.639 -4.567 26.528 1.00 85.50 332 LYS A O 1
ATOM 2703 N N . HIS A 1 333 ? -8.120 -3.095 25.701 1.00 83.94 333 HIS A N 1
ATOM 2704 C CA . HIS A 1 333 ? -7.322 -1.890 25.958 1.00 83.94 333 HIS A CA 1
ATOM 2705 C C . HIS A 1 333 ? -7.672 -1.177 27.278 1.00 83.94 333 HIS A C 1
ATOM 2707 O O . HIS A 1 333 ? -7.239 -0.045 27.489 1.00 83.94 333 HIS A O 1
ATOM 2713 N N . LEU A 1 334 ? -8.434 -1.821 28.174 1.00 84.81 334 LEU A N 1
ATOM 2714 C CA . LEU A 1 334 ? -8.799 -1.300 29.502 1.00 84.81 334 LEU A CA 1
ATOM 2715 C C . LEU A 1 334 ? -9.537 0.058 29.464 1.00 84.81 334 LEU A C 1
ATOM 2717 O O . LEU A 1 334 ? -9.459 0.852 30.402 1.00 84.81 334 LEU A O 1
ATOM 2721 N N . ARG A 1 335 ? -10.279 0.337 28.385 1.00 86.25 335 ARG A N 1
ATOM 2722 C CA . ARG A 1 335 ? -11.121 1.536 28.236 1.00 86.25 335 ARG A CA 1
ATOM 2723 C C . ARG A 1 335 ? -12.513 1.284 28.819 1.00 86.25 335 ARG A C 1
ATOM 2725 O O . ARG A 1 335 ? -13.493 1.140 28.088 1.00 86.25 335 ARG A O 1
ATOM 2732 N N . TYR A 1 336 ? -12.589 1.218 30.148 1.00 85.69 336 TYR A N 1
ATOM 2733 C CA . TYR A 1 336 ? -13.805 0.842 30.880 1.00 85.69 336 TYR A CA 1
ATOM 2734 C C . TYR A 1 336 ? -14.999 1.784 30.649 1.00 85.69 336 TYR A C 1
ATOM 2736 O O . TYR A 1 336 ? -16.124 1.304 30.533 1.00 85.69 336 TYR A O 1
ATOM 2744 N N . ASP A 1 337 ? -14.776 3.094 30.493 1.00 86.12 337 ASP A N 1
ATOM 2745 C CA . ASP A 1 337 ? -15.854 4.064 30.226 1.00 86.12 337 ASP A CA 1
ATOM 2746 C C . ASP A 1 337 ? -16.635 3.722 28.954 1.00 86.12 337 ASP A C 1
ATOM 2748 O O . ASP A 1 337 ? -17.871 3.669 28.945 1.00 86.12 337 ASP A O 1
ATOM 2752 N N . ASN A 1 338 ? -15.894 3.459 27.877 1.00 86.19 338 ASN A N 1
ATOM 2753 C CA . ASN A 1 338 ? -16.457 3.079 26.591 1.00 86.19 338 ASN A CA 1
ATOM 2754 C C . ASN A 1 338 ? -17.040 1.663 26.647 1.00 86.19 338 ASN A C 1
ATOM 2756 O O . ASN A 1 338 ? -18.122 1.431 26.123 1.00 86.19 338 ASN A O 1
ATOM 2760 N N . TYR A 1 339 ? -16.370 0.729 27.327 1.00 88.75 339 TYR A N 1
ATOM 2761 C CA . TYR A 1 339 ? -16.854 -0.643 27.481 1.00 88.75 339 TYR A CA 1
ATOM 2762 C C . TYR A 1 339 ? -18.228 -0.702 28.164 1.00 88.75 339 TYR A C 1
ATOM 2764 O O . TYR A 1 339 ? -19.173 -1.249 27.599 1.00 88.75 339 TYR A O 1
ATOM 2772 N N . PHE A 1 340 ? -18.369 -0.091 29.345 1.00 87.69 340 PHE A N 1
ATOM 2773 C CA . PHE A 1 340 ? -19.626 -0.124 30.094 1.00 87.69 340 PHE A CA 1
ATOM 2774 C C . PHE A 1 340 ? -20.726 0.702 29.434 1.00 87.69 340 PHE A C 1
ATOM 2776 O O . PHE A 1 340 ? -21.876 0.274 29.449 1.00 87.69 340 PHE A O 1
ATOM 2783 N N . SER A 1 341 ? -20.399 1.841 28.811 1.00 87.56 341 SER A N 1
ATOM 2784 C CA . SER A 1 341 ? -21.412 2.592 28.055 1.00 87.56 341 SER A CA 1
ATOM 2785 C C . SER A 1 341 ? -21.957 1.783 26.876 1.00 87.56 341 SER A C 1
ATOM 2787 O O . SER A 1 341 ? -23.168 1.746 26.702 1.00 87.56 341 SER A O 1
ATOM 2789 N N . ILE A 1 342 ? -21.112 1.062 26.128 1.00 87.19 342 ILE A N 1
ATOM 2790 C CA . ILE A 1 342 ? -21.566 0.202 25.020 1.00 87.19 342 ILE A CA 1
ATOM 2791 C C . ILE A 1 342 ? -22.465 -0.933 25.527 1.00 87.19 342 ILE A C 1
ATOM 2793 O O . ILE A 1 342 ? -23.542 -1.161 24.976 1.00 87.19 342 ILE A O 1
ATOM 2797 N N . LEU A 1 343 ? -22.051 -1.636 26.586 1.00 86.94 343 LEU A N 1
ATOM 2798 C CA . LEU A 1 343 ? -22.824 -2.763 27.114 1.00 86.94 343 LEU A CA 1
ATOM 2799 C C . LEU A 1 343 ? -24.195 -2.338 27.653 1.00 86.94 343 LEU A C 1
ATOM 2801 O O . LEU A 1 343 ? -25.176 -3.046 27.450 1.00 86.94 343 LEU A O 1
ATOM 2805 N N . ILE A 1 344 ? -24.263 -1.194 28.337 1.00 86.00 344 ILE A N 1
ATOM 2806 C CA . ILE A 1 344 ? -25.469 -0.756 29.049 1.00 86.00 344 ILE A CA 1
ATOM 2807 C C . ILE A 1 344 ? -26.402 0.041 28.138 1.00 86.00 344 ILE A C 1
ATOM 2809 O O . ILE A 1 344 ? -27.605 -0.198 28.147 1.00 86.00 344 ILE A O 1
ATOM 2813 N N . GLU A 1 345 ? -25.869 0.988 27.364 1.00 85.62 345 GLU A N 1
ATOM 2814 C CA . GLU A 1 345 ? -26.687 1.894 26.550 1.00 85.62 345 GLU A CA 1
ATOM 2815 C C . GLU A 1 345 ? -27.071 1.279 25.200 1.00 85.62 345 GLU A C 1
ATOM 2817 O O . GLU A 1 345 ? -28.192 1.499 24.746 1.00 85.62 345 GLU A O 1
ATOM 2822 N N . ASP A 1 346 ? -26.171 0.518 24.562 1.00 85.69 346 ASP A N 1
ATOM 2823 C CA . ASP A 1 346 ? -26.414 -0.002 23.210 1.00 85.69 346 ASP A CA 1
ATOM 2824 C C . ASP A 1 346 ? -26.859 -1.471 23.201 1.00 85.69 346 ASP A C 1
ATOM 2826 O O . ASP A 1 346 ? -27.770 -1.829 22.455 1.00 85.69 346 ASP A O 1
ATOM 2830 N N . GLN A 1 347 ? -26.213 -2.336 23.996 1.00 84.06 347 GLN A N 1
ATOM 2831 C CA . GLN A 1 347 ? -26.505 -3.779 24.001 1.00 84.06 347 GLN A CA 1
ATOM 2832 C C . GLN A 1 347 ? -27.551 -4.195 25.044 1.00 84.06 347 GLN A C 1
ATOM 2834 O O . GLN A 1 347 ? -28.178 -5.241 24.880 1.00 84.06 347 GLN A O 1
ATOM 2839 N N . GLY A 1 348 ? -27.749 -3.401 26.102 1.00 82.94 348 GLY A N 1
ATOM 2840 C CA . GLY A 1 348 ? -28.628 -3.752 27.222 1.00 82.94 348 GLY A CA 1
ATOM 2841 C C . GLY A 1 348 ? -28.187 -5.013 27.977 1.00 82.94 348 GLY A C 1
ATOM 2842 O O . GLY A 1 348 ? -29.016 -5.710 28.557 1.00 82.94 348 GLY A O 1
ATOM 2843 N N . ASP A 1 349 ? -26.895 -5.351 27.951 1.00 85.75 349 ASP A N 1
ATOM 2844 C CA . ASP A 1 349 ? -26.367 -6.564 28.579 1.00 85.75 349 ASP A CA 1
ATOM 2845 C C . ASP A 1 349 ? -25.856 -6.284 29.998 1.00 85.75 349 ASP A C 1
ATOM 2847 O O . ASP A 1 349 ? -24.655 -6.286 30.289 1.00 85.75 349 ASP A O 1
ATOM 2851 N N . ALA A 1 350 ? -26.800 -6.046 30.911 1.00 84.56 350 ALA A N 1
ATOM 2852 C CA . ALA A 1 350 ? -26.509 -5.837 32.327 1.00 84.56 350 ALA A CA 1
ATOM 2853 C C . ALA A 1 350 ? -25.794 -7.041 32.971 1.00 84.56 350 ALA A C 1
ATOM 2855 O O . ALA A 1 350 ? -24.988 -6.870 33.887 1.00 84.56 350 ALA A O 1
ATOM 2856 N N . LYS A 1 351 ? -26.037 -8.263 32.478 1.00 85.75 351 LYS A N 1
ATOM 2857 C CA . LYS A 1 351 ? -25.463 -9.494 33.043 1.00 85.75 351 LYS A CA 1
ATOM 2858 C C . LYS A 1 351 ? -23.959 -9.557 32.831 1.00 85.75 351 LYS A C 1
ATOM 2860 O O . LYS A 1 351 ? -23.226 -9.826 33.782 1.00 85.75 351 LYS A O 1
ATOM 2865 N N . THR A 1 352 ? -23.496 -9.276 31.616 1.00 86.69 352 THR A N 1
ATOM 2866 C CA . THR A 1 352 ? -22.059 -9.261 31.314 1.00 86.69 352 THR A CA 1
ATOM 2867 C C . THR A 1 352 ? -21.346 -8.150 32.084 1.00 86.69 352 THR A C 1
ATOM 2869 O O . THR A 1 352 ? -20.242 -8.366 32.586 1.00 86.69 352 THR A O 1
ATOM 2872 N N . VAL A 1 353 ? -21.990 -6.991 32.271 1.00 87.44 353 VAL A N 1
ATOM 2873 C CA . VAL A 1 353 ? -21.458 -5.909 33.120 1.00 87.44 353 VAL A CA 1
ATOM 2874 C C . VAL A 1 353 ? -21.264 -6.386 34.557 1.00 87.44 353 VAL A C 1
ATOM 2876 O O . VAL A 1 353 ? -20.169 -6.251 35.101 1.00 87.44 353 VAL A O 1
ATOM 2879 N N . LEU A 1 354 ? -22.290 -6.993 35.154 1.00 85.56 354 LEU A N 1
ATOM 2880 C CA . LEU A 1 354 ? -22.241 -7.495 36.528 1.00 85.56 354 LEU A CA 1
ATOM 2881 C C . LEU A 1 354 ? -21.185 -8.593 36.707 1.00 85.56 354 LEU A C 1
ATOM 2883 O O . LEU A 1 354 ? -20.428 -8.546 37.673 1.00 85.56 354 LEU A O 1
ATOM 2887 N N . GLN A 1 355 ? -21.052 -9.514 35.747 1.00 87.38 355 GLN A N 1
ATOM 2888 C CA . GLN A 1 355 ? -19.975 -10.514 35.750 1.00 87.38 355 GLN A CA 1
ATOM 2889 C C . GLN A 1 355 ? -18.594 -9.856 35.706 1.00 87.38 355 GLN A C 1
ATOM 2891 O O . GLN A 1 355 ? -17.719 -10.202 36.495 1.00 87.38 355 GLN A O 1
ATOM 2896 N N . THR A 1 356 ? -18.397 -8.857 34.840 1.00 85.94 356 THR A N 1
ATOM 2897 C CA . THR A 1 356 ? -17.122 -8.126 34.814 1.00 85.94 356 THR A CA 1
ATOM 2898 C C . THR A 1 356 ? -16.868 -7.315 36.082 1.00 85.94 356 THR A C 1
ATOM 2900 O O . THR A 1 356 ? -15.714 -7.158 36.472 1.00 85.94 356 THR A O 1
ATOM 2903 N N . PHE A 1 357 ? -17.907 -6.823 36.762 1.00 86.88 357 PHE A N 1
ATOM 2904 C CA . PHE A 1 357 ? -17.752 -6.206 38.078 1.00 86.88 357 PHE A CA 1
ATOM 2905 C C . PHE A 1 357 ? -17.313 -7.229 39.124 1.00 86.88 357 PHE A C 1
ATOM 2907 O O . PHE A 1 357 ? -16.401 -6.921 39.881 1.00 86.88 357 PHE A O 1
ATOM 2914 N N . GLU A 1 358 ? -17.884 -8.438 39.142 1.00 85.62 358 GLU A N 1
ATOM 2915 C CA . GLU A 1 358 ? -17.431 -9.525 40.023 1.00 85.62 358 GLU A CA 1
ATOM 2916 C C . GLU A 1 358 ? -15.969 -9.926 39.735 1.00 85.62 358 GLU A C 1
ATOM 2918 O O . GLU A 1 358 ? -15.181 -10.089 40.667 1.00 85.62 358 GLU A O 1
ATOM 2923 N N . GLU A 1 359 ? -15.570 -10.022 38.460 1.00 86.12 359 GLU A N 1
ATOM 2924 C CA . GLU A 1 359 ? -14.173 -10.256 38.055 1.00 86.12 359 GLU A CA 1
ATOM 2925 C C . GLU A 1 359 ? -13.244 -9.155 38.595 1.00 86.12 359 GLU A C 1
ATOM 2927 O O . GLU A 1 359 ? -12.264 -9.445 39.282 1.00 86.12 359 GLU A O 1
ATOM 2932 N N . MET A 1 360 ? -13.580 -7.882 38.358 1.00 84.06 360 MET A N 1
ATOM 2933 C CA . MET A 1 360 ? -12.795 -6.741 38.845 1.00 84.06 360 MET A CA 1
ATOM 2934 C C . MET A 1 360 ? -12.774 -6.640 40.375 1.00 84.06 360 MET A C 1
ATOM 2936 O O . MET A 1 360 ? -11.781 -6.191 40.951 1.00 84.06 360 MET A O 1
ATOM 2940 N N . PHE A 1 361 ? -13.849 -7.068 41.038 1.00 81.56 361 PHE A N 1
ATOM 2941 C CA . PHE A 1 361 ? -13.939 -7.133 42.492 1.00 81.56 361 PHE A CA 1
ATOM 2942 C C . PHE A 1 361 ? -12.927 -8.138 43.055 1.00 81.56 361 PHE A C 1
ATOM 2944 O O . PHE A 1 361 ? -12.183 -7.805 43.975 1.00 81.56 361 PHE A O 1
ATOM 2951 N N . ASN A 1 362 ? -12.823 -9.325 42.447 1.00 82.31 362 ASN A N 1
ATOM 2952 C CA . ASN A 1 362 ? -11.823 -10.336 42.813 1.00 82.31 362 ASN A CA 1
ATOM 2953 C C . ASN A 1 362 ? -10.379 -9.863 42.552 1.00 82.31 362 ASN A C 1
ATOM 2955 O O . ASN A 1 362 ? -9.458 -10.268 43.258 1.00 82.31 362 ASN A O 1
ATOM 2959 N N . GLU A 1 363 ? -10.175 -8.976 41.575 1.00 82.19 363 GLU A N 1
ATOM 2960 C CA . GLU A 1 363 ? -8.888 -8.323 41.291 1.00 82.19 363 GLU A CA 1
ATOM 2961 C C . GLU A 1 363 ? -8.579 -7.117 42.208 1.00 82.19 363 GLU A C 1
ATOM 2963 O O . GLU A 1 363 ? -7.605 -6.401 41.975 1.00 82.19 363 GLU A O 1
ATOM 2968 N N . ASN A 1 364 ? -9.377 -6.878 43.257 1.00 78.69 364 ASN A N 1
ATOM 2969 C CA . ASN A 1 364 ? -9.256 -5.760 44.204 1.00 78.69 364 ASN A CA 1
ATOM 2970 C C . ASN A 1 364 ? -9.468 -4.347 43.612 1.00 78.69 364 ASN A C 1
ATOM 2972 O O . ASN A 1 364 ? -9.067 -3.353 44.224 1.00 78.69 364 ASN A O 1
ATOM 2976 N N . LYS A 1 365 ? -10.137 -4.208 42.458 1.00 81.31 365 LYS A N 1
ATOM 2977 C CA . LYS A 1 365 ? -10.420 -2.910 41.803 1.00 81.31 365 LYS A CA 1
ATOM 2978 C C . LYS A 1 365 ? -11.723 -2.261 42.303 1.00 81.31 365 LYS A C 1
ATOM 2980 O O . LYS A 1 365 ? -12.564 -1.830 41.515 1.00 81.31 365 LYS A O 1
ATOM 2985 N N . TYR A 1 366 ? -11.896 -2.187 43.623 1.00 79.19 366 TYR A N 1
ATOM 2986 C CA . TYR A 1 366 ? -13.143 -1.750 44.273 1.00 79.19 366 TYR A CA 1
ATOM 2987 C C . TYR A 1 366 ? -13.578 -0.324 43.904 1.00 79.19 366 TYR A C 1
ATOM 2989 O O . TYR A 1 366 ? -14.764 -0.067 43.721 1.00 79.19 366 TYR A O 1
ATOM 2997 N N . GLU A 1 367 ? -12.625 0.598 43.762 1.00 78.19 367 GLU A N 1
ATOM 2998 C CA . GLU A 1 367 ? -12.891 2.014 43.464 1.00 78.19 367 GLU A CA 1
ATOM 2999 C C . GLU A 1 367 ? -13.523 2.205 42.082 1.00 78.19 367 GLU A C 1
ATOM 3001 O O . GLU A 1 367 ? -14.515 2.918 41.938 1.00 78.19 367 GLU A O 1
ATOM 3006 N N . ILE A 1 368 ? -12.990 1.498 41.082 1.00 80.81 368 ILE A N 1
ATOM 3007 C CA . ILE A 1 368 ? -13.480 1.530 39.699 1.00 80.81 368 ILE A CA 1
ATOM 3008 C C . ILE A 1 368 ? -14.911 0.980 39.647 1.00 80.81 368 ILE A C 1
ATOM 3010 O O . ILE A 1 368 ? -15.797 1.583 39.042 1.00 80.81 368 ILE A O 1
ATOM 3014 N N . VAL A 1 369 ? -15.156 -0.141 40.333 1.00 83.12 369 VAL A N 1
ATOM 3015 C CA . VAL A 1 369 ? -16.491 -0.748 40.442 1.00 83.12 369 VAL A CA 1
ATOM 3016 C C . VAL A 1 369 ? -17.478 0.221 41.107 1.00 83.12 369 VAL A C 1
ATOM 3018 O O . VAL A 1 369 ? -18.572 0.428 40.585 1.00 83.12 369 VAL A O 1
ATOM 3021 N N . GLY A 1 370 ? -17.084 0.870 42.208 1.00 80.31 370 GLY A N 1
ATOM 3022 C CA . GLY A 1 370 ? -17.913 1.853 42.914 1.00 80.31 370 GLY A CA 1
ATOM 3023 C C . GLY A 1 370 ? -18.291 3.047 42.036 1.00 80.31 370 GLY A C 1
ATOM 3024 O O . GLY A 1 370 ? -19.468 3.400 41.943 1.00 80.31 370 GLY A O 1
ATOM 3025 N N . GLN A 1 371 ? -17.325 3.614 41.308 1.00 83.88 371 GLN A N 1
ATOM 3026 C CA . GLN A 1 371 ? -17.559 4.733 40.392 1.00 83.88 371 GLN A CA 1
ATOM 3027 C C . GLN A 1 371 ? -18.593 4.385 39.307 1.00 83.88 371 GLN A C 1
ATOM 3029 O O . GLN A 1 371 ? -19.523 5.161 39.053 1.00 83.88 371 GLN A O 1
ATOM 3034 N N . TYR A 1 372 ? -18.468 3.211 38.681 1.00 84.44 372 TYR A N 1
ATOM 3035 C CA . TYR A 1 372 ? -19.402 2.787 37.637 1.00 84.44 372 TYR A CA 1
ATOM 3036 C C . TYR A 1 372 ? -20.763 2.346 38.181 1.00 84.44 372 TYR A C 1
ATOM 3038 O O . TYR A 1 372 ? -21.768 2.569 37.506 1.00 84.44 372 TYR A O 1
ATOM 3046 N N . LEU A 1 373 ? -20.842 1.808 39.401 1.00 83.62 373 LEU A N 1
ATOM 3047 C CA . LEU A 1 373 ? -22.119 1.562 40.080 1.00 83.62 373 LEU A CA 1
ATOM 3048 C C . LEU A 1 373 ? -22.847 2.859 40.420 1.00 83.62 373 LEU A C 1
ATOM 3050 O O . LEU A 1 373 ? -24.056 2.935 40.231 1.00 83.62 373 LEU A O 1
ATOM 3054 N N . CYS A 1 374 ? -22.148 3.910 40.847 1.00 81.62 374 CYS A N 1
ATOM 3055 C CA . CYS A 1 374 ? -22.784 5.212 41.056 1.00 81.62 374 CYS A CA 1
ATOM 3056 C C . CYS A 1 374 ? -23.407 5.756 39.762 1.00 81.62 374 CYS A C 1
ATOM 3058 O O . CYS A 1 374 ? -24.506 6.319 39.789 1.00 81.62 374 CYS A O 1
ATOM 3060 N N . LYS A 1 375 ? -22.722 5.557 38.628 1.00 84.12 375 LYS A N 1
ATOM 3061 C CA . LYS A 1 375 ? -23.143 6.058 37.314 1.00 84.12 375 LYS A CA 1
ATOM 3062 C C . LYS A 1 375 ? -24.255 5.220 36.675 1.00 84.12 375 LYS A C 1
ATOM 3064 O O . LYS A 1 375 ? -25.247 5.779 36.216 1.00 84.12 375 LYS A O 1
ATOM 3069 N N . TYR A 1 376 ? -24.103 3.896 36.648 1.00 85.12 376 TYR A N 1
ATOM 3070 C CA . TYR A 1 376 ? -24.993 2.984 35.921 1.00 85.12 376 TYR A CA 1
ATOM 3071 C C . TYR A 1 376 ? -25.838 2.074 36.820 1.00 85.12 376 TYR A C 1
ATOM 3073 O O . TYR A 1 376 ? -26.699 1.347 36.326 1.00 85.12 376 TYR A O 1
ATOM 3081 N N . GLY A 1 377 ? -25.650 2.121 38.139 1.00 82.62 377 GLY A N 1
ATOM 3082 C CA . GLY A 1 377 ? -26.285 1.204 39.083 1.00 82.62 377 GLY A CA 1
ATOM 3083 C C . GLY A 1 377 ? -27.805 1.219 39.024 1.00 82.62 377 GLY A C 1
ATOM 3084 O O . GLY A 1 377 ? -28.410 0.169 39.173 1.00 82.62 377 GLY A O 1
ATOM 3085 N N . ARG A 1 378 ? -28.443 2.363 38.735 1.00 83.50 378 ARG A N 1
ATOM 3086 C CA . ARG A 1 378 ? -29.907 2.422 38.550 1.00 83.50 378 ARG A CA 1
ATOM 3087 C C . ARG A 1 378 ? -30.396 1.528 37.409 1.00 83.50 378 ARG A C 1
ATOM 3089 O O . ARG A 1 378 ? -31.449 0.917 37.537 1.00 83.50 378 ARG A O 1
ATOM 3096 N N . LEU A 1 379 ? -29.655 1.479 36.302 1.00 83.62 379 LEU A N 1
ATOM 3097 C CA . LEU A 1 379 ? -30.007 0.649 35.148 1.00 83.62 379 LEU A CA 1
ATOM 3098 C C . LEU A 1 379 ? -29.807 -0.831 35.490 1.00 83.62 379 LEU A C 1
ATOM 3100 O O . LEU A 1 379 ? -30.721 -1.624 35.304 1.00 83.62 379 LEU A O 1
ATOM 3104 N N . LEU A 1 380 ? -28.676 -1.167 36.117 1.00 85.19 380 LEU A N 1
ATOM 3105 C CA . LEU A 1 380 ? -28.385 -2.531 36.576 1.00 85.19 380 LEU A CA 1
ATOM 3106 C C . LEU A 1 380 ? -29.400 -3.030 37.617 1.00 85.19 380 LEU A C 1
ATOM 3108 O O . LEU A 1 380 ? -29.840 -4.171 37.555 1.00 85.19 380 LEU A O 1
ATOM 3112 N N . MET A 1 381 ? -29.820 -2.160 38.538 1.00 84.19 381 MET A N 1
ATOM 3113 C CA . MET A 1 381 ? -30.798 -2.463 39.585 1.00 84.19 381 MET A CA 1
ATOM 3114 C C . MET A 1 381 ? -32.202 -2.710 39.023 1.00 84.19 381 MET A C 1
ATOM 3116 O O . MET A 1 381 ? -32.957 -3.464 39.628 1.00 84.19 381 MET A O 1
ATOM 3120 N N . ASN A 1 382 ? -32.571 -2.087 37.900 1.00 84.12 382 ASN A N 1
ATOM 3121 C CA . ASN A 1 382 ? -33.849 -2.362 37.241 1.00 84.12 382 ASN A CA 1
ATOM 3122 C C . ASN A 1 382 ? -33.832 -3.715 36.507 1.00 84.12 382 ASN A C 1
ATOM 3124 O O . ASN A 1 382 ? -34.846 -4.409 36.525 1.00 84.12 382 ASN A O 1
ATOM 3128 N N . ASP A 1 383 ? -32.701 -4.087 35.899 1.00 83.44 383 ASP A N 1
ATOM 3129 C CA . ASP A 1 383 ? -32.573 -5.323 35.117 1.00 83.44 383 ASP A CA 1
ATOM 3130 C C . ASP A 1 383 ? -32.325 -6.563 35.990 1.00 83.44 383 ASP A C 1
ATOM 3132 O O . ASP A 1 383 ? -33.013 -7.574 35.841 1.00 83.44 383 ASP A O 1
ATOM 3136 N N . ASP A 1 384 ? -31.362 -6.496 36.915 1.00 84.69 384 ASP A N 1
ATOM 3137 C CA . ASP A 1 384 ? -31.047 -7.570 37.864 1.00 84.69 384 ASP A CA 1
ATOM 3138 C C . ASP A 1 384 ? -30.850 -7.016 39.292 1.00 84.69 384 ASP A C 1
ATOM 3140 O O . ASP A 1 384 ? -29.728 -6.720 39.731 1.00 84.69 384 ASP A O 1
ATOM 3144 N N . PRO A 1 385 ? -31.952 -6.874 40.054 1.00 85.00 385 PRO A N 1
ATOM 3145 C CA . PRO A 1 385 ? -31.911 -6.336 41.407 1.00 85.00 385 PRO A CA 1
ATOM 3146 C C . PRO A 1 385 ? -31.126 -7.209 42.394 1.00 85.00 385 PRO A C 1
ATOM 3148 O O . PRO A 1 385 ? -30.595 -6.693 43.378 1.00 85.00 385 PRO A O 1
ATOM 3151 N N . GLU A 1 386 ? -31.072 -8.530 42.199 1.00 84.31 386 GLU A N 1
ATOM 3152 C CA . GLU A 1 386 ? -30.504 -9.446 43.193 1.00 84.31 386 GLU A CA 1
ATOM 3153 C C . GLU A 1 386 ? -28.980 -9.397 43.195 1.00 84.31 386 GLU A C 1
ATOM 3155 O O . GLU A 1 386 ? -28.360 -9.166 44.240 1.00 84.31 386 GLU A O 1
ATOM 3160 N N . THR A 1 387 ? -28.374 -9.569 42.022 1.00 85.25 387 THR A N 1
ATOM 3161 C CA . THR A 1 387 ? -26.915 -9.547 41.869 1.00 85.25 387 THR A CA 1
ATOM 3162 C C . THR A 1 387 ? -26.361 -8.146 42.113 1.00 85.25 387 THR A C 1
ATOM 3164 O O . THR A 1 387 ? -25.370 -8.008 42.832 1.00 85.25 387 THR A O 1
ATOM 3167 N N . THR A 1 388 ? -27.049 -7.096 41.645 1.00 85.50 388 THR A N 1
ATOM 3168 C CA . THR A 1 388 ? -26.667 -5.697 41.901 1.00 85.50 388 THR A CA 1
ATOM 3169 C C . THR A 1 388 ? -26.664 -5.389 43.401 1.00 85.50 388 THR A C 1
ATOM 3171 O O . THR A 1 388 ? -25.702 -4.819 43.918 1.00 85.50 388 THR A O 1
ATOM 3174 N N . THR A 1 389 ? -27.693 -5.826 44.141 1.00 84.00 389 THR A N 1
ATOM 3175 C CA . THR A 1 389 ? -27.752 -5.642 45.603 1.00 84.00 389 THR A CA 1
ATOM 3176 C C . THR A 1 389 ? -26.639 -6.409 46.312 1.00 84.00 389 THR A C 1
ATOM 3178 O O . THR A 1 389 ? -26.000 -5.871 47.215 1.00 84.00 389 THR A O 1
ATOM 3181 N N . LYS A 1 390 ? -26.370 -7.657 45.906 1.00 86.75 390 LYS A N 1
ATOM 3182 C CA . LYS A 1 390 ? -25.281 -8.467 46.470 1.00 86.75 390 LYS A CA 1
ATOM 3183 C C . LYS A 1 390 ? -23.923 -7.787 46.279 1.00 86.75 390 LYS A C 1
ATOM 3185 O O . LYS A 1 390 ? -23.132 -7.740 47.219 1.00 86.75 390 LYS A O 1
ATOM 3190 N N . LEU A 1 391 ? -23.677 -7.234 45.096 1.00 83.81 391 LEU A N 1
ATOM 3191 C CA . LEU A 1 391 ? -22.417 -6.582 44.763 1.00 83.81 391 LEU A CA 1
ATOM 3192 C C . LEU A 1 391 ? -22.238 -5.263 45.537 1.00 83.81 391 LEU A C 1
ATOM 3194 O O . LEU A 1 391 ? -21.158 -5.005 46.063 1.00 83.81 391 LEU A O 1
ATOM 3198 N N . LEU A 1 392 ? -23.315 -4.490 45.731 1.00 83.75 392 LEU A N 1
ATOM 3199 C CA . LEU A 1 392 ? -23.317 -3.315 46.616 1.00 83.75 392 LEU A CA 1
ATOM 3200 C C . LEU A 1 392 ? -23.026 -3.686 48.080 1.00 83.75 392 LEU A C 1
ATOM 3202 O O . LEU A 1 392 ? -22.219 -3.023 48.730 1.00 83.75 392 LEU A O 1
ATOM 3206 N N . LYS A 1 393 ? -23.619 -4.775 48.596 1.00 83.19 393 LYS A N 1
ATOM 3207 C CA . LYS A 1 393 ? -23.319 -5.294 49.947 1.00 83.19 393 LYS A CA 1
ATOM 3208 C C . LYS A 1 393 ? -21.839 -5.641 50.100 1.00 83.19 393 LYS A C 1
ATOM 3210 O O . LYS A 1 393 ? -21.222 -5.275 51.098 1.00 83.19 393 LYS A O 1
ATOM 3215 N N . GLN A 1 394 ? -21.273 -6.337 49.114 1.00 83.12 394 GLN A N 1
ATOM 3216 C CA . GLN A 1 394 ? -19.861 -6.721 49.109 1.00 83.12 394 GLN A CA 1
ATOM 3217 C C . GLN A 1 394 ? -18.937 -5.501 49.042 1.00 83.12 394 GLN A C 1
ATOM 3219 O O . GLN A 1 394 ? -17.956 -5.452 49.781 1.00 83.12 394 GLN A O 1
ATOM 3224 N N . LEU A 1 395 ? -19.266 -4.501 48.220 1.00 81.62 395 LEU A N 1
ATOM 3225 C CA . LEU A 1 395 ? -18.475 -3.280 48.085 1.00 81.62 395 LEU A CA 1
ATOM 3226 C C . LEU A 1 395 ? -18.450 -2.464 49.377 1.00 81.62 395 LEU A C 1
ATOM 3228 O O . LEU A 1 395 ? -17.368 -2.116 49.845 1.00 81.62 395 LEU A O 1
ATOM 3232 N N . CYS A 1 396 ? -19.604 -2.242 50.010 1.00 77.38 396 CYS A N 1
ATOM 3233 C CA . CYS A 1 396 ? -19.647 -1.553 51.298 1.00 77.38 396 CYS A CA 1
ATOM 3234 C C . CYS A 1 396 ? -18.886 -2.320 52.390 1.00 77.38 396 CYS A C 1
ATOM 3236 O O . CYS A 1 396 ? -18.163 -1.701 53.167 1.00 77.38 396 CYS A O 1
ATOM 3238 N N . LEU A 1 397 ? -18.980 -3.655 52.425 1.00 77.94 397 LEU A N 1
ATOM 3239 C CA . LEU A 1 397 ? -18.224 -4.472 53.380 1.00 77.94 397 LEU A CA 1
ATOM 3240 C C . LEU A 1 397 ? -16.705 -4.361 53.161 1.00 77.94 397 LEU A C 1
ATOM 3242 O O . LEU A 1 397 ? -15.955 -4.214 54.123 1.00 77.94 397 LEU A O 1
ATOM 3246 N N . ALA A 1 398 ? -16.246 -4.402 51.907 1.00 73.44 398 ALA A N 1
ATOM 3247 C CA . ALA A 1 398 ? -14.832 -4.246 51.569 1.00 73.44 398 ALA A CA 1
ATOM 3248 C C . ALA A 1 398 ? -14.300 -2.852 51.944 1.00 73.44 398 ALA A C 1
ATOM 3250 O O . ALA A 1 398 ? -13.190 -2.733 52.462 1.00 73.44 398 ALA A O 1
ATOM 3251 N N . CYS A 1 399 ? -15.101 -1.802 51.742 1.00 70.69 399 CYS A N 1
ATOM 3252 C CA . CYS A 1 399 ? -14.769 -0.447 52.179 1.00 70.69 399 CYS A CA 1
ATOM 3253 C C . CYS A 1 399 ? -14.678 -0.330 53.709 1.00 70.69 399 CYS A C 1
ATOM 3255 O O . CYS A 1 399 ? -13.729 0.268 54.210 1.00 70.69 399 CYS A O 1
ATOM 3257 N N . MET A 1 400 ? -15.609 -0.942 54.451 1.00 68.19 400 MET A N 1
ATOM 3258 C CA . MET A 1 400 ? -15.574 -0.966 55.921 1.00 68.19 400 MET A CA 1
ATOM 3259 C C . MET A 1 400 ? -14.339 -1.698 56.464 1.00 68.19 400 MET A C 1
ATOM 3261 O O . MET A 1 400 ? -13.718 -1.235 57.417 1.00 68.19 400 MET A O 1
ATOM 3265 N N . LEU A 1 401 ? -13.945 -2.812 55.837 1.00 70.06 401 LEU A N 1
ATOM 3266 C CA . LEU A 1 401 ? -12.741 -3.558 56.214 1.00 70.06 401 LEU A CA 1
ATOM 3267 C C . LEU A 1 401 ? -11.460 -2.741 55.986 1.00 70.06 401 LEU A C 1
ATOM 3269 O O . LEU A 1 401 ? -10.625 -2.665 56.884 1.00 70.06 401 LEU A O 1
ATOM 3273 N N . LYS A 1 402 ? -11.331 -2.057 54.841 1.00 66.19 402 LYS A N 1
ATOM 3274 C CA . LYS A 1 402 ? -10.178 -1.177 54.573 1.00 66.19 402 LYS A CA 1
ATOM 3275 C C . LYS A 1 402 ? -10.054 -0.036 55.588 1.00 66.19 402 LYS A C 1
ATOM 3277 O O . LYS A 1 402 ? -8.958 0.219 56.074 1.00 66.19 402 LYS A O 1
ATOM 3282 N N . ALA A 1 403 ? -11.170 0.591 55.966 1.00 60.44 403 ALA A N 1
ATOM 3283 C CA . ALA A 1 403 ? -11.176 1.632 56.997 1.00 60.44 403 ALA A CA 1
ATOM 3284 C C . ALA A 1 403 ? -10.701 1.109 58.373 1.00 60.44 403 ALA A C 1
ATOM 3286 O O . ALA A 1 403 ? -10.076 1.840 59.146 1.00 60.44 403 ALA A O 1
ATOM 3287 N N . SER A 1 404 ? -10.957 -0.170 58.678 1.00 57.44 404 SER A N 1
ATOM 3288 C CA . SER A 1 404 ? -10.478 -0.807 59.912 1.00 57.44 404 SER A CA 1
ATOM 3289 C C . SER A 1 404 ? -8.986 -1.172 59.892 1.00 57.44 404 SER A C 1
ATOM 3291 O O . SER A 1 404 ? -8.355 -1.172 60.947 1.00 57.44 404 SER A O 1
ATOM 3293 N N . ASP A 1 405 ? -8.410 -1.430 58.713 1.00 55.72 405 ASP A N 1
ATOM 3294 C CA . ASP A 1 405 ? -6.979 -1.723 58.562 1.00 55.72 405 ASP A CA 1
ATOM 3295 C C . ASP A 1 405 ? -6.133 -0.434 58.580 1.00 55.72 405 ASP A C 1
ATOM 3297 O O . ASP A 1 405 ? -5.141 -0.365 59.306 1.00 55.72 405 ASP A O 1
ATOM 3301 N N . GLU A 1 406 ? -6.556 0.634 57.889 1.00 52.22 406 GLU A N 1
ATOM 3302 C CA . GLU A 1 406 ? -5.832 1.923 57.854 1.00 52.22 406 GLU A CA 1
ATOM 3303 C C . GLU A 1 406 ? -5.751 2.607 59.233 1.00 52.22 406 GLU A C 1
ATOM 3305 O O . GLU A 1 406 ? -4.751 3.242 59.576 1.00 52.22 406 GLU A O 1
ATOM 3310 N N . THR A 1 407 ? -6.761 2.418 60.085 1.00 48.78 407 THR A N 1
ATOM 3311 C CA . THR A 1 407 ? -6.761 2.933 61.467 1.00 48.78 407 THR A CA 1
ATOM 3312 C C . THR A 1 407 ? -5.825 2.163 62.405 1.00 48.78 407 THR A C 1
ATOM 3314 O O . THR A 1 407 ? -5.446 2.685 63.456 1.00 48.78 407 THR A O 1
ATOM 3317 N N . SER A 1 408 ? -5.389 0.956 62.028 1.00 46.09 408 SER A N 1
ATOM 3318 C CA . SER A 1 408 ? -4.398 0.190 62.792 1.00 46.09 408 SER A CA 1
ATOM 3319 C C . SER A 1 408 ? -2.952 0.648 62.536 1.00 46.09 408 SER A C 1
ATOM 3321 O O . SER A 1 408 ? -2.128 0.591 63.455 1.00 46.09 408 SER A O 1
ATOM 3323 N N . ASP A 1 409 ? -2.667 1.202 61.351 1.00 42.19 409 ASP A N 1
ATOM 3324 C CA . ASP A 1 409 ? -1.340 1.708 60.964 1.00 42.19 409 ASP A CA 1
ATOM 3325 C C . ASP A 1 409 ? -1.087 3.170 61.384 1.00 42.19 409 ASP A C 1
ATOM 3327 O O . ASP A 1 409 ? 0.060 3.559 61.627 1.00 42.19 409 ASP A O 1
ATOM 3331 N N . LEU A 1 410 ? -2.140 3.970 61.594 1.00 42.34 410 LEU A N 1
ATOM 3332 C CA . LEU A 1 410 ? -2.025 5.354 62.088 1.00 42.34 410 LEU A CA 1
ATOM 3333 C C . LEU A 1 410 ? -1.513 5.467 63.537 1.00 42.34 410 LEU A C 1
ATOM 3335 O O . LEU A 1 410 ? -1.116 6.547 63.968 1.00 42.34 410 LEU A O 1
ATOM 3339 N N . ASN A 1 411 ? -1.447 4.363 64.286 1.00 41.25 411 ASN A N 1
ATOM 3340 C CA . ASN A 1 411 ? -0.882 4.339 65.639 1.00 41.25 411 ASN A CA 1
ATOM 3341 C C . ASN A 1 411 ? 0.640 4.109 65.682 1.00 41.25 411 ASN A C 1
ATOM 3343 O O . ASN A 1 411 ? 1.184 3.915 66.773 1.00 41.25 411 ASN A O 1
ATOM 3347 N N . ARG A 1 412 ? 1.349 4.101 64.537 1.00 38.41 412 ARG A N 1
ATOM 3348 C CA . ARG A 1 412 ? 2.799 3.839 64.526 1.00 38.41 412 ARG A CA 1
ATOM 3349 C C . ARG A 1 412 ? 3.733 4.956 64.099 1.00 38.41 412 ARG A C 1
ATOM 3351 O O . ARG A 1 412 ? 4.893 4.823 64.455 1.00 38.41 412 ARG A O 1
ATOM 3358 N N . ASN A 1 413 ? 3.305 6.042 63.463 1.00 35.78 413 ASN A N 1
ATOM 3359 C CA . ASN A 1 413 ? 4.230 7.138 63.150 1.00 35.78 413 ASN A CA 1
ATOM 3360 C C . ASN A 1 413 ? 3.523 8.496 63.203 1.00 35.78 413 ASN A C 1
ATOM 3362 O O . ASN A 1 413 ? 2.957 8.954 62.216 1.00 35.78 413 ASN A O 1
ATOM 3366 N N . SER A 1 414 ? 3.581 9.147 64.363 1.00 37.28 414 SER A N 1
ATOM 3367 C CA . SER A 1 414 ? 3.502 10.602 64.446 1.00 37.28 414 SER A CA 1
ATOM 3368 C C . SER A 1 414 ? 4.918 11.145 64.284 1.00 37.28 414 SER A C 1
ATOM 3370 O O . SER A 1 414 ? 5.684 11.069 65.238 1.00 37.28 414 SER A O 1
ATOM 3372 N N . ASP A 1 415 ? 5.272 11.603 63.088 1.00 35.38 415 ASP A N 1
ATOM 3373 C CA . ASP A 1 415 ? 6.157 12.750 62.870 1.00 35.38 415 ASP A CA 1
ATOM 3374 C C . ASP A 1 415 ? 6.154 13.112 61.373 1.00 35.38 415 ASP A C 1
ATOM 3376 O O . ASP A 1 415 ? 6.143 12.244 60.504 1.00 35.38 415 ASP A O 1
ATOM 3380 N N . ASP A 1 416 ? 6.156 14.421 61.133 1.00 32.94 416 ASP A N 1
ATOM 3381 C CA . ASP A 1 416 ? 6.270 15.156 59.870 1.00 32.94 416 ASP A CA 1
ATOM 3382 C C . ASP A 1 416 ? 5.008 15.396 59.014 1.00 32.94 416 ASP A C 1
ATOM 3384 O O . ASP A 1 416 ? 4.542 14.599 58.202 1.00 32.94 416 ASP A O 1
ATOM 3388 N N . LEU A 1 417 ? 4.511 16.625 59.192 1.00 34.12 417 LEU A N 1
ATOM 3389 C CA . LEU A 1 417 ? 3.677 17.388 58.274 1.00 34.12 417 LEU A CA 1
ATOM 3390 C C . LEU A 1 417 ? 4.463 17.721 56.997 1.00 34.12 417 LEU A C 1
ATOM 3392 O O . LEU A 1 417 ? 5.478 18.410 57.076 1.00 34.12 417 LEU A O 1
ATOM 3396 N N . ASP A 1 418 ? 3.903 17.394 55.833 1.00 29.47 418 ASP A N 1
ATOM 3397 C CA . ASP A 1 418 ? 4.014 18.280 54.675 1.00 29.47 418 ASP A CA 1
ATOM 3398 C C . ASP A 1 418 ? 2.687 18.307 53.903 1.00 29.47 418 ASP A C 1
ATOM 3400 O O . ASP A 1 418 ? 2.132 17.283 53.501 1.00 29.47 418 ASP A O 1
ATOM 3404 N N . ILE A 1 419 ? 2.125 19.510 53.789 1.00 38.84 419 ILE A N 1
ATOM 3405 C CA . ILE A 1 419 ? 0.792 19.785 53.249 1.00 38.84 419 ILE A CA 1
ATOM 3406 C C . ILE A 1 419 ? 0.921 19.898 51.727 1.00 38.84 419 ILE A C 1
ATOM 3408 O O . ILE A 1 419 ? 1.215 20.963 51.185 1.00 38.84 419 ILE A O 1
ATOM 3412 N N . GLY A 1 420 ? 0.691 18.777 51.044 1.00 28.95 420 GLY A N 1
ATOM 3413 C CA . GLY A 1 420 ? 0.447 18.687 49.606 1.00 28.95 420 GLY A CA 1
ATOM 3414 C C . GLY A 1 420 ? -1.026 18.373 49.352 1.00 28.95 420 GLY A C 1
ATOM 3415 O O . GLY A 1 420 ? -1.524 17.315 49.717 1.00 28.95 420 GLY A O 1
ATOM 3416 N N . ASN A 1 421 ? -1.731 19.335 48.774 1.00 32.97 421 ASN A N 1
ATOM 3417 C CA . ASN A 1 421 ? -3.175 19.371 48.597 1.00 32.97 421 ASN A CA 1
ATOM 3418 C C . ASN A 1 421 ? -3.623 18.468 47.426 1.00 32.97 421 ASN A C 1
ATOM 3420 O O . ASN A 1 421 ? -3.897 18.979 46.349 1.00 32.97 421 ASN A O 1
ATOM 3424 N N . ASP A 1 422 ? -3.697 17.152 47.641 1.00 26.92 422 ASP A N 1
ATOM 3425 C CA . ASP A 1 422 ? -4.427 16.213 46.776 1.00 26.92 422 ASP A CA 1
ATOM 3426 C C . ASP A 1 422 ? -5.455 15.465 47.628 1.00 26.92 422 ASP A C 1
ATOM 3428 O O . ASP A 1 422 ? -5.211 14.401 48.199 1.00 26.92 422 ASP A O 1
ATOM 3432 N N . SER A 1 423 ? -6.642 16.057 47.741 1.00 30.70 423 SER A N 1
ATOM 3433 C CA . SER A 1 423 ? -7.825 15.417 48.301 1.00 30.70 423 SER A CA 1
ATOM 3434 C C . SER A 1 423 ? -8.311 14.301 47.366 1.00 30.70 423 SER A C 1
ATOM 3436 O O . SER A 1 423 ? -9.334 14.441 46.699 1.00 30.70 423 SER A O 1
ATOM 3438 N N . ASN A 1 424 ? -7.596 13.175 47.333 1.00 30.38 424 ASN A N 1
ATOM 3439 C CA . ASN A 1 424 ? -8.146 11.883 46.925 1.00 30.38 424 ASN A CA 1
ATOM 3440 C C . ASN A 1 424 ? -8.963 11.332 48.099 1.00 30.38 424 ASN A C 1
ATOM 3442 O O . ASN A 1 424 ? -8.597 10.376 48.779 1.00 30.38 424 ASN A O 1
ATOM 3446 N N . THR A 1 425 ? -10.070 12.011 48.387 1.00 35.44 425 THR A N 1
ATOM 3447 C CA . THR A 1 425 ? -11.079 11.532 49.324 1.00 35.44 425 THR A CA 1
ATOM 3448 C C . THR A 1 425 ? -11.651 10.247 48.740 1.00 35.44 425 THR A C 1
ATOM 3450 O O . THR A 1 425 ? -12.172 10.252 47.632 1.00 35.44 425 THR A O 1
ATOM 3453 N N . PHE A 1 426 ? -11.501 9.146 49.464 1.00 41.16 426 PHE A N 1
ATOM 3454 C CA . PHE A 1 426 ? -11.956 7.797 49.141 1.00 41.16 426 PHE A CA 1
ATOM 3455 C C . PHE A 1 426 ? -13.406 7.778 48.596 1.00 41.16 426 PHE A C 1
ATOM 3457 O O . PHE A 1 426 ? -14.376 7.722 49.350 1.00 41.16 426 PHE A O 1
ATOM 3464 N N . VAL A 1 427 ? -13.567 7.840 47.266 1.00 42.72 427 VAL A N 1
ATOM 3465 C CA . VAL A 1 427 ? -14.862 8.044 46.573 1.00 42.72 427 VAL A CA 1
ATOM 3466 C C . VAL A 1 427 ? -15.815 6.842 46.719 1.00 42.72 427 VAL A C 1
ATOM 3468 O O . VAL A 1 427 ? -17.013 6.967 46.487 1.00 42.72 427 VAL A O 1
ATOM 3471 N N . GLY A 1 428 ? -15.322 5.675 47.145 1.00 43.12 428 GLY A N 1
ATOM 3472 C CA . GLY A 1 428 ? -16.116 4.443 47.234 1.00 43.12 428 GLY A CA 1
ATOM 3473 C C . GLY A 1 428 ? -16.726 4.119 48.603 1.00 43.12 428 GLY A C 1
ATOM 3474 O O . GLY A 1 428 ? -17.516 3.180 48.680 1.00 43.12 428 GLY A O 1
ATOM 3475 N N . GLY A 1 429 ? -16.358 4.840 49.670 1.00 51.88 429 GLY A N 1
ATOM 3476 C CA . GLY A 1 429 ? -16.565 4.375 51.051 1.00 51.88 429 GLY A CA 1
ATOM 3477 C C . GLY A 1 429 ? -17.907 4.688 51.701 1.00 51.88 429 GLY A C 1
ATOM 3478 O O . GLY A 1 429 ? -18.300 3.960 52.607 1.00 51.88 429 GLY A O 1
ATOM 3479 N N . ASN A 1 430 ? -18.622 5.723 51.252 1.00 64.94 430 ASN A N 1
ATOM 3480 C CA . ASN A 1 430 ? -19.864 6.149 51.901 1.00 64.94 430 ASN A CA 1
ATOM 3481 C C . ASN A 1 430 ? -21.063 5.368 51.343 1.00 64.94 430 ASN A C 1
ATOM 3483 O O . ASN A 1 430 ? -21.421 5.569 50.180 1.00 64.94 430 ASN A O 1
ATOM 3487 N N . PRO A 1 431 ? -21.738 4.521 52.147 1.00 67.75 431 PRO A N 1
ATOM 3488 C CA . PRO A 1 431 ? -22.889 3.745 51.679 1.00 67.75 431 PRO A CA 1
ATOM 3489 C C . PRO A 1 431 ? -24.063 4.620 51.207 1.00 67.75 431 PRO A C 1
ATOM 3491 O O . PRO A 1 431 ? -24.864 4.191 50.377 1.00 67.75 431 PRO A O 1
ATOM 3494 N N . GLU A 1 432 ? -24.135 5.861 51.697 1.00 71.75 432 GLU A N 1
ATOM 3495 C CA . GLU A 1 432 ? -25.120 6.887 51.327 1.00 71.75 432 GLU A CA 1
ATOM 3496 C C . GLU A 1 432 ? -25.098 7.213 49.826 1.00 71.75 432 GLU A C 1
ATOM 3498 O O . GLU A 1 432 ? -26.150 7.396 49.212 1.00 71.75 432 GLU A O 1
ATOM 3503 N N . MET A 1 433 ? -23.912 7.183 49.204 1.00 73.12 433 MET A N 1
ATOM 3504 C CA . MET A 1 433 ? -23.723 7.460 47.774 1.00 73.12 433 MET A CA 1
ATOM 3505 C C . MET A 1 433 ? -24.414 6.445 46.864 1.00 73.12 433 MET A C 1
ATOM 3507 O O . MET A 1 433 ? -24.561 6.715 45.679 1.00 73.12 433 MET A O 1
ATOM 3511 N N . TYR A 1 434 ? -24.828 5.287 47.385 1.00 78.75 434 TYR A N 1
ATOM 3512 C CA . TYR A 1 434 ? -25.474 4.230 46.608 1.00 78.75 434 TYR A CA 1
ATOM 3513 C C . TYR A 1 434 ? -26.991 4.169 46.828 1.00 78.75 434 TYR A C 1
ATOM 3515 O O . TYR A 1 434 ? -27.681 3.423 46.133 1.00 78.75 434 TYR A O 1
ATOM 3523 N N . LEU A 1 435 ? -27.555 4.957 47.754 1.00 78.56 435 LEU A N 1
ATOM 3524 C CA . LEU A 1 435 ? -28.991 4.916 48.063 1.00 78.56 435 LEU A CA 1
ATOM 3525 C C . LEU A 1 435 ? -29.855 5.318 46.860 1.00 78.56 435 LEU A C 1
ATOM 3527 O O . LEU A 1 435 ? -30.922 4.743 46.636 1.00 78.56 435 LEU A O 1
ATOM 3531 N N . HIS A 1 436 ? -29.372 6.238 46.018 1.00 80.25 436 HIS A N 1
ATOM 3532 C CA . HIS A 1 436 ? -30.082 6.673 44.811 1.00 80.25 436 HIS A CA 1
ATOM 3533 C C . HIS A 1 436 ? -30.269 5.553 43.778 1.00 80.25 436 HIS A C 1
ATOM 3535 O O . HIS A 1 436 ? -31.097 5.711 42.877 1.00 80.25 436 HIS A O 1
ATOM 3541 N N . ILE A 1 437 ? -29.515 4.453 43.880 1.00 82.12 437 ILE A N 1
ATOM 3542 C CA . ILE A 1 437 ? -29.603 3.294 42.984 1.00 82.12 437 ILE A CA 1
ATOM 3543 C C . ILE A 1 437 ? -30.911 2.524 43.206 1.00 82.12 437 ILE A C 1
ATOM 3545 O O . ILE A 1 437 ? -31.501 2.024 42.252 1.00 82.12 437 ILE A O 1
ATOM 3549 N N . PHE A 1 438 ? -31.408 2.482 44.443 1.00 81.75 438 PHE A N 1
ATOM 3550 C CA . PHE A 1 438 ? -32.548 1.654 44.841 1.00 81.75 438 PHE A CA 1
ATOM 3551 C C . PHE A 1 438 ? -33.918 2.345 44.715 1.00 81.75 438 PHE A C 1
ATOM 3553 O O . PHE A 1 438 ? -34.919 1.770 45.136 1.00 81.75 438 PHE A O 1
ATOM 3560 N N . LEU A 1 439 ? -33.999 3.561 44.157 1.00 75.06 439 LEU A N 1
ATOM 3561 C CA . LEU A 1 439 ? -35.221 4.391 44.164 1.00 75.06 439 LEU A CA 1
ATOM 3562 C C . LEU A 1 439 ? -36.488 3.693 43.642 1.00 75.06 439 LEU A C 1
ATOM 3564 O O . LEU A 1 439 ? -37.578 4.022 44.089 1.00 75.06 439 LEU A O 1
ATOM 3568 N N . ASN A 1 440 ? -36.355 2.728 42.729 1.00 74.88 440 ASN A N 1
ATOM 3569 C CA . ASN A 1 440 ? -37.493 1.979 42.185 1.00 74.88 440 ASN A CA 1
ATOM 3570 C C . ASN A 1 440 ? -37.713 0.609 42.859 1.00 74.88 440 ASN A C 1
ATOM 3572 O O . ASN A 1 440 ? -38.717 -0.043 42.591 1.00 74.88 440 ASN A O 1
ATOM 3576 N N . ASN A 1 441 ? -36.806 0.177 43.743 1.00 79.31 441 ASN A N 1
ATOM 3577 C CA . ASN A 1 441 ? -36.776 -1.155 44.352 1.00 79.31 441 ASN A CA 1
ATOM 3578 C C . ASN A 1 441 ? -36.686 -1.069 45.884 1.00 79.31 441 ASN A C 1
ATOM 3580 O O . ASN A 1 441 ? -35.675 -1.417 46.498 1.00 79.31 441 ASN A O 1
ATOM 3584 N N . HIS A 1 442 ? -37.782 -0.638 46.517 1.00 76.44 442 HIS A N 1
ATOM 3585 C CA . HIS A 1 442 ? -37.848 -0.428 47.970 1.00 76.44 442 HIS A CA 1
ATOM 3586 C C . HIS A 1 442 ? -37.563 -1.703 48.786 1.00 76.44 442 HIS A C 1
ATOM 3588 O O . HIS A 1 442 ? -36.944 -1.625 49.842 1.00 76.44 442 HIS A O 1
ATOM 3594 N N . SER A 1 443 ? -37.962 -2.886 48.303 1.00 80.56 443 SER A N 1
ATOM 3595 C CA . SER A 1 443 ? -37.714 -4.161 48.998 1.00 80.56 443 SER A CA 1
ATOM 3596 C C . SER A 1 443 ? -36.220 -4.480 49.109 1.00 80.56 443 SER A C 1
ATOM 3598 O O . SER A 1 443 ? -35.735 -4.838 50.181 1.00 80.56 443 SER A O 1
ATOM 3600 N N . LYS A 1 444 ? -35.475 -4.292 48.016 1.00 82.38 444 LYS A N 1
ATOM 3601 C CA . LYS A 1 444 ? -34.020 -4.476 47.978 1.00 82.38 444 LYS A CA 1
ATOM 3602 C C . LYS A 1 444 ? -33.279 -3.368 48.723 1.00 82.38 444 LYS A C 1
ATOM 3604 O O . LYS A 1 444 ? -32.249 -3.648 49.329 1.00 82.38 444 LYS A O 1
ATOM 3609 N N . MET A 1 445 ? -33.833 -2.151 48.755 1.00 81.38 445 MET A N 1
ATOM 3610 C CA . MET A 1 445 ? -33.317 -1.054 49.582 1.00 81.38 445 MET A CA 1
ATOM 3611 C C . MET A 1 445 ? -33.344 -1.418 51.071 1.00 81.38 445 MET A C 1
ATOM 3613 O O . MET A 1 445 ? -32.337 -1.266 51.757 1.00 81.38 445 MET A O 1
ATOM 3617 N N . ILE A 1 446 ? -34.470 -1.955 51.556 1.00 81.00 446 ILE A N 1
ATOM 3618 C CA . ILE A 1 446 ? -34.605 -2.430 52.940 1.00 81.00 446 ILE A CA 1
ATOM 3619 C C . ILE A 1 446 ? -33.590 -3.552 53.206 1.00 81.00 446 ILE A C 1
ATOM 3621 O O . ILE A 1 446 ? -32.810 -3.455 54.149 1.00 81.00 446 ILE A O 1
ATOM 3625 N N . GLU A 1 447 ? -33.514 -4.556 52.324 1.00 83.81 447 GLU A N 1
ATOM 3626 C CA . GLU A 1 447 ? -32.575 -5.687 52.440 1.00 83.81 447 GLU A CA 1
ATOM 3627 C C . GLU A 1 447 ? -31.095 -5.247 52.500 1.00 83.81 447 GLU A C 1
ATOM 3629 O O . GLU A 1 447 ? -30.252 -5.912 53.115 1.00 83.81 447 GLU A O 1
ATOM 3634 N N . PHE A 1 448 ? -30.753 -4.149 51.822 1.00 82.69 448 PHE A N 1
ATOM 3635 C CA . PHE A 1 448 ? -29.422 -3.546 51.825 1.00 82.69 448 PHE A CA 1
ATOM 3636 C C . PHE A 1 448 ? -29.146 -2.765 53.116 1.00 82.69 448 PHE A C 1
ATOM 3638 O O . PHE A 1 448 ? -28.123 -2.998 53.760 1.00 82.69 448 PHE A O 1
ATOM 3645 N N . LEU A 1 449 ? -30.069 -1.895 53.533 1.00 80.38 449 LEU A N 1
ATOM 3646 C CA . LEU A 1 449 ? -29.946 -1.085 54.749 1.00 80.38 449 LEU A CA 1
ATOM 3647 C C . LEU A 1 449 ? -29.886 -1.951 56.017 1.00 80.38 449 LEU A C 1
ATOM 3649 O O . LEU A 1 449 ? -29.054 -1.710 56.890 1.00 80.38 449 LEU A O 1
ATOM 3653 N N . GLU A 1 450 ? -30.706 -3.002 56.109 1.00 82.06 450 GLU A N 1
ATOM 3654 C CA . GLU A 1 450 ? -30.655 -3.959 57.222 1.00 82.06 450 GLU A CA 1
ATOM 3655 C C . GLU A 1 450 ? -29.306 -4.677 57.309 1.00 82.06 450 GLU A C 1
ATOM 3657 O O . GLU A 1 450 ? -28.759 -4.858 58.402 1.00 82.06 450 GLU A O 1
ATOM 3662 N N . PHE A 1 451 ? -28.755 -5.071 56.157 1.00 83.31 451 PHE A N 1
ATOM 3663 C CA . PHE A 1 451 ? -27.435 -5.689 56.083 1.00 83.31 451 PHE A CA 1
ATOM 3664 C C . PHE A 1 451 ? -26.344 -4.725 56.561 1.00 83.31 451 PHE A C 1
ATOM 3666 O O . PHE A 1 451 ? -25.525 -5.113 57.393 1.00 83.31 451 PHE A O 1
ATOM 3673 N N . LEU A 1 452 ? -26.369 -3.470 56.099 1.00 78.69 452 LEU A N 1
ATOM 3674 C CA . LEU A 1 452 ? -25.411 -2.450 56.525 1.00 78.69 452 LEU A CA 1
ATOM 3675 C C . LEU A 1 452 ? -25.458 -2.228 58.035 1.00 78.69 452 LEU A C 1
ATOM 3677 O O . LEU A 1 452 ? -24.417 -2.278 58.676 1.00 78.69 452 LEU A O 1
ATOM 3681 N N . ILE A 1 453 ? -26.644 -2.050 58.625 1.00 76.62 453 ILE A N 1
ATOM 3682 C CA . ILE A 1 453 ? -26.790 -1.847 60.077 1.00 76.62 453 ILE A CA 1
ATOM 3683 C C . ILE A 1 453 ? -26.267 -3.055 60.860 1.00 76.62 453 ILE A C 1
ATOM 3685 O O . ILE A 1 453 ? -25.644 -2.896 61.911 1.00 76.62 453 ILE A O 1
ATOM 3689 N N . LYS A 1 454 ? -26.529 -4.272 60.372 1.00 80.12 454 LYS A N 1
ATOM 3690 C CA . LYS A 1 454 ? -26.080 -5.506 61.021 1.00 80.12 454 LYS A CA 1
ATOM 3691 C C . LYS A 1 454 ? -24.558 -5.636 61.016 1.00 80.12 454 LYS A C 1
ATOM 3693 O O . LYS A 1 454 ? -23.991 -5.966 62.056 1.00 80.12 454 LYS A O 1
ATOM 3698 N N . GLU A 1 455 ? -23.909 -5.391 59.881 1.00 75.06 455 GLU A N 1
ATOM 3699 C CA . GLU A 1 455 ? -22.447 -5.455 59.800 1.00 75.06 455 GLU A CA 1
ATOM 3700 C C . GLU A 1 455 ? -21.795 -4.263 60.518 1.00 75.06 455 GLU A C 1
ATOM 3702 O O . GLU A 1 455 ? -20.828 -4.470 61.242 1.00 75.06 455 GLU A O 1
ATOM 3707 N N . TRP A 1 456 ? -22.369 -3.054 60.470 1.00 72.19 456 TRP A N 1
ATOM 3708 C CA . TRP A 1 456 ? -21.862 -1.887 61.213 1.00 72.19 456 TRP A CA 1
ATOM 3709 C C . TRP A 1 456 ? -21.801 -2.144 62.723 1.00 72.19 456 TRP A C 1
ATOM 3711 O O . TRP A 1 456 ? -20.791 -1.877 63.366 1.00 72.19 456 TRP A O 1
ATOM 3721 N N . LYS A 1 457 ? -22.850 -2.759 63.287 1.00 70.19 457 LYS A N 1
ATOM 3722 C CA . LYS A 1 457 ? -22.882 -3.179 64.701 1.00 70.19 457 LYS A CA 1
ATOM 3723 C C . LYS A 1 457 ? -21.831 -4.237 65.047 1.00 70.19 457 LYS A C 1
ATOM 3725 O O . LYS A 1 457 ? -21.486 -4.391 66.210 1.00 70.19 457 LYS A O 1
ATOM 3730 N N . ARG A 1 458 ? -21.342 -4.993 64.063 1.00 68.44 458 ARG A N 1
ATOM 3731 C CA . ARG A 1 458 ? -20.334 -6.043 64.252 1.00 68.44 458 ARG A CA 1
ATOM 3732 C C . ARG A 1 458 ? -18.908 -5.483 64.300 1.00 68.44 458 ARG A C 1
ATOM 3734 O O . ARG A 1 458 ? -18.053 -6.084 64.946 1.00 68.44 458 ARG A O 1
ATOM 3741 N N . PHE A 1 459 ? -18.655 -4.339 63.664 1.00 62.75 459 PHE A N 1
ATOM 3742 C CA . PHE A 1 459 ? -17.360 -3.643 63.637 1.00 62.75 459 PHE A CA 1
ATOM 3743 C C . PHE A 1 459 ? -17.146 -2.711 64.844 1.00 62.75 459 PHE A C 1
ATOM 3745 O O . PHE A 1 459 ? -16.495 -1.682 64.722 1.00 62.75 459 PHE A O 1
ATOM 3752 N N . GLU A 1 460 ? -17.661 -3.101 66.013 1.00 50.53 460 GLU A N 1
ATOM 3753 C CA . GLU A 1 460 ? -17.834 -2.371 67.287 1.00 50.53 460 GLU A CA 1
ATOM 3754 C C . GLU A 1 460 ? -16.542 -1.814 67.959 1.00 50.53 460 GLU A C 1
ATOM 3756 O O . GLU A 1 460 ? -16.397 -1.849 69.180 1.00 50.53 460 GLU A O 1
ATOM 3761 N N . LYS A 1 461 ? -15.560 -1.316 67.194 1.00 50.59 461 LYS A N 1
ATOM 3762 C CA . LYS A 1 461 ? -14.281 -0.780 67.690 1.00 50.59 461 LYS A CA 1
ATOM 3763 C C . LYS A 1 461 ? -13.993 0.687 67.354 1.00 50.59 461 LYS A C 1
ATOM 3765 O O . LYS A 1 461 ? -13.140 1.247 68.033 1.00 50.59 461 LYS A O 1
ATOM 3770 N N . PHE A 1 462 ? -14.685 1.332 66.410 1.00 44.00 462 PHE A N 1
ATOM 3771 C CA . PHE A 1 462 ? -14.504 2.767 66.134 1.00 44.00 462 PHE A CA 1
ATOM 3772 C C . PHE A 1 462 ? -15.846 3.465 65.843 1.00 44.00 462 PHE A C 1
ATOM 3774 O O . PHE A 1 462 ? -16.531 3.101 64.898 1.00 44.00 462 PHE A O 1
ATOM 3781 N N . GLU A 1 463 ? -16.165 4.446 66.698 1.00 47.28 463 GLU A N 1
ATOM 3782 C CA . GLU A 1 463 ? -17.346 5.335 66.771 1.00 47.28 463 GLU A CA 1
ATOM 3783 C C . GLU A 1 463 ? -18.761 4.699 66.803 1.00 47.28 463 GLU A C 1
ATOM 3785 O O . GLU A 1 463 ? -19.054 3.735 66.102 1.00 47.28 463 GLU A O 1
ATOM 3790 N N . PRO A 1 464 ? -19.674 5.193 67.670 1.00 49.56 464 PRO A N 1
ATOM 3791 C CA . PRO A 1 464 ? -20.740 4.368 68.239 1.00 49.56 464 PRO A CA 1
ATOM 3792 C C . PRO A 1 464 ? -22.078 4.425 67.491 1.00 49.56 464 PRO A C 1
ATOM 3794 O O . PRO A 1 464 ? -23.027 3.759 67.904 1.00 49.56 464 PRO A O 1
ATOM 3797 N N . GLU A 1 465 ? -22.200 5.202 66.416 1.00 59.03 465 GLU A N 1
ATOM 3798 C CA . GLU A 1 465 ? -23.502 5.484 65.815 1.00 59.03 465 GLU A CA 1
ATOM 3799 C C . GLU A 1 465 ? -23.501 5.189 64.315 1.00 59.03 465 GLU A C 1
ATOM 3801 O O . GLU A 1 465 ? -22.685 5.696 63.549 1.00 59.03 465 GLU A O 1
ATOM 3806 N N . VAL A 1 466 ? -24.441 4.334 63.898 1.00 61.94 466 VAL A N 1
ATOM 3807 C CA . VAL A 1 466 ? -24.791 4.147 62.484 1.00 61.94 466 VAL A CA 1
ATOM 3808 C C . VAL A 1 466 ? -25.113 5.526 61.897 1.00 61.94 466 VAL A C 1
ATOM 3810 O O . VAL A 1 466 ? -25.861 6.265 62.545 1.00 61.94 466 VAL A O 1
ATOM 3813 N N . PRO A 1 467 ? -24.642 5.866 60.680 1.00 68.69 467 PRO A N 1
ATOM 3814 C CA . PRO A 1 467 ? -24.946 7.144 60.054 1.00 68.69 467 PRO A CA 1
ATOM 3815 C C . PRO A 1 467 ? -26.443 7.452 60.112 1.00 68.69 467 PRO A C 1
ATOM 3817 O O . PRO A 1 467 ? -27.295 6.609 59.790 1.00 68.69 467 PRO A O 1
ATOM 3820 N N . MET A 1 468 ? -26.765 8.659 60.578 1.00 67.25 468 MET A N 1
ATOM 3821 C CA . MET A 1 468 ? -28.141 9.066 60.867 1.00 67.25 468 MET A CA 1
ATOM 3822 C C . MET A 1 468 ? -29.021 8.975 59.614 1.00 67.25 468 MET A C 1
ATOM 3824 O O . MET A 1 468 ? -30.187 8.602 59.702 1.00 67.25 468 MET A O 1
ATOM 3828 N N . GLU A 1 469 ? -28.446 9.237 58.440 1.00 68.50 469 GLU A N 1
ATOM 3829 C CA . GLU A 1 469 ? -29.116 9.186 57.140 1.00 68.50 469 GLU A CA 1
ATOM 3830 C C . GLU A 1 469 ? -29.576 7.768 56.780 1.00 68.50 469 GLU A C 1
ATOM 3832 O O . GLU A 1 469 ? -30.724 7.575 56.379 1.00 68.50 469 GLU A O 1
ATOM 3837 N N . ILE A 1 470 ? -28.739 6.754 57.014 1.00 71.56 470 ILE A N 1
ATOM 3838 C CA . ILE A 1 470 ? -29.067 5.335 56.788 1.00 71.56 470 ILE A CA 1
ATOM 3839 C C . ILE A 1 470 ? -30.225 4.907 57.701 1.00 71.56 470 ILE A C 1
ATOM 3841 O O . ILE A 1 470 ? -31.186 4.276 57.252 1.00 71.56 470 ILE A O 1
ATOM 3845 N N . SER A 1 471 ? -30.156 5.288 58.979 1.00 69.31 471 SER A N 1
ATOM 3846 C CA . SER A 1 471 ? -31.175 4.948 59.982 1.00 69.31 471 SER A CA 1
ATOM 3847 C C . SER A 1 471 ? -32.508 5.657 59.720 1.00 69.31 471 SER A C 1
ATOM 3849 O O . SER A 1 471 ? -33.565 5.027 59.793 1.00 69.31 471 SER A O 1
ATOM 3851 N N . ASN A 1 472 ? -32.467 6.944 59.363 1.00 76.88 472 ASN A N 1
ATOM 3852 C CA . ASN A 1 472 ? -33.649 7.735 59.022 1.00 76.88 472 ASN A CA 1
ATOM 3853 C C . ASN A 1 472 ? -34.319 7.208 57.750 1.00 76.88 472 ASN A C 1
ATOM 3855 O O . ASN A 1 472 ? -35.531 7.006 57.750 1.00 76.88 472 ASN A O 1
ATOM 3859 N N . THR A 1 473 ? -33.541 6.900 56.708 1.00 76.50 473 THR A N 1
ATOM 3860 C CA . THR A 1 473 ? -34.071 6.356 55.446 1.00 76.50 473 THR A CA 1
ATOM 3861 C C . THR A 1 473 ? -34.759 5.008 55.674 1.00 76.50 473 THR A C 1
ATOM 3863 O O . THR A 1 473 ? -35.857 4.773 55.170 1.00 76.50 473 THR A O 1
ATOM 3866 N N . LEU A 1 474 ? -34.172 4.123 56.490 1.00 77.06 474 LEU A N 1
ATOM 3867 C CA . LEU A 1 474 ? -34.802 2.845 56.835 1.00 77.06 474 LEU A CA 1
ATOM 3868 C C . LEU A 1 474 ? -36.110 3.039 57.621 1.00 77.06 474 LEU A C 1
ATOM 3870 O O . LEU A 1 474 ? -37.10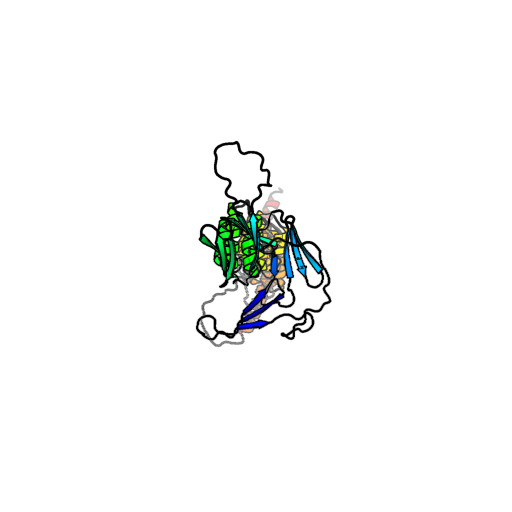3 2.361 57.353 1.00 77.06 474 LEU A O 1
ATOM 3874 N N . LEU A 1 475 ? -36.131 3.976 58.573 1.00 74.00 475 LEU A N 1
ATOM 3875 C CA . LEU A 1 475 ? -37.321 4.285 59.364 1.00 74.00 475 LEU A CA 1
ATOM 3876 C C . LEU A 1 475 ? -38.435 4.889 58.495 1.00 74.00 475 LEU A C 1
ATOM 3878 O O . LEU A 1 475 ? -39.595 4.506 58.642 1.00 74.00 475 LEU A O 1
ATOM 3882 N N . GLU A 1 476 ? -38.098 5.763 57.546 1.00 78.62 476 GLU A N 1
ATOM 3883 C CA . GLU A 1 476 ? -39.040 6.299 56.558 1.00 78.62 476 GLU A CA 1
ATOM 3884 C C . GLU A 1 476 ? -39.654 5.195 55.686 1.00 78.62 476 GLU A C 1
ATOM 3886 O O . GLU A 1 476 ? -40.873 5.176 55.490 1.00 78.62 476 GLU A O 1
ATOM 3891 N N . LEU A 1 477 ? -38.851 4.232 55.221 1.00 77.31 477 LEU A N 1
ATOM 3892 C CA . LEU A 1 477 ? -39.331 3.086 54.436 1.00 77.31 477 LEU A CA 1
ATOM 3893 C C . LEU A 1 477 ? -40.242 2.160 55.254 1.00 77.31 477 LEU A C 1
ATOM 3895 O O . LEU A 1 477 ? -41.275 1.702 54.752 1.00 77.31 477 LEU A O 1
ATOM 3899 N N . TYR A 1 478 ? -39.918 1.918 56.528 1.00 78.38 478 TYR A N 1
ATOM 3900 C CA . TYR A 1 478 ? -40.786 1.157 57.431 1.00 78.38 478 TYR A CA 1
ATOM 3901 C C . TYR A 1 478 ? -42.102 1.879 57.727 1.00 78.38 478 TYR A C 1
ATOM 3903 O O . TYR A 1 478 ? -43.170 1.268 57.709 1.00 78.38 478 TYR A O 1
ATOM 3911 N N . MET A 1 479 ? -42.063 3.196 57.914 1.00 74.31 479 MET A N 1
ATOM 3912 C CA . MET A 1 479 ? -43.271 4.003 58.091 1.00 74.31 479 MET A CA 1
ATOM 3913 C C . MET A 1 479 ? -44.136 4.034 56.822 1.00 74.31 479 MET A C 1
ATOM 3915 O O . MET A 1 479 ? -45.368 4.030 56.912 1.00 74.31 479 MET A O 1
ATOM 3919 N N . HIS A 1 480 ? -43.520 4.037 55.637 1.00 71.44 480 HIS A N 1
ATOM 3920 C CA . HIS A 1 480 ? -44.229 3.957 54.360 1.00 71.44 480 HIS A CA 1
ATOM 3921 C C . HIS A 1 480 ? -44.882 2.590 54.125 1.00 71.44 480 HIS A C 1
ATOM 3923 O O . HIS A 1 480 ? -46.054 2.561 53.745 1.00 71.44 480 HIS A O 1
ATOM 3929 N N . SER A 1 481 ? -44.176 1.486 54.393 1.00 66.69 481 SER A N 1
ATOM 3930 C CA . SER A 1 481 ? -44.732 0.125 54.289 1.00 66.69 481 SER A CA 1
ATOM 3931 C C . SER A 1 481 ? -45.873 -0.114 55.287 1.00 66.69 481 SER A C 1
ATOM 3933 O O . SER A 1 481 ? -46.932 -0.619 54.912 1.00 66.69 481 SER A O 1
ATOM 3935 N N . TYR A 1 482 ? -45.743 0.384 56.520 1.00 66.50 482 TYR A N 1
ATOM 3936 C CA . TYR A 1 482 ? -46.812 0.319 57.522 1.00 66.50 482 TYR A CA 1
ATOM 3937 C C . TYR A 1 482 ? -48.060 1.132 57.119 1.00 66.50 482 TYR A C 1
ATOM 3939 O O . TYR A 1 482 ? -49.199 0.708 57.334 1.00 66.50 482 TYR A O 1
ATOM 3947 N N . LYS A 1 483 ? -47.877 2.296 56.475 1.00 64.06 483 LYS A N 1
ATOM 3948 C CA . LYS A 1 483 ? -48.978 3.098 55.903 1.00 64.06 483 LYS A CA 1
ATOM 3949 C C . LYS A 1 483 ? -49.680 2.416 54.727 1.00 64.06 483 LYS A C 1
ATOM 3951 O O . LYS A 1 483 ? -50.863 2.673 54.504 1.00 64.06 483 LYS A O 1
ATOM 3956 N N . THR A 1 484 ? -48.974 1.611 53.937 1.00 60.44 484 THR A N 1
ATOM 3957 C CA . THR A 1 484 ? -49.592 0.856 52.838 1.00 60.44 484 THR A CA 1
ATOM 3958 C C . THR A 1 484 ? -50.354 -0.360 53.351 1.00 60.44 484 THR A C 1
ATOM 3960 O O . THR A 1 484 ? -51.482 -0.570 52.913 1.00 60.44 484 THR A O 1
ATOM 3963 N N . ASP A 1 485 ? -49.822 -1.079 54.343 1.00 59.56 485 ASP A N 1
ATOM 3964 C CA . ASP A 1 485 ? -50.499 -2.237 54.943 1.00 59.56 485 ASP A CA 1
ATOM 3965 C C . ASP A 1 485 ? -51.776 -1.843 55.698 1.00 59.56 485 ASP A C 1
ATOM 3967 O O . ASP A 1 485 ? -52.808 -2.504 55.574 1.00 59.56 485 ASP A O 1
ATOM 3971 N N . THR A 1 486 ? -51.758 -0.705 56.399 1.00 55.06 486 THR A N 1
ATOM 3972 C CA . THR A 1 486 ? -52.950 -0.171 57.087 1.00 55.06 486 THR A CA 1
ATOM 3973 C C . THR A 1 486 ? -54.061 0.263 56.119 1.00 55.06 486 THR A C 1
ATOM 3975 O O . THR A 1 486 ? -55.241 0.062 56.402 1.00 55.06 486 THR A O 1
ATOM 3978 N N . LYS A 1 487 ? -53.719 0.775 54.927 1.00 52.50 487 LYS A N 1
ATOM 3979 C CA . LYS A 1 487 ? -54.706 1.087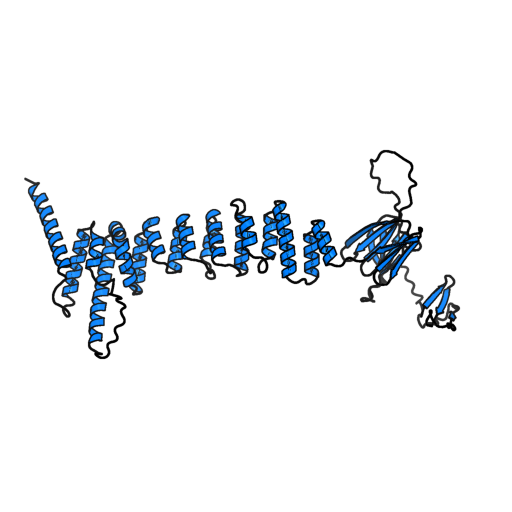 53.873 1.00 52.50 487 LYS A CA 1
ATOM 3980 C C . LYS A 1 487 ? -55.325 -0.156 53.230 1.00 52.50 487 LYS A C 1
ATOM 3982 O O . LYS A 1 487 ? -56.478 -0.097 52.812 1.00 52.50 487 LYS A O 1
ATOM 3987 N N . VAL A 1 488 ? -54.588 -1.264 53.142 1.00 50.84 488 VAL A N 1
ATOM 3988 C CA . VAL A 1 488 ? -55.118 -2.543 52.640 1.00 50.84 488 VAL A CA 1
ATOM 3989 C C . VAL A 1 488 ? -56.032 -3.199 53.683 1.00 50.84 488 VAL A C 1
ATOM 3991 O O . VAL A 1 488 ? -57.057 -3.766 53.311 1.00 50.84 488 VAL A O 1
ATOM 3994 N N . SER A 1 489 ? -55.737 -3.058 54.982 1.00 46.81 489 SER A N 1
ATOM 3995 C CA . SER A 1 489 ? -56.618 -3.555 56.049 1.00 46.81 489 SER A CA 1
ATOM 3996 C C . SER A 1 489 ? -57.908 -2.745 56.229 1.00 46.81 489 SER A C 1
ATOM 3998 O O . SER A 1 489 ? -58.928 -3.320 56.603 1.00 46.81 489 SER A O 1
ATOM 4000 N N . ASP A 1 490 ? -57.901 -1.444 55.921 1.00 49.31 490 ASP A N 1
ATOM 4001 C CA . ASP A 1 490 ? -59.096 -0.586 56.005 1.00 49.31 490 ASP A CA 1
ATOM 4002 C C . ASP A 1 490 ? -60.016 -0.677 54.766 1.00 49.31 490 ASP A C 1
ATOM 4004 O O . ASP A 1 490 ? -61.151 -0.207 54.806 1.00 49.31 490 ASP A O 1
ATOM 4008 N N . GLY A 1 491 ? -59.568 -1.313 53.674 1.00 46.22 491 GLY A N 1
ATOM 4009 C CA . GLY A 1 491 ? -60.354 -1.546 52.451 1.00 46.22 491 GLY A CA 1
ATOM 4010 C C . GLY A 1 491 ? -61.185 -2.840 52.434 1.00 46.22 491 GLY A C 1
ATOM 4011 O O . GLY A 1 491 ? -61.787 -3.159 51.412 1.00 46.22 491 GLY A O 1
ATOM 4012 N N . LEU A 1 492 ? -61.205 -3.596 53.536 1.00 44.53 492 LEU A N 1
ATOM 4013 C CA . LEU A 1 492 ? -61.905 -4.883 53.689 1.00 44.53 492 LEU A CA 1
ATOM 4014 C C . LEU A 1 492 ? -63.078 -4.821 54.691 1.00 44.53 492 LEU A C 1
ATOM 4016 O O . LEU A 1 492 ? -63.424 -5.831 55.306 1.00 44.53 492 LEU A O 1
ATOM 4020 N N . ARG A 1 493 ? -63.704 -3.650 54.858 1.00 36.72 493 ARG A N 1
ATOM 4021 C CA . ARG A 1 493 ? -64.950 -3.489 55.628 1.00 36.72 493 ARG A CA 1
ATOM 4022 C C . ARG A 1 493 ? -66.134 -3.096 54.766 1.00 36.72 493 ARG A C 1
ATOM 4024 O O . ARG A 1 493 ? -65.969 -2.188 53.924 1.00 36.72 493 ARG A O 1
#